Protein 1GMU (pdb70)

CATH classification: 3.30.70.790 (+1 more: 2.60.260.20)

Nearest PDB structures (foldseek):
  1gmw-assembly1_D  TM=9.775E-01  e=1.298E-26  Klebsiella aerogenes
  1gmu-assembly3_C  TM=9.767E-01  e=2.459E-26  Klebsiella aerogenes
  1gmv-assembly1_B  TM=9.835E-01  e=4.657E-26  Klebsiella aerogenes
  1eb0-assembly1_A  TM=7.434E-01  e=1.718E-09  Sporosarcina pasteurii
  4l3k-assembly1_B  TM=7.569E-01  e=4.611E-09  Sporosarcina pasteurii

Foldseek 3Di:
DAEFEDWDPDADDAPFEFEDAQVVQQDQWDWGATPVGHIYIRHYDHDGRDDQQIWTAGPVRPHTYGYHFFFAKKKKWAAQDVVLVVVLVVVCVVVVFFWDDDNRMIIGHDDPVSQVVSVVSVTDIHIDRGGDDGDPDD/DAEWEEWDPDADDAPWEFEEAQVVQQDQWDWGATPVGHIYTRNYDHGGRDAQQIWTHDDVRPHIYGYHFFFAKKKKWFAQDVVLVVVLVVVCVVVVFFWDDDNRMIIGHDDVVSQVVSVVSVIDIHIDRGGDDGDPVD/DAEFEDWDPDDDDAPWEFEDEQVVQQDQWDWGAIPVGDIYIRHYDHLGGQDQQIWTAGPVRPHIYGYHFFWAKKKKWFAQPVVLVVVLVVVCVVVLFFWADDNRMIIGHDDPVSCVVSVVSVTDIDIDTGGDDGDSVSHD/DAEWEDWDPDQDDAPKEFEEEQVCQQDQWDWGAIPVGRTYIHNYDHDDRDDQRIWTAGPVRPHIYGYHFFFAKKKKWFAPDQVLVVVLVVVCVVVVFFWDDDNRMIIGHDDPVSQVVSVVSVIDIDIDGGGDDGDSPD

Organism: Klebsiella aerogenes (NCBI:txid548)

B-factor: mean 27.58, std 10.54, range [11.28, 63.23]

Secondary structure (DSSP, 8-state):
-EEE-EE-SS----SEEEEE-HHHHT-SEEEEE-TTS-EEEEE--SS--PPTT-EEE-TTS--EEEEEEPEEEEEEEE-S-HHHHHHHHHHHHHTT---EEETTEEEEE--HHHHHHHHTTT--EEEEEEE--PPS--/-EEE-EE-SS----SEEEEE-HHHHT-SEEEEE-TTS-EEEEEPPTT--PPTT-EEE-TT----EEEEEPEEEEEEEE-S-HHHHHHHHHHHHHTT---EEETTEEEEE--HHHHHHHHTTT--EEEEEEE----TT-/-EEE-EE-SS-----EEEEE-HHHHT-SEEEEE-TTS-EEEEEPPSS--PPTT-EEE-TTS--EEEEEEPEEEEEEEE-S-HHHHHHHHHHHHHTT---EEETTEEEEE--HHHHHHHHTTT--EEEEEEE----GGG--/-EEE-EE-SS----SEEEEE-HHHHT-SEEEEE-TTS-EEEEEPPSS--PPTT-EEE-TTS--EEEEEEPEEEEEEEE-S-HHHHHHHHHHHHHTT---EEETTEEEEE--HHHHHHHHTTT--EEEEEEE----S--

Sequence (554 aa):
MLYLTQRLEIPAAATASVTLPIDVRVKSRVKVTLNDGRDAGLLLPRGLLLRGGDVLSNEEGTEFVQVIAADEEVSVVRCDDPFMLAKACYALGNRHVPLQIMPGELRYHHDHVLDDMLRQFGLTVTFGQLPFEPEAGAMLYLTQRLEIPAAATASVTLPIDVRVKSRVKVTLNDGRDAGLLLPRGLLLRGGDVLSNEEGTEFVQVIAADEEVSVVRCDDPFMLAKACYALGNRHVPLQIMPGELRYHHDHVLDDMLRQFGLTVTFGQLPFEPEAGAMLYLTQRLEIPAAATASVTLPIDVRVKSRVKVTLNDGRDAGLLLPRGLLLRGGDVLSNEEGTEFVQVIAADEEVSVVRCDDPFMLAKACYALGNRHVPLQIMPGELRYHHDHVLDDMLRQFGLTVTFGQLPFEPEAGAYAMLYLTQRLEIPAAATASVTLPIDVRVKSRVKVTLNDGRDAGLLLPRGLLLRGGDVLSNEEGTEFVQVIAADEEVSVVRCDDPFMLAKACYALGNRHVPLQIMPGELRYHHDHVLDDMLRQFGLTVTFGQLPFEPEAGA

Radius of gyration: 28.53 Å; Cα contacts (8 Å, |Δi|>4): 1252; chains: 4; bounding box: 40×99×62 Å

Structure (mmCIF, N/CA/C/O backbone):
data_1GMU
#
_entry.id   1GMU
#
_cell.length_a   43.882
_cell.length_b   129.360
_cell.length_c   56.786
_cell.angle_alpha   90.00
_cell.angle_beta   93.72
_cell.angle_gamma   90.00
#
_symmetry.space_group_name_H-M   'P 1 21 1'
#
loop_
_entity.id
_entity.type
_entity.pdbx_description
1 polymer UREE
2 water water
#
loop_
_atom_site.group_PDB
_atom_site.id
_atom_site.type_symbol
_atom_site.label_atom_id
_atom_site.label_alt_id
_atom_site.label_comp_id
_atom_site.label_asym_id
_atom_site.label_entity_id
_atom_site.label_seq_id
_atom_site.pdbx_PDB_ins_code
_atom_site.Cartn_x
_atom_site.Cartn_y
_atom_site.Cartn_z
_atom_site.occupancy
_atom_site.B_iso_or_equiv
_atom_site.auth_seq_id
_atom_site.auth_comp_id
_atom_site.auth_asym_id
_atom_site.auth_atom_id
_atom_site.pdbx_PDB_model_num
ATOM 1 N N . MET A 1 1 ? -9.380 33.824 23.575 1.00 33.19 1 MET A N 1
ATOM 2 C CA . MET A 1 1 ? -8.552 33.032 22.622 1.00 31.54 1 MET A CA 1
ATOM 3 C C . MET A 1 1 ? -7.742 33.944 21.709 1.00 29.59 1 MET A C 1
ATOM 4 O O . MET A 1 1 ? -8.259 34.918 21.157 1.00 30.07 1 MET A O 1
ATOM 9 N N . LEU A 1 2 ? -6.461 33.628 21.564 1.00 25.29 2 LEU A N 1
ATOM 10 C CA . LEU A 1 2 ? -5.576 34.403 20.712 1.00 22.24 2 LEU A CA 1
ATOM 11 C C . LEU A 1 2 ? -5.760 33.983 19.258 1.00 19.97 2 LEU A C 1
ATOM 12 O O . LEU A 1 2 ? -5.575 32.814 18.919 1.00 21.23 2 LEU A O 1
ATOM 17 N N . TYR A 1 3 ? -6.154 34.932 18.412 1.00 17.86 3 TYR A N 1
ATOM 18 C CA . TYR A 1 3 ? -6.322 34.671 16.993 1.00 18.08 3 TYR A CA 1
ATOM 19 C C . TYR A 1 3 ? -5.273 35.453 16.211 1.00 16.79 3 TYR A C 1
ATOM 20 O O . TYR A 1 3 ? -5.111 36.663 16.394 1.00 18.23 3 TYR A O 1
ATOM 29 N N . LEU A 1 4 ? -4.549 34.741 15.357 1.00 18.01 4 LEU A N 1
ATOM 30 C CA . LEU A 1 4 ? -3.517 35.338 14.526 1.00 16.95 4 LEU A CA 1
ATOM 31 C C . LEU A 1 4 ? -4.161 35.524 13.157 1.00 17.32 4 LEU A C 1
ATOM 32 O O . LEU A 1 4 ? -4.374 34.561 12.409 1.00 16.75 4 LEU A O 1
ATOM 37 N N . THR A 1 5 ? -4.483 36.776 12.845 1.00 16.82 5 THR A N 1
ATOM 38 C CA . THR A 1 5 ? -5.171 37.112 11.607 1.00 18.68 5 THR A CA 1
ATOM 39 C C . THR A 1 5 ? -4.343 37.633 10.455 1.00 19.57 5 THR A C 1
ATOM 40 O O . THR A 1 5 ? -4.841 37.746 9.340 1.00 21.10 5 THR A O 1
ATOM 44 N N . GLN A 1 6 ? -3.079 37.951 10.689 1.00 18.80 6 GLN A N 1
ATOM 45 C CA . GLN A 1 6 ? -2.306 38.462 9.580 1.00 20.99 6 GLN A CA 1
ATOM 46 C C . GLN A 1 6 ? -0.837 38.132 9.667 1.00 17.98 6 GLN A C 1
ATOM 47 O O . GLN A 1 6 ? -0.316 37.834 10.744 1.00 18.51 6 GLN A O 1
ATOM 53 N N . ARG A 1 7 ? -0.193 38.137 8.506 1.00 19.82 7 ARG A N 1
ATOM 54 C CA . ARG A 1 7 ? 1.240 37.912 8.432 1.00 19.98 7 ARG A CA 1
ATOM 55 C C . ARG A 1 7 ? 1.818 39.268 8.101 1.00 21.05 7 ARG A C 1
ATOM 56 O O . ARG A 1 7 ? 1.505 39.851 7.060 1.00 21.61 7 ARG A O 1
ATOM 64 N N . LEU A 1 8 ? 2.670 39.767 8.983 1.00 22.97 8 LEU A N 1
ATOM 65 C CA . LEU A 1 8 ? 3.284 41.068 8.780 1.00 23.30 8 LEU A CA 1
ATOM 66 C C . LEU A 1 8 ? 4.245 41.109 7.594 1.00 23.20 8 LEU A C 1
ATOM 67 O O . LEU A 1 8 ? 5.041 40.193 7.398 1.00 24.62 8 LEU A O 1
ATOM 72 N N . GLU A 1 9 ? 4.156 42.166 6.790 1.00 23.12 9 GLU A N 1
ATOM 73 C CA . GLU A 1 9 ? 5.077 42.321 5.671 1.00 23.54 9 GLU A CA 1
ATOM 74 C C . GLU A 1 9 ? 6.385 42.763 6.315 1.00 20.82 9 GLU A C 1
ATOM 75 O O . GLU A 1 9 ? 7.473 42.398 5.873 1.00 20.76 9 GLU A O 1
ATOM 81 N N . ILE A 1 10 ? 6.260 43.547 7.382 1.00 19.43 10 ILE A N 1
ATOM 82 C CA . ILE A 1 10 ? 7.417 44.019 8.132 1.00 18.84 10 ILE A CA 1
ATOM 83 C C . ILE A 1 10 ? 7.284 43.392 9.517 1.00 19.58 10 ILE A C 1
ATOM 84 O O . ILE A 1 10 ? 6.433 43.797 10.313 1.00 21.11 10 ILE A O 1
ATOM 89 N N . PRO A 1 11 ? 8.121 42.392 9.825 1.00 18.93 11 PRO A N 1
ATOM 90 C CA . PRO A 1 11 ? 8.027 41.752 11.139 1.00 18.67 11 PRO A CA 1
ATOM 91 C C . PRO A 1 11 ? 8.393 42.621 12.336 1.00 18.94 11 PRO A C 1
ATOM 92 O O . PRO A 1 11 ? 9.219 43.529 12.243 1.00 20.39 11 PRO A O 1
ATOM 96 N N . ALA A 1 12 ? 7.737 42.344 13.459 1.00 18.50 12 ALA A N 1
ATOM 97 C CA . ALA A 1 12 ? 7.993 43.049 14.703 1.00 17.71 12 ALA A CA 1
ATOM 98 C C . ALA A 1 12 ? 8.618 41.995 15.608 1.00 17.45 12 ALA A C 1
ATOM 99 O O . ALA A 1 12 ? 8.521 40.795 15.328 1.00 15.93 12 ALA A O 1
ATOM 101 N N . ALA A 1 13 ? 9.270 42.440 16.676 1.00 16.61 13 ALA A N 1
ATOM 102 C CA . ALA A 1 13 ? 9.925 41.532 17.608 1.00 16.84 13 ALA A CA 1
ATOM 103 C C . ALA A 1 13 ? 8.956 40.483 18.121 1.00 17.10 13 ALA A C 1
ATOM 104 O O . ALA A 1 13 ? 7.899 40.807 18.669 1.00 16.54 13 ALA A O 1
ATOM 106 N N . ALA A 1 14 ? 9.320 39.219 17.950 1.00 14.76 14 ALA A N 1
ATOM 107 C CA . ALA A 1 14 ? 8.454 38.131 18.373 1.00 16.63 14 ALA A CA 1
ATOM 108 C C . ALA A 1 14 ? 8.240 38.075 19.874 1.00 17.37 14 ALA A C 1
ATOM 109 O O . ALA A 1 14 ? 9.154 38.330 20.662 1.00 20.50 14 ALA A O 1
ATOM 111 N N . THR A 1 15 ? 7.008 37.754 20.255 1.00 18.02 15 THR A N 1
ATOM 112 C CA . THR A 1 15 ? 6.630 37.623 21.652 1.00 18.20 15 THR A CA 1
ATOM 113 C C . THR A 1 15 ? 6.439 36.141 21.938 1.00 18.76 15 THR A C 1
ATOM 114 O O . THR A 1 15 ? 6.323 35.725 23.088 1.00 20.03 15 THR A O 1
ATOM 118 N N . ALA A 1 16 ? 6.412 35.349 20.871 1.00 15.26 16 ALA A N 1
ATOM 119 C CA . ALA A 1 16 ? 6.253 33.909 20.983 1.00 15.29 16 ALA A CA 1
ATOM 120 C C . ALA A 1 16 ? 6.609 33.286 19.645 1.00 13.25 16 ALA A C 1
ATOM 121 O O . ALA A 1 16 ? 6.851 33.994 18.674 1.00 12.67 16 ALA A O 1
ATOM 123 N N . SER A 1 17 ? 6.653 31.959 19.609 1.00 16.59 17 SER A N 1
ATOM 124 C CA . SER A 1 17 ? 6.932 31.237 18.377 1.00 15.15 17 SER A CA 1
ATOM 125 C C . SER A 1 17 ? 5.982 30.045 18.293 1.00 14.19 17 SER A C 1
ATOM 126 O O . SER A 1 17 ? 5.416 29.618 19.305 1.00 14.96 17 SER A O 1
ATOM 129 N N . VAL A 1 18 ? 5.793 29.531 17.079 1.00 12.26 18 VAL A N 1
ATOM 130 C CA . VAL A 1 18 ? 4.943 28.367 16.844 1.00 11.93 18 VAL A CA 1
ATOM 131 C C . VAL A 1 18 ? 5.652 27.503 15.794 1.00 12.75 18 VAL A C 1
ATOM 132 O O . VAL A 1 18 ? 6.050 27.984 14.734 1.00 13.98 18 VAL A O 1
ATOM 136 N N . THR A 1 19 ? 5.830 26.230 16.121 1.00 13.38 19 THR A N 1
ATOM 137 C CA . THR A 1 19 ? 6.536 25.291 15.253 1.00 14.34 19 THR A CA 1
ATOM 138 C C . THR A 1 19 ? 5.532 24.400 14.549 1.00 15.36 19 THR A C 1
ATOM 139 O O . THR A 1 19 ? 4.866 23.582 15.177 1.00 17.09 19 THR A O 1
ATOM 143 N N . LEU A 1 20 ? 5.457 24.550 13.232 1.00 14.95 20 LEU A N 1
ATOM 144 C CA . LEU A 1 20 ? 4.459 23.848 12.443 1.00 15.05 20 LEU A CA 1
ATOM 145 C C . LEU A 1 20 ? 4.969 23.183 11.188 1.00 14.73 20 LEU A C 1
ATOM 146 O O . LEU A 1 20 ? 5.879 23.687 10.534 1.00 13.77 20 LEU A O 1
ATOM 151 N N . PRO A 1 21 ? 4.364 22.045 10.819 1.00 15.31 21 PRO A N 1
ATOM 152 C CA . PRO A 1 21 ? 4.763 21.318 9.613 1.00 14.46 21 PRO A CA 1
ATOM 153 C C . PRO A 1 21 ? 4.150 21.992 8.390 1.00 16.90 21 PRO A C 1
ATOM 154 O O . PRO A 1 21 ? 3.235 22.813 8.521 1.00 16.31 21 PRO A O 1
ATOM 158 N N . ILE A 1 22 ? 4.638 21.643 7.205 1.00 17.71 22 ILE A N 1
ATOM 159 C CA . ILE A 1 22 ? 4.136 22.270 5.993 1.00 17.77 22 ILE A CA 1
ATOM 160 C C . ILE A 1 22 ? 2.632 22.115 5.771 1.00 17.34 22 ILE A C 1
ATOM 161 O O . ILE A 1 22 ? 1.993 23.042 5.282 1.00 18.74 22 ILE A O 1
ATOM 166 N N . ASP A 1 23 ? 2.056 20.976 6.150 1.00 18.77 23 ASP A N 1
ATOM 167 C CA . ASP A 1 23 ? 0.622 20.775 5.938 1.00 22.19 23 ASP A CA 1
ATOM 168 C C . ASP A 1 23 ? -0.251 21.750 6.726 1.00 21.61 23 ASP A C 1
ATOM 169 O O . ASP A 1 23 ? -1.386 22.034 6.331 1.00 23.35 23 ASP A O 1
ATOM 174 N N . VAL A 1 24 ? 0.270 22.267 7.834 1.00 19.35 24 VAL A N 1
ATOM 175 C CA . VAL A 1 24 ? -0.476 23.230 8.643 1.00 17.82 24 VAL A CA 1
ATOM 176 C C . VAL A 1 24 ? -0.158 24.654 8.178 1.00 18.11 24 VAL A C 1
ATOM 177 O O . VAL A 1 24 ? -1.011 25.542 8.231 1.00 19.57 24 VAL A O 1
ATOM 181 N N . ARG A 1 25 ? 1.069 24.861 7.711 1.00 17.11 25 ARG A N 1
ATOM 182 C CA . ARG A 1 25 ? 1.497 26.174 7.252 1.00 17.16 25 ARG A CA 1
ATOM 183 C C . ARG A 1 25 ? 0.837 26.629 5.955 1.00 18.66 25 ARG A C 1
ATOM 184 O O . ARG A 1 25 ? 1.050 27.755 5.501 1.00 18.79 25 ARG A O 1
ATOM 192 N N . VAL A 1 26 ? 0.026 25.755 5.366 1.00 20.34 26 VAL A N 1
ATOM 193 C CA . VAL A 1 26 ? -0.688 26.093 4.142 1.00 22.35 26 VAL A CA 1
ATOM 194 C C . VAL A 1 26 ? -2.180 26.205 4.436 1.00 22.84 26 VAL A C 1
ATOM 195 O O . VAL A 1 26 ? -2.982 26.407 3.527 1.00 23.40 26 VAL A O 1
ATOM 199 N N . LYS A 1 27 ? -2.547 26.065 5.708 1.00 23.31 27 LYS A N 1
ATOM 200 C CA . LYS A 1 27 ? -3.947 26.171 6.112 1.00 23.30 27 LYS A CA 1
ATOM 201 C C . LYS A 1 27 ? -4.226 27.593 6.580 1.00 23.79 27 LYS A C 1
ATOM 202 O O . LYS A 1 27 ? -3.331 28.281 7.070 1.00 24.02 27 LYS A O 1
ATOM 208 N N . SER A 1 28 ? -5.469 28.036 6.434 1.00 24.14 28 SER A N 1
ATOM 209 C CA . SER A 1 28 ? -5.835 29.387 6.838 1.00 23.93 28 SER A CA 1
ATOM 210 C C . SER A 1 28 ? -6.529 29.445 8.199 1.00 23.21 28 SER A C 1
AT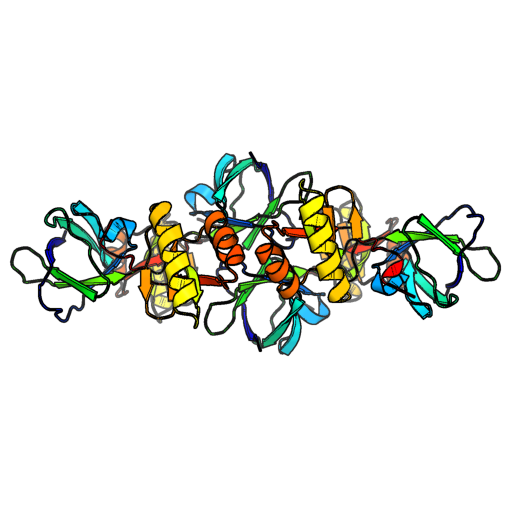OM 211 O O . SER A 1 28 ? -6.347 30.405 8.947 1.00 23.08 28 SER A O 1
ATOM 214 N N . ARG A 1 29 ? -7.320 28.420 8.511 1.00 25.16 29 ARG A N 1
ATOM 215 C CA . ARG A 1 29 ? -8.057 28.356 9.775 1.00 25.16 29 ARG A CA 1
ATOM 216 C C . ARG A 1 29 ? -7.785 27.042 10.496 1.00 25.61 29 ARG A C 1
ATOM 217 O O . ARG A 1 29 ? -8.229 25.979 10.055 1.00 25.88 29 ARG A O 1
ATOM 225 N N . VAL A 1 30 ? -7.071 27.115 11.613 1.00 22.27 30 VAL A N 1
ATOM 226 C CA . VAL A 1 30 ? -6.741 25.922 12.376 1.00 22.05 30 VAL A CA 1
ATOM 227 C C . VAL A 1 30 ? -6.181 26.279 13.753 1.00 20.64 30 VAL A C 1
ATOM 228 O O . VAL A 1 30 ? -5.577 27.337 13.933 1.00 20.56 30 VAL A O 1
ATOM 232 N N . LYS A 1 31 ? -6.397 25.392 14.719 1.00 20.42 31 LYS A N 1
ATOM 233 C CA . LYS A 1 31 ? -5.920 25.597 16.078 1.00 21.14 31 LYS A CA 1
ATOM 234 C C . LYS A 1 31 ? -4.487 25.094 16.196 1.00 20.79 31 LYS A C 1
ATOM 235 O O . LYS A 1 31 ? -4.144 24.031 15.673 1.00 21.54 31 LYS A O 1
ATOM 241 N N . VAL A 1 32 ? -3.654 25.877 16.873 1.00 18.91 32 VAL A N 1
ATOM 242 C CA . VAL A 1 32 ? -2.252 25.527 17.083 1.00 18.40 32 VAL A CA 1
ATOM 243 C C . VAL A 1 32 ? -1.873 25.790 18.534 1.00 17.84 32 VAL A C 1
ATOM 244 O O . VAL A 1 32 ? -2.645 26.373 19.290 1.00 19.56 32 VAL A O 1
ATOM 248 N N . THR A 1 33 ? -0.678 25.357 18.919 1.00 17.02 33 THR A N 1
ATOM 249 C CA . THR A 1 33 ? -0.191 25.584 20.272 1.00 16.77 33 THR A CA 1
ATOM 250 C C . THR A 1 33 ? 1.178 26.230 20.155 1.00 16.39 33 THR A C 1
ATOM 251 O O . THR A 1 33 ? 2.059 25.707 19.466 1.00 17.84 33 THR A O 1
ATOM 255 N N . LEU A 1 34 ? 1.350 27.374 20.807 1.00 14.16 34 LEU A N 1
ATOM 256 C CA . LEU A 1 34 ? 2.620 28.081 20.765 1.00 14.65 34 LEU A CA 1
ATOM 257 C C . LEU A 1 34 ? 3.686 27.291 21.523 1.00 16.48 34 LEU A C 1
ATOM 258 O O . LEU A 1 34 ? 3.366 26.395 22.319 1.00 16.03 34 LEU A O 1
ATOM 263 N N . ASN A 1 35 ? 4.949 27.621 21.262 1.00 16.06 35 ASN A N 1
ATOM 264 C CA . ASN A 1 35 ? 6.086 26.960 21.905 1.00 16.79 35 ASN A CA 1
ATOM 265 C C . ASN A 1 35 ? 6.006 27.068 23.426 1.00 17.30 35 ASN A C 1
ATOM 266 O O . ASN A 1 35 ? 6.492 26.188 24.140 1.00 17.89 35 ASN A O 1
ATOM 271 N N . ASP A 1 36 ? 5.396 28.144 23.919 1.00 19.03 36 ASP A N 1
ATOM 272 C CA . ASP A 1 36 ? 5.276 28.360 25.361 1.00 21.26 36 ASP A CA 1
ATOM 273 C C . ASP A 1 36 ? 4.069 27.683 26.005 1.00 20.91 36 ASP A C 1
ATOM 274 O O . ASP A 1 36 ? 3.811 27.877 27.194 1.00 20.00 36 ASP A O 1
ATOM 279 N N . GLY A 1 37 ? 3.328 26.901 25.226 1.00 20.57 37 GLY A N 1
ATOM 280 C CA . GLY A 1 37 ? 2.172 26.205 25.764 1.00 21.49 37 GLY A CA 1
ATOM 281 C C . GLY A 1 37 ? 0.806 26.838 25.548 1.00 22.38 37 GLY A C 1
ATOM 282 O O . GLY A 1 37 ? -0.216 26.177 25.750 1.00 23.82 37 GLY A O 1
ATOM 283 N N . ARG A 1 38 ? 0.774 28.103 25.146 1.00 21.11 38 ARG A N 1
ATOM 284 C CA . ARG A 1 38 ? -0.493 28.791 24.924 1.00 22.33 38 ARG A CA 1
ATOM 285 C C . ARG A 1 38 ? -1.236 28.346 23.673 1.00 22.34 38 ARG A C 1
ATOM 286 O O . ARG A 1 38 ? -0.634 28.029 22.647 1.00 20.29 38 ARG A O 1
ATOM 294 N N . ASP A 1 39 ? -2.559 28.321 23.766 1.00 22.11 39 ASP A N 1
ATOM 295 C CA . ASP A 1 39 ? -3.372 27.942 22.627 1.00 23.40 39 ASP A CA 1
ATOM 296 C C . ASP A 1 39 ? -3.570 29.175 21.751 1.00 21.02 39 ASP A C 1
ATOM 297 O O . ASP A 1 39 ? -3.562 30.306 22.238 1.00 21.24 39 ASP A O 1
ATOM 302 N N . ALA A 1 40 ? -3.718 28.957 20.455 1.00 19.56 40 ALA A N 1
ATOM 303 C CA . ALA A 1 40 ? -3.942 30.058 19.537 1.00 18.38 40 ALA A CA 1
ATOM 304 C C . ALA A 1 40 ? -4.642 29.518 18.311 1.00 19.33 40 ALA A C 1
ATOM 305 O O . ALA A 1 40 ? -4.660 28.309 18.071 1.00 20.22 40 ALA A O 1
ATOM 307 N N . GLY A 1 41 ? -5.230 30.413 17.537 1.00 19.46 41 GLY A N 1
ATOM 308 C CA . GLY A 1 41 ? -5.908 29.978 16.339 1.00 19.62 41 GLY A CA 1
ATOM 309 C C . GLY A 1 41 ? -5.482 30.777 15.127 1.00 18.37 41 GLY A C 1
ATOM 310 O O . GLY A 1 41 ? -5.433 32.007 15.174 1.00 20.03 41 GLY A O 1
ATOM 311 N N . LEU A 1 42 ? -5.143 30.081 14.049 1.00 18.91 42 LEU A N 1
ATOM 312 C CA . LEU A 1 42 ? -4.772 30.748 12.812 1.00 19.20 42 LEU A CA 1
ATOM 313 C C . LEU A 1 42 ? -6.092 31.124 12.148 1.00 19.13 42 LEU A C 1
ATOM 314 O O . LEU A 1 42 ? -7.004 30.298 12.052 1.00 20.30 42 LEU A O 1
ATOM 319 N N . LEU A 1 43 ? -6.202 32.376 11.721 1.00 18.15 43 LEU A N 1
ATOM 320 C CA . LEU A 1 43 ? -7.411 32.880 11.063 1.00 18.91 43 LEU A CA 1
ATOM 321 C C . LEU A 1 43 ? -6.912 33.857 10.004 1.00 17.93 43 LEU A C 1
ATOM 322 O O . LEU A 1 43 ? -7.158 35.063 10.066 1.00 19.00 43 LEU A O 1
ATOM 327 N N . LEU A 1 44 ? -6.213 33.307 9.020 1.00 18.77 44 LEU A N 1
ATOM 328 C CA . LEU A 1 44 ? -5.588 34.092 7.966 1.00 21.86 44 LEU A CA 1
ATOM 329 C C . LEU A 1 44 ? -6.302 34.060 6.625 1.00 21.83 44 LEU A C 1
ATOM 330 O O . LEU A 1 44 ? -7.240 33.286 6.416 1.00 22.31 44 LEU A O 1
ATOM 335 N N . PRO A 1 45 ? -5.867 34.923 5.694 1.00 23.67 45 PRO A N 1
ATOM 336 C CA . PRO A 1 45 ? -6.501 34.923 4.374 1.00 26.09 45 PRO A CA 1
ATOM 337 C C . PRO A 1 45 ? -6.040 33.641 3.677 1.00 26.51 45 PRO A C 1
ATOM 338 O O . PRO A 1 45 ? -5.010 33.071 4.044 1.00 25.79 45 PRO A O 1
ATOM 342 N N . ARG A 1 46 ? -6.796 33.180 2.687 1.00 27.53 46 ARG A N 1
ATOM 343 C CA . ARG A 1 46 ? -6.440 31.958 1.968 1.00 29.35 46 ARG A CA 1
ATOM 344 C C . ARG A 1 46 ? -5.310 32.178 0.967 1.00 29.09 46 ARG A C 1
ATOM 345 O O . ARG A 1 46 ? -5.002 33.312 0.603 1.00 30.06 46 ARG A O 1
ATOM 353 N N . GLY A 1 47 ? -4.692 31.080 0.538 1.00 28.85 47 GLY A N 1
ATOM 354 C CA . GLY A 1 47 ? -3.632 31.152 -0.451 1.00 29.02 47 GLY A CA 1
ATOM 355 C C . GLY A 1 47 ? -2.251 31.496 0.055 1.00 28.76 47 GLY A C 1
ATOM 356 O O . GLY A 1 47 ? -1.367 31.837 -0.733 1.00 29.78 47 GLY A O 1
ATOM 357 N N . LEU A 1 48 ? -2.050 31.400 1.364 1.00 27.63 48 LEU A N 1
ATOM 358 C CA . LEU A 1 48 ? -0.750 31.716 1.928 1.00 25.64 48 LEU A CA 1
ATOM 359 C C . LEU A 1 48 ? 0.062 30.477 2.262 1.00 25.80 48 LEU A C 1
ATOM 360 O O . LEU A 1 48 ? -0.481 29.411 2.560 1.00 26.10 48 LEU A O 1
ATOM 365 N N . LEU A 1 49 ? 1.376 30.637 2.184 1.00 23.45 49 LEU A N 1
ATOM 366 C CA . LEU A 1 49 ? 2.316 29.583 2.521 1.00 23.60 49 LEU A CA 1
ATOM 367 C C . LEU A 1 49 ? 3.176 30.221 3.602 1.00 20.96 49 LEU A C 1
ATOM 368 O O . LEU A 1 49 ? 3.993 31.090 3.311 1.00 22.02 49 LEU A O 1
ATOM 373 N N . LEU A 1 50 ? 2.977 29.819 4.854 1.00 18.42 50 LEU A N 1
ATOM 374 C CA . LEU A 1 50 ? 3.758 30.402 5.938 1.00 16.80 50 LEU A CA 1
ATOM 375 C C . LEU A 1 50 ? 5.127 29.754 5.953 1.00 16.07 50 LEU A C 1
ATOM 376 O O . LEU A 1 50 ? 5.233 28.534 6.036 1.00 18.83 50 LEU A O 1
ATOM 381 N N . ARG A 1 51 ? 6.163 30.579 5.856 1.00 15.80 51 ARG A N 1
ATOM 382 C CA . ARG A 1 51 ? 7.540 30.098 5.862 1.00 15.47 51 ARG A CA 1
ATOM 383 C C . ARG A 1 51 ? 8.174 30.326 7.216 1.00 15.69 51 ARG A C 1
ATOM 384 O O . ARG A 1 51 ? 7.795 31.246 7.938 1.00 14.71 51 ARG A O 1
ATOM 392 N N . GLY A 1 52 ? 9.146 29.486 7.556 1.00 14.99 52 GLY A N 1
ATOM 393 C CA . GLY A 1 52 ? 9.845 29.670 8.811 1.00 14.72 52 GLY A CA 1
ATOM 394 C C . GLY A 1 52 ? 10.397 31.086 8.819 1.00 13.91 52 GLY A C 1
ATOM 395 O O . GLY A 1 52 ? 10.930 31.569 7.813 1.00 16.26 52 GLY A O 1
ATOM 396 N N . GLY A 1 53 ? 10.254 31.762 9.952 1.00 13.69 53 GLY A N 1
ATOM 397 C CA . GLY A 1 53 ? 10.728 33.130 10.064 1.00 14.65 53 GLY A CA 1
ATOM 398 C C . GLY A 1 53 ? 9.614 34.157 9.937 1.00 15.35 53 GLY A C 1
ATOM 399 O O . GLY A 1 53 ? 9.756 35.287 10.405 1.00 14.98 53 GLY A O 1
ATOM 400 N N . ASP A 1 54 ? 8.507 33.777 9.301 1.00 13.14 54 ASP A N 1
ATOM 401 C CA . ASP A 1 54 ? 7.379 34.696 9.148 1.00 14.46 54 ASP A CA 1
ATOM 402 C C . ASP A 1 54 ? 6.837 35.056 10.529 1.00 13.82 54 ASP A C 1
ATOM 403 O O . ASP A 1 54 ? 6.909 34.254 11.458 1.00 15.68 54 ASP A O 1
ATOM 408 N N . VAL A 1 55 ? 6.289 36.258 10.659 1.00 13.35 55 VAL A N 1
ATOM 409 C CA . VAL A 1 55 ? 5.734 36.694 11.931 1.00 13.45 55 VAL A CA 1
ATOM 410 C C . VAL A 1 55 ? 4.254 37.018 11.767 1.00 14.34 55 VAL A C 1
ATOM 411 O O . VAL A 1 55 ? 3.880 37.858 10.943 1.00 15.65 55 VAL A O 1
ATOM 415 N N . LEU A 1 56 ? 3.426 36.353 12.561 1.00 14.56 56 LEU A N 1
ATOM 416 C CA . LEU A 1 56 ? 1.985 36.567 12.515 1.00 15.04 56 LEU A CA 1
ATOM 417 C C . LEU A 1 56 ? 1.586 37.477 13.658 1.00 15.88 56 LEU A C 1
ATOM 418 O O . LEU A 1 56 ? 2.248 37.529 14.694 1.00 17.41 56 LEU A O 1
ATOM 423 N N . SER A 1 57 ? 0.497 38.208 13.476 1.00 15.08 57 SER A N 1
ATOM 424 C CA . SER A 1 57 ? 0.052 39.095 14.530 1.00 14.88 57 SER A CA 1
ATOM 425 C C . SER A 1 57 ? -1.449 39.009 14.720 1.00 16.15 57 SER A C 1
ATOM 426 O O . SER A 1 57 ? -2.162 38.499 13.854 1.00 16.43 57 SER A O 1
ATOM 429 N N . ASN A 1 58 ? -1.903 39.477 15.875 1.00 15.59 58 ASN A N 1
ATOM 430 C CA . ASN A 1 58 ? -3.332 39.509 16.157 1.00 16.69 58 ASN A CA 1
ATOM 431 C C . ASN A 1 58 ? -3.832 40.864 15.685 1.00 20.56 58 ASN A C 1
ATOM 432 O O . ASN A 1 58 ? -3.045 41.734 15.308 1.00 20.28 58 ASN A O 1
ATOM 437 N N . GLU A 1 59 ? -5.147 41.032 15.687 1.00 21.47 59 GLU A N 1
ATOM 438 C CA . GLU A 1 59 ? -5.766 42.268 15.239 1.00 26.30 59 GLU A CA 1
ATOM 439 C C . GLU A 1 59 ? -5.233 43.499 15.976 1.00 24.59 59 GLU A C 1
ATOM 440 O O . GLU A 1 59 ? -4.917 44.510 15.354 1.00 27.36 59 GLU A O 1
ATOM 446 N N . GLU A 1 60 ? -5.119 43.405 17.295 1.00 26.12 60 GLU A N 1
ATOM 447 C CA . GLU A 1 60 ? -4.660 44.529 18.109 1.00 28.11 60 GLU A CA 1
ATOM 448 C C . GLU A 1 60 ? -3.162 44.830 18.069 1.00 28.97 60 GLU A C 1
ATOM 449 O O . GLU A 1 60 ? -2.718 45.836 18.626 1.00 30.72 60 GLU A O 1
ATOM 455 N N . GLY A 1 61 ? -2.384 43.969 17.422 1.00 27.54 61 GLY A N 1
ATOM 456 C CA . GLY A 1 61 ? -0.949 44.195 17.341 1.00 26.40 61 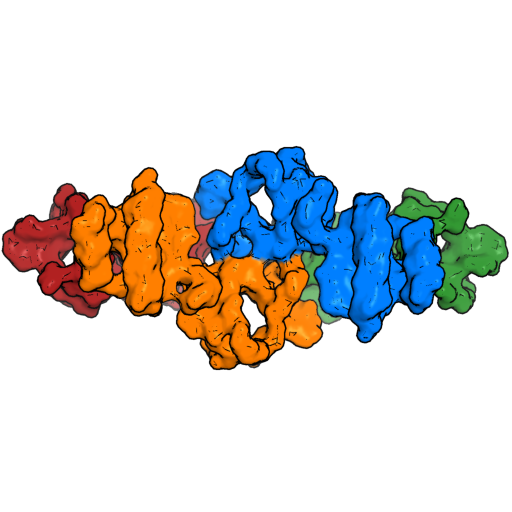GLY A CA 1
ATOM 457 C C . GLY A 1 61 ? -0.248 44.143 18.687 1.00 26.26 61 GLY A C 1
ATOM 458 O O . GLY A 1 61 ? 0.617 44.973 18.982 1.00 25.40 61 GLY A O 1
ATOM 459 N N . THR A 1 62 ? -0.621 43.170 19.510 1.00 26.00 62 THR A N 1
ATOM 460 C CA . THR A 1 62 ? -0.012 43.012 20.821 1.00 26.52 62 THR A CA 1
ATOM 461 C C . THR A 1 62 ? 0.717 41.682 20.919 1.00 25.98 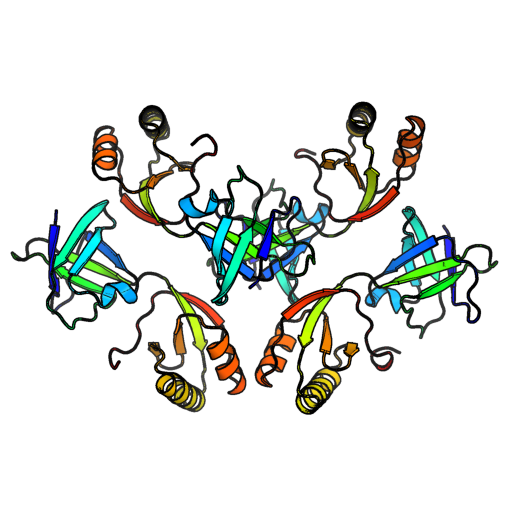62 THR A C 1
ATOM 462 O O . THR A 1 62 ? 1.479 41.447 21.854 1.00 27.61 62 THR A O 1
ATOM 466 N N . GLU A 1 63 ? 0.474 40.807 19.949 1.00 22.70 63 GLU A N 1
ATOM 467 C CA . GLU A 1 63 ? 1.133 39.508 19.918 1.00 22.19 63 GLU A CA 1
ATOM 468 C C . GLU A 1 63 ? 1.769 39.310 18.553 1.00 19.89 63 GLU A C 1
ATOM 469 O O . GLU A 1 63 ? 1.122 39.495 17.526 1.00 19.45 63 GLU A O 1
ATOM 475 N N . PHE A 1 64 ? 3.042 38.935 18.556 1.00 16.73 64 PHE A N 1
ATOM 476 C CA . PHE A 1 64 ? 3.782 38.705 17.327 1.00 16.11 64 PHE A CA 1
ATOM 477 C C . PHE A 1 64 ? 4.393 37.318 17.436 1.00 15.49 64 PHE A C 1
ATOM 478 O O . PHE A 1 64 ? 5.322 37.089 18.207 1.00 17.92 64 PHE A O 1
ATOM 486 N N . VAL A 1 65 ? 3.838 36.386 16.668 1.00 13.72 65 VAL A N 1
ATOM 487 C CA . VAL A 1 65 ? 4.275 35.000 16.723 1.00 12.96 65 VAL A CA 1
ATOM 488 C C . VAL A 1 65 ? 5.149 34.593 15.552 1.00 12.03 65 VAL A C 1
ATOM 489 O O . VAL A 1 65 ? 4.733 34.653 14.399 1.00 12.19 65 VAL A O 1
ATOM 493 N N . GLN A 1 66 ? 6.373 34.174 15.867 1.00 13.01 66 GLN A N 1
ATOM 494 C CA . GLN A 1 66 ? 7.313 33.735 14.850 1.00 11.86 66 GLN A CA 1
ATOM 495 C C . GLN A 1 66 ? 7.037 32.284 14.444 1.00 11.63 66 GLN A C 1
ATOM 496 O O . GLN A 1 66 ? 7.032 31.395 15.290 1.00 12.10 66 GLN A O 1
ATOM 502 N N . VAL A 1 67 ? 6.809 32.058 13.152 1.00 11.28 67 VAL A N 1
ATOM 503 C CA . VAL A 1 67 ? 6.560 30.718 12.637 1.00 12.96 67 VAL A CA 1
ATOM 504 C C . VAL A 1 67 ? 7.904 30.026 12.429 1.00 12.06 67 VAL A C 1
ATOM 505 O O . VAL A 1 67 ? 8.852 30.636 11.933 1.00 15.36 67 VAL A O 1
ATOM 509 N N . ILE A 1 68 ? 7.984 28.762 12.828 1.00 12.24 68 ILE A N 1
ATOM 510 C CA . ILE A 1 68 ? 9.200 27.964 12.664 1.00 13.75 68 ILE A CA 1
ATOM 511 C C . ILE A 1 68 ? 8.803 26.644 11.980 1.00 14.30 68 ILE A C 1
ATOM 512 O O . ILE A 1 68 ? 7.786 26.039 12.325 1.00 12.95 68 ILE A O 1
ATOM 517 N N . ALA A 1 69 ? 9.585 26.204 10.995 1.00 12.82 69 ALA A N 1
ATOM 518 C CA . ALA A 1 69 ? 9.290 24.952 10.298 1.00 13.38 69 ALA A CA 1
ATOM 519 C C . ALA A 1 69 ? 9.591 23.782 11.229 1.00 14.32 69 ALA A C 1
ATOM 520 O O . ALA A 1 69 ? 10.710 23.635 11.721 1.00 15.66 69 ALA A O 1
ATOM 522 N N . ALA A 1 70 ? 8.587 22.947 11.472 1.00 14.28 70 ALA A N 1
ATOM 523 C CA . ALA A 1 70 ? 8.742 21.800 12.355 1.00 14.72 70 ALA A CA 1
ATOM 524 C C . ALA A 1 70 ? 9.545 20.682 11.703 1.00 13.66 70 ALA A C 1
ATOM 525 O O . ALA A 1 70 ? 9.656 20.614 10.483 1.00 15.21 70 ALA A O 1
ATOM 527 N N . ASP A 1 71 ? 10.112 19.807 12.524 1.00 14.76 71 ASP A N 1
ATOM 528 C CA . ASP A 1 71 ? 10.851 18.676 11.975 1.00 16.11 71 ASP A CA 1
ATOM 529 C C . ASP A 1 71 ? 9.824 17.729 11.377 1.00 17.30 71 ASP A C 1
ATOM 530 O O . ASP A 1 71 ? 8.785 17.458 11.990 1.00 18.57 71 ASP A O 1
ATOM 535 N N . GLU A 1 72 ? 10.108 17.229 10.182 1.00 15.48 72 GLU A N 1
ATOM 536 C CA . GLU A 1 72 ? 9.213 16.290 9.515 1.00 15.92 72 GLU A CA 1
ATOM 537 C C . GLU A 1 72 ? 10.031 15.099 9.029 1.00 15.58 72 GLU A C 1
ATOM 538 O O . GLU A 1 72 ? 11.251 15.202 8.884 1.00 14.48 72 GLU A O 1
ATOM 544 N N . GLU A 1 73 ? 9.365 13.968 8.806 1.00 15.45 73 GLU A N 1
ATOM 545 C CA . GLU A 1 73 ? 10.046 12.767 8.324 1.00 16.68 73 GLU A CA 1
ATOM 546 C C . GLU A 1 73 ? 10.349 12.960 6.847 1.00 17.20 73 GLU A C 1
ATOM 547 O O . GLU A 1 73 ? 9.454 12.893 6.004 1.00 17.69 73 GLU A O 1
ATOM 553 N N . VAL A 1 74 ? 11.619 13.201 6.545 1.00 14.01 74 VAL A N 1
ATOM 554 C CA . VAL A 1 74 ? 12.034 13.440 5.172 1.00 15.73 74 VAL A CA 1
ATOM 555 C C . VAL A 1 74 ? 13.173 12.563 4.685 1.00 16.27 74 VAL A C 1
ATOM 556 O O . VAL A 1 74 ? 13.986 12.065 5.470 1.00 16.08 74 VAL A O 1
ATOM 560 N N . SER A 1 75 ? 13.207 12.357 3.374 1.00 17.33 75 SER A N 1
ATOM 561 C CA . SER A 1 75 ? 14.299 11.628 2.752 1.00 16.08 75 SER A CA 1
ATOM 562 C C . SER A 1 75 ? 15.270 12.761 2.464 1.00 17.27 75 SER A C 1
ATOM 563 O O . SER A 1 75 ? 14.859 13.859 2.078 1.00 17.37 75 SER A O 1
ATOM 566 N N . VAL A 1 76 ? 16.553 12.496 2.658 1.00 17.68 76 VAL A N 1
ATOM 567 C CA . VAL A 1 76 ? 17.590 13.489 2.439 1.00 18.18 76 VAL A CA 1
ATOM 568 C C . VAL A 1 76 ? 18.520 13.005 1.338 1.00 20.63 76 VAL A C 1
ATOM 569 O O . VAL A 1 76 ? 18.912 11.839 1.313 1.00 21.53 76 VAL A O 1
ATOM 573 N N . VAL A 1 77 ? 18.852 13.899 0.418 1.00 20.38 77 VAL A N 1
ATOM 574 C CA . VAL A 1 77 ? 19.749 13.549 -0.667 1.00 23.01 77 VAL A CA 1
ATOM 575 C C . VAL A 1 77 ? 20.900 14.537 -0.635 1.00 23.13 77 VAL A C 1
ATOM 576 O O . VAL A 1 77 ? 20.821 15.627 -1.198 1.00 21.86 77 VAL A O 1
ATOM 580 N N . ARG A 1 78 ? 21.963 14.157 0.065 1.00 26.32 78 ARG A N 1
ATOM 581 C CA . ARG A 1 78 ? 23.139 15.000 0.167 1.00 29.91 78 ARG A CA 1
ATOM 582 C C . ARG A 1 78 ? 24.118 14.499 -0.881 1.00 30.53 78 ARG A C 1
ATOM 583 O O . ARG A 1 78 ? 24.496 13.327 -0.885 1.00 32.09 78 ARG A O 1
ATOM 591 N N . CYS A 1 79 ? 24.511 15.391 -1.781 1.00 30.53 79 CYS A N 1
ATOM 592 C CA . CYS A 1 79 ? 25.419 15.030 -2.858 1.00 31.10 79 CYS A CA 1
ATOM 593 C C . CYS A 1 79 ? 26.198 16.246 -3.341 1.00 32.26 79 CYS A C 1
ATOM 594 O O . CYS A 1 79 ? 25.627 17.317 -3.542 1.00 31.51 79 CYS A O 1
ATOM 597 N N . ASP A 1 80 ? 27.504 16.073 -3.528 1.00 32.77 80 ASP A N 1
ATOM 598 C CA . ASP A 1 80 ? 28.364 17.159 -3.983 1.00 34.57 80 ASP A CA 1
ATOM 599 C C . ASP A 1 80 ? 28.456 17.216 -5.503 1.00 33.69 80 ASP A C 1
ATOM 600 O O . ASP A 1 80 ? 29.278 17.948 -6.054 1.00 34.32 80 ASP A O 1
ATOM 605 N N . ASP A 1 81 ? 27.616 16.439 -6.176 1.00 31.46 81 ASP A N 1
ATOM 606 C CA . ASP A 1 81 ? 27.596 16.413 -7.636 1.00 31.09 81 ASP A CA 1
ATOM 607 C C . ASP A 1 81 ? 26.315 17.104 -8.093 1.00 30.36 81 ASP A C 1
ATOM 608 O O . ASP A 1 81 ? 25.248 16.493 -8.109 1.00 28.70 81 ASP A O 1
ATOM 613 N N . PRO A 1 82 ? 26.410 18.390 -8.468 1.00 29.45 82 PRO A N 1
ATOM 614 C CA . PRO A 1 82 ? 25.282 19.208 -8.930 1.00 29.49 82 PRO A CA 1
ATOM 615 C C . PRO A 1 82 ? 24.532 18.601 -10.114 1.00 28.11 82 PRO A C 1
ATOM 616 O O . PRO A 1 82 ? 23.312 18.749 -10.236 1.00 27.86 82 PRO A O 1
ATOM 620 N N . PHE A 1 83 ? 25.270 17.925 -10.986 1.00 26.14 83 PHE A N 1
ATOM 621 C CA . PHE A 1 83 ? 24.687 17.292 -12.161 1.00 25.92 83 PHE A CA 1
ATOM 622 C C . PHE A 1 83 ? 23.709 16.204 -11.729 1.00 25.43 83 PHE A C 1
ATOM 623 O O . PHE A 1 83 ? 22.583 16.124 -12.227 1.00 23.63 83 PHE A O 1
ATOM 631 N N . MET A 1 84 ? 24.147 15.366 -10.798 1.00 24.81 84 MET A N 1
ATOM 632 C CA . MET A 1 84 ? 23.314 14.286 -10.301 1.00 25.50 84 MET A CA 1
ATOM 633 C C . MET A 1 84 ? 22.094 14.845 -9.575 1.00 23.57 84 MET A C 1
ATOM 634 O O . MET A 1 84 ? 20.994 14.303 -9.695 1.00 21.57 84 MET A O 1
ATOM 639 N N . LEU A 1 85 ? 22.284 15.933 -8.836 1.00 22.08 85 LEU A N 1
ATOM 640 C CA . LEU A 1 85 ? 21.160 16.536 -8.122 1.00 21.64 85 LEU A CA 1
ATOM 641 C C . LEU A 1 85 ? 20.144 17.107 -9.106 1.00 20.11 85 LEU A C 1
ATOM 642 O O . LEU A 1 85 ? 18.939 17.034 -8.867 1.00 18.09 85 LEU A O 1
ATOM 647 N N . ALA A 1 86 ? 20.627 17.676 -10.208 1.00 19.53 86 ALA A N 1
ATOM 648 C CA . ALA A 1 86 ? 19.735 18.231 -11.223 1.00 17.51 86 ALA A CA 1
ATOM 649 C C . ALA A 1 86 ? 18.892 17.106 -11.824 1.00 16.70 86 ALA A C 1
ATOM 650 O O . ALA A 1 86 ? 17.706 17.289 -12.094 1.00 15.91 86 ALA A O 1
ATOM 652 N N . LYS A 1 87 ? 19.502 15.943 -12.039 1.00 17.63 87 LYS A N 1
ATOM 653 C CA . LYS A 1 87 ? 18.769 14.807 -12.589 1.00 17.26 87 LYS A CA 1
ATOM 654 C C . LYS A 1 87 ? 17.707 14.352 -11.600 1.00 17.47 87 LYS A C 1
ATOM 655 O O . LYS A 1 87 ? 16.612 13.953 -11.995 1.00 16.86 87 LYS A O 1
ATOM 661 N N . ALA A 1 88 ? 18.039 14.409 -10.312 1.00 15.98 88 ALA A N 1
ATOM 662 C CA . ALA A 1 88 ? 17.104 14.014 -9.272 1.00 15.93 88 ALA A CA 1
ATOM 663 C C . ALA A 1 88 ? 15.935 14.995 -9.233 1.00 14.25 88 ALA A C 1
ATOM 664 O O . ALA A 1 88 ? 14.791 14.586 -9.081 1.00 14.37 88 ALA A O 1
ATOM 666 N N . CYS A 1 89 ? 16.228 16.286 -9.375 1.00 14.31 89 CYS A N 1
ATOM 667 C CA . CYS A 1 89 ? 15.181 17.303 -9.367 1.00 13.18 89 CYS A CA 1
ATOM 668 C C . CYS A 1 89 ? 14.201 17.101 -10.514 1.00 12.97 89 CYS A C 1
ATOM 669 O O . CYS A 1 89 ? 12.990 17.249 -10.339 1.00 14.29 89 CYS A O 1
ATOM 672 N N . TYR A 1 90 ? 14.716 16.761 -11.690 1.00 13.79 90 TYR A N 1
ATOM 673 C CA . TYR A 1 90 ? 13.855 16.527 -12.837 1.00 13.56 90 TYR A CA 1
ATOM 674 C C . TYR A 1 90 ? 12.939 15.330 -12.584 1.00 13.67 90 TYR A C 1
ATOM 675 O O . TYR A 1 90 ? 11.732 15.398 -12.820 1.00 14.49 90 TYR A O 1
ATOM 684 N N . ALA A 1 91 ? 13.525 14.238 -12.106 1.00 13.83 91 ALA A N 1
ATOM 685 C CA . ALA A 1 91 ? 12.775 13.015 -11.821 1.00 14.22 91 ALA A CA 1
ATOM 686 C C . ALA A 1 91 ? 11.686 13.254 -10.781 1.00 15.32 91 ALA A C 1
ATOM 687 O O . ALA A 1 91 ? 10.546 12.796 -10.927 1.00 15.63 91 ALA A O 1
ATOM 689 N N . LEU A 1 92 ? 12.038 13.974 -9.725 1.00 14.37 92 LEU A N 1
ATOM 690 C CA . LEU A 1 92 ? 11.084 14.257 -8.667 1.00 14.16 92 LEU A CA 1
ATOM 691 C C . LEU A 1 92 ? 10.013 15.216 -9.153 1.00 15.08 92 LEU A C 1
ATOM 692 O O . LEU A 1 92 ? 8.844 15.062 -8.815 1.00 14.91 92 LEU A O 1
ATOM 697 N N . GLY A 1 93 ? 10.404 16.209 -9.943 1.00 15.55 93 GLY A N 1
ATOM 698 C CA . GLY A 1 93 ? 9.423 17.141 -10.459 1.00 14.97 93 GLY A CA 1
ATOM 699 C C . GLY A 1 93 ? 8.441 16.453 -11.389 1.00 14.66 93 GLY A C 1
ATOM 700 O O . GLY A 1 93 ? 7.255 16.764 -11.390 1.00 16.23 93 GLY A O 1
ATOM 701 N N . ASN A 1 94 ? 8.931 15.500 -12.175 1.00 15.76 94 ASN A N 1
ATOM 702 C CA . ASN A 1 94 ? 8.073 14.804 -13.116 1.00 17.13 94 ASN A CA 1
ATOM 703 C C . ASN A 1 94 ? 7.011 13.962 -12.418 1.00 19.07 94 ASN A C 1
ATOM 704 O O . ASN A 1 94 ? 5.995 13.611 -13.019 1.00 20.18 94 ASN A O 1
ATOM 709 N N . ARG A 1 95 ? 7.249 13.654 -11.145 1.00 17.70 95 ARG A N 1
ATOM 710 C CA . ARG A 1 95 ? 6.314 12.866 -10.347 1.00 17.13 95 ARG A CA 1
ATOM 711 C C . ARG A 1 95 ? 5.527 13.772 -9.399 1.00 16.08 95 ARG A C 1
ATOM 712 O O . ARG A 1 95 ? 4.795 13.299 -8.525 1.00 19.05 95 ARG A O 1
ATOM 720 N N . HIS A 1 96 ? 5.679 15.078 -9.586 1.00 15.97 96 HIS A N 1
ATOM 721 C CA . HIS A 1 96 ? 4.995 16.074 -8.769 1.00 15.20 96 HIS A CA 1
ATOM 722 C C . HIS A 1 96 ? 5.200 15.888 -7.276 1.00 17.79 96 HIS A C 1
ATOM 723 O O . HIS A 1 96 ? 4.259 15.966 -6.479 1.00 20.58 96 HIS A O 1
ATOM 730 N N . VAL A 1 97 ? 6.450 15.656 -6.908 1.00 15.70 97 VAL A N 1
ATOM 731 C CA . VAL A 1 97 ? 6.830 15.471 -5.520 1.00 16.64 97 VAL A CA 1
ATOM 732 C C . VAL A 1 97 ? 7.290 16.814 -4.948 1.00 16.33 97 VAL A C 1
ATOM 733 O O . VAL A 1 97 ? 8.214 17.426 -5.478 1.00 15.96 97 VAL A O 1
ATOM 737 N N . PRO A 1 98 ? 6.635 17.304 -3.881 1.00 16.38 98 PRO A N 1
ATOM 738 C CA . PRO A 1 98 ? 7.044 18.582 -3.281 1.00 15.90 98 PRO A CA 1
ATOM 739 C C . PRO A 1 98 ? 8.505 18.409 -2.886 1.00 15.15 98 PRO A C 1
ATOM 740 O O . PRO A 1 98 ? 8.858 17.433 -2.223 1.00 15.63 98 PRO A O 1
ATOM 744 N N . LEU A 1 99 ? 9.342 19.363 -3.268 1.00 13.83 99 LEU A N 1
ATOM 745 C CA . LEU A 1 99 ? 10.763 19.228 -3.019 1.00 13.55 99 LEU A CA 1
ATOM 746 C C . LEU A 1 99 ? 11.456 20.475 -2.498 1.00 12.98 99 LEU A C 1
ATOM 747 O O . LEU A 1 99 ? 11.173 21.582 -2.944 1.00 13.10 99 LEU A O 1
ATOM 752 N N . GLN A 1 100 ? 12.361 20.290 -1.540 1.00 14.35 100 GLN A N 1
ATOM 753 C CA . GLN A 1 100 ? 13.142 21.406 -1.029 1.00 14.44 100 GLN A CA 1
ATOM 754 C C . GLN A 1 100 ? 14.504 21.275 -1.710 1.00 14.48 100 GLN A C 1
ATOM 755 O O . GLN A 1 100 ? 15.165 20.235 -1.598 1.00 15.02 100 GLN A O 1
ATOM 761 N N . ILE A 1 101 ? 14.911 22.321 -2.421 1.00 15.06 101 ILE A N 1
ATOM 762 C CA . ILE A 1 101 ? 16.184 22.312 -3.143 1.00 15.85 101 ILE A CA 1
ATOM 763 C C . ILE A 1 101 ? 17.180 23.277 -2.517 1.00 16.75 101 ILE A C 1
ATOM 764 O O . ILE A 1 101 ? 16.930 24.478 -2.431 1.00 19.48 101 ILE A O 1
ATOM 769 N N . MET A 1 102 ? 18.311 22.729 -2.088 1.00 20.35 102 MET A N 1
ATOM 770 C CA . MET A 1 102 ? 19.366 23.512 -1.464 1.00 24.46 102 MET A CA 1
ATOM 771 C C . MET A 1 102 ? 20.661 23.190 -2.187 1.00 25.92 102 MET A C 1
ATOM 772 O O . MET A 1 102 ? 20.761 22.176 -2.881 1.00 25.70 102 MET A O 1
ATOM 777 N N . PRO A 1 103 ? 21.667 24.063 -2.058 1.00 28.71 103 PRO A N 1
ATOM 778 C CA . PRO A 1 103 ? 22.915 23.740 -2.743 1.00 28.39 103 PRO A CA 1
ATOM 779 C C . PRO A 1 103 ? 23.503 22.504 -2.062 1.00 28.20 103 PRO A C 1
ATOM 780 O O . PRO A 1 103 ? 23.823 22.535 -0.872 1.00 30.62 103 PRO A O 1
ATOM 784 N N . GLY A 1 104 ? 23.601 21.409 -2.806 1.00 27.28 104 GLY A N 1
ATOM 785 C CA . GLY A 1 104 ? 24.158 20.185 -2.261 1.00 25.24 104 GLY A CA 1
ATOM 786 C C . GLY A 1 104 ? 23.239 19.290 -1.449 1.00 23.01 104 GLY A C 1
ATOM 787 O O . GLY A 1 104 ? 23.693 18.292 -0.895 1.00 22.01 104 GLY A O 1
ATOM 788 N N . GLU A 1 105 ? 21.952 19.617 -1.375 1.00 20.91 105 GLU A N 1
ATOM 789 C CA . GLU A 1 105 ? 21.040 18.796 -0.594 1.00 20.51 105 GLU A CA 1
ATOM 790 C C . GLU A 1 105 ? 19.590 18.956 -1.025 1.00 19.03 105 GLU A C 1
ATOM 791 O O . GLU A 1 105 ? 19.141 20.066 -1.298 1.00 18.77 105 GLU A O 1
ATOM 797 N N . LEU A 1 106 ? 18.874 17.838 -1.093 1.00 18.32 106 LEU A N 1
ATOM 798 C CA . LEU A 1 106 ? 17.455 17.848 -1.438 1.00 15.81 106 LEU A CA 1
ATOM 799 C C . LEU A 1 106 ? 16.712 17.175 -0.289 1.00 15.34 106 LEU A C 1
ATOM 800 O O . LEU A 1 106 ? 17.249 16.290 0.384 1.00 15.98 106 LEU A O 1
ATOM 805 N N . ARG A 1 107 ? 15.472 17.596 -0.065 1.00 13.97 107 ARG A N 1
ATOM 806 C CA . ARG A 1 107 ? 14.637 16.994 0.964 1.00 13.74 107 ARG A CA 1
ATOM 807 C C . ARG A 1 107 ? 13.224 16.873 0.427 1.00 12.88 107 ARG A C 1
ATOM 808 O O . ARG A 1 107 ? 12.746 17.777 -0.255 1.00 13.45 107 ARG A O 1
ATOM 816 N N . TYR A 1 108 ? 12.570 15.760 0.738 1.00 13.83 108 TYR A N 1
ATOM 817 C CA . TYR A 1 108 ? 11.177 15.535 0.347 1.00 13.70 108 TYR A CA 1
ATOM 818 C C . TYR A 1 108 ? 10.551 14.604 1.381 1.00 15.01 108 TYR A C 1
ATOM 819 O O . TYR A 1 108 ? 11.273 13.923 2.113 1.00 15.48 108 TYR A O 1
ATOM 828 N N . HIS A 1 109 ? 9.224 14.582 1.484 1.00 13.75 109 HIS A N 1
ATOM 829 C CA . HIS A 1 109 ? 8.603 13.691 2.466 1.00 16.19 109 HIS A CA 1
ATOM 830 C C . HIS A 1 109 ? 9.057 12.262 2.195 1.00 16.91 109 HIS A C 1
ATOM 831 O O . HIS A 1 109 ? 8.983 11.786 1.059 1.00 16.80 109 HIS A O 1
ATOM 838 N N . HIS A 1 110 ? 9.526 11.577 3.236 1.00 17.48 110 HIS A N 1
ATOM 839 C CA . HIS A 1 110 ? 10.038 10.219 3.082 1.00 19.21 110 HIS A CA 1
ATOM 840 C C . HIS A 1 110 ? 9.141 9.286 2.281 1.00 20.10 110 HIS A C 1
ATOM 841 O O . HIS A 1 110 ? 7.947 9.160 2.553 1.00 21.70 110 HIS A O 1
ATOM 848 N N . ASP A 1 111 ? 9.741 8.632 1.291 1.00 21.57 111 ASP A N 1
ATOM 849 C CA . ASP A 1 111 ? 9.033 7.706 0.411 1.00 24.89 111 ASP A CA 1
ATOM 850 C C . ASP A 1 111 ? 10.043 6.682 -0.100 1.00 25.24 111 ASP A C 1
ATOM 851 O O . ASP A 1 111 ? 10.947 7.023 -0.863 1.00 22.98 111 ASP A O 1
ATOM 856 N N . HIS A 1 112 ? 9.884 5.428 0.318 1.00 26.10 112 HIS A N 1
ATOM 857 C CA . HIS A 1 112 ? 10.801 4.367 -0.085 1.00 27.59 112 HIS A CA 1
ATOM 858 C C . HIS A 1 112 ? 10.897 4.162 -1.596 1.00 26.33 112 HIS A C 1
ATOM 859 O O . HIS A 1 112 ? 11.978 3.900 -2.124 1.00 25.34 112 HIS A O 1
ATOM 866 N N . VAL A 1 113 ? 9.769 4.271 -2.288 1.00 27.32 113 VAL A N 1
ATOM 867 C CA . VAL A 1 113 ? 9.755 4.089 -3.738 1.00 25.96 113 VAL A CA 1
ATOM 868 C C . VAL A 1 113 ? 10.602 5.151 -4.432 1.00 25.26 113 VAL A C 1
ATOM 869 O O . VAL A 1 113 ? 11.376 4.846 -5.342 1.00 25.47 113 VAL A O 1
ATOM 873 N N . LEU A 1 114 ? 10.460 6.400 -4.001 1.00 23.85 114 LEU A N 1
ATOM 874 C CA . LEU A 1 114 ? 11.232 7.481 -4.598 1.00 22.64 114 LEU A CA 1
ATOM 875 C C . LEU A 1 114 ? 12.714 7.334 -4.246 1.00 21.39 114 LEU A C 1
ATOM 876 O O . LEU A 1 114 ? 13.585 7.627 -5.065 1.00 21.99 114 LEU A O 1
ATOM 881 N N . ASP A 1 115 ? 12.994 6.875 -3.026 1.00 21.68 115 ASP A N 1
ATOM 882 C CA . ASP A 1 115 ? 14.373 6.687 -2.581 1.00 20.69 115 ASP A CA 1
ATOM 883 C C . ASP A 1 115 ? 15.101 5.700 -3.489 1.00 22.92 115 ASP A C 1
ATOM 884 O O . ASP A 1 115 ? 16.185 5.991 -3.990 1.00 22.79 115 ASP A O 1
ATOM 889 N N . ASP A 1 116 ? 14.503 4.527 -3.685 1.00 24.46 116 ASP A N 1
ATOM 890 C CA . ASP A 1 116 ? 15.120 3.504 -4.523 1.00 26.80 116 ASP A CA 1
ATOM 891 C C . ASP A 1 116 ? 15.292 3.977 -5.960 1.00 27.29 116 ASP A C 1
ATOM 892 O O . ASP A 1 116 ? 16.281 3.651 -6.620 1.00 26.87 116 ASP A O 1
ATOM 897 N N . MET A 1 117 ? 14.336 4.755 -6.448 1.00 27.02 117 MET A N 1
ATOM 898 C CA . MET A 1 117 ? 14.438 5.248 -7.805 1.00 26.34 117 MET A CA 1
ATOM 899 C C . MET A 1 117 ? 15.615 6.214 -7.928 1.00 25.00 117 MET A C 1
ATOM 900 O O . MET A 1 117 ? 16.316 6.216 -8.931 1.00 26.02 117 MET A O 1
ATOM 905 N N . LEU A 1 118 ? 15.845 7.031 -6.906 1.00 23.99 118 LEU A N 1
ATOM 906 C CA . LEU A 1 118 ? 16.967 7.962 -6.953 1.00 22.32 118 LEU A CA 1
ATOM 907 C C . LEU A 1 118 ? 18.285 7.219 -6.760 1.00 24.62 118 LEU A C 1
ATOM 908 O O . LEU A 1 118 ? 19.327 7.633 -7.266 1.00 25.82 118 LEU A O 1
ATOM 913 N N . ARG A 1 119 ? 18.235 6.118 -6.024 1.00 25.80 119 ARG A N 1
ATOM 914 C CA . ARG A 1 119 ? 19.435 5.331 -5.781 1.00 28.24 119 ARG A CA 1
ATOM 915 C C . ARG A 1 119 ? 19.976 4.723 -7.071 1.00 29.99 119 ARG A C 1
ATOM 916 O O . ARG A 1 119 ? 21.172 4.449 -7.174 1.00 30.32 119 ARG A O 1
ATOM 924 N N . GLN A 1 120 ? 19.106 4.532 -8.060 1.00 31.80 120 GLN A N 1
ATOM 925 C CA . GLN A 1 120 ? 19.542 3.960 -9.331 1.00 33.76 120 GLN A CA 1
ATOM 926 C C . GLN A 1 120 ? 20.396 4.958 -10.114 1.00 33.42 120 GLN A C 1
ATOM 927 O O . GLN A 1 120 ? 21.110 4.576 -11.042 1.00 33.00 120 GLN A O 1
ATOM 933 N N . PHE A 1 121 ? 20.320 6.236 -9.743 1.00 32.27 121 PHE A N 1
ATOM 934 C CA . PHE A 1 121 ? 21.118 7.271 -10.401 1.00 31.39 121 PHE A CA 1
ATOM 935 C C . PHE A 1 121 ? 22.504 7.293 -9.765 1.00 31.09 121 PHE A C 1
ATOM 936 O O . PHE A 1 121 ? 23.410 7.972 -10.247 1.00 31.82 121 PHE A O 1
ATOM 944 N N . GLY A 1 122 ? 22.656 6.553 -8.672 1.00 31.01 122 GLY A N 1
ATOM 945 C CA . GLY A 1 122 ? 23.930 6.508 -7.980 1.00 30.24 122 GLY A CA 1
ATOM 946 C C . GLY A 1 122 ? 23.931 7.420 -6.771 1.00 29.72 122 GLY A C 1
ATOM 947 O O . GLY A 1 122 ? 24.964 7.636 -6.136 1.00 29.18 122 GLY A O 1
ATOM 948 N N . LEU A 1 123 ? 22.760 7.958 -6.449 1.00 28.25 123 LEU A N 1
ATOM 949 C CA . LEU A 1 123 ? 22.625 8.854 -5.310 1.00 27.32 123 LEU A CA 1
ATOM 950 C C . LEU A 1 123 ? 22.460 8.104 -3.993 1.00 24.85 123 LEU A C 1
ATOM 951 O O . LEU A 1 123 ? 21.875 7.019 -3.945 1.00 25.75 123 LEU A O 1
ATOM 956 N N . THR A 1 124 ? 22.996 8.689 -2.928 1.00 24.90 124 THR A N 1
ATOM 957 C CA . THR A 1 124 ? 22.877 8.116 -1.594 1.00 23.94 124 THR A CA 1
ATOM 958 C C . THR A 1 124 ? 21.719 8.846 -0.927 1.00 21.89 124 THR A C 1
ATOM 959 O O . THR A 1 124 ? 21.770 10.062 -0.740 1.00 22.95 124 THR A O 1
ATOM 963 N N . VAL A 1 125 ? 20.676 8.098 -0.588 1.00 22.06 125 VAL A N 1
ATOM 964 C CA . VAL A 1 125 ? 19.490 8.674 0.035 1.00 21.66 125 VAL A CA 1
ATOM 965 C C . VAL A 1 125 ? 19.363 8.245 1.491 1.00 21.47 125 VAL A C 1
ATOM 966 O O . VAL A 1 125 ? 19.301 7.053 1.791 1.00 22.71 125 VAL A O 1
ATOM 970 N N . THR A 1 126 ? 19.323 9.222 2.393 1.00 19.75 126 THR A N 1
ATOM 971 C CA . THR A 1 126 ? 19.198 8.922 3.812 1.00 19.63 126 THR A CA 1
ATOM 972 C C . THR A 1 126 ? 17.891 9.463 4.368 1.00 19.53 126 THR A C 1
ATOM 973 O O . THR A 1 126 ? 17.042 9.948 3.623 1.00 18.85 126 THR A O 1
ATOM 977 N N . PHE A 1 127 ? 17.735 9.378 5.682 1.00 17.67 127 PHE A N 1
ATOM 978 C CA . PHE A 1 127 ? 16.516 9.830 6.333 1.00 17.95 127 PHE A CA 1
ATOM 979 C C . PHE A 1 127 ? 16.797 10.762 7.496 1.00 18.12 127 PHE A C 1
ATOM 980 O O . PHE A 1 127 ? 17.853 10.687 8.126 1.00 19.10 127 PHE A O 1
ATOM 988 N N . GLY A 1 128 ? 15.845 11.645 7.774 1.00 16.67 128 GLY A N 1
ATOM 989 C CA . GLY A 1 128 ? 16.002 12.547 8.894 1.00 17.79 128 GLY A CA 1
ATOM 990 C C . GLY A 1 128 ? 14.699 13.186 9.331 1.00 16.63 128 GLY A C 1
ATOM 991 O O . GLY A 1 128 ? 13.706 13.169 8.604 1.00 17.46 128 GLY A O 1
ATOM 992 N N . GLN A 1 129 ? 14.709 13.718 10.550 1.00 16.99 129 GLN A N 1
ATOM 993 C CA . GLN A 1 129 ? 13.578 14.435 11.133 1.00 16.36 129 GLN A CA 1
ATOM 994 C C . GLN A 1 129 ? 14.095 15.865 11.051 1.00 16.16 129 GLN A C 1
ATOM 995 O O . GLN A 1 129 ? 14.797 16.339 11.947 1.00 17.92 129 GLN A O 1
ATOM 1001 N N . LEU A 1 130 ? 13.756 16.534 9.954 1.00 15.20 130 LEU A N 1
ATOM 1002 C CA . LEU A 1 130 ? 14.235 17.879 9.673 1.00 15.63 130 LEU A CA 1
ATOM 1003 C C . LEU A 1 130 ? 13.157 18.823 9.160 1.00 13.48 130 LEU A C 1
ATOM 1004 O O . LEU A 1 130 ? 12.129 18.385 8.650 1.00 15.67 130 LEU A O 1
ATOM 1009 N N . PRO A 1 131 ? 13.391 20.139 9.282 1.00 15.81 131 PRO A N 1
ATOM 1010 C CA . PRO A 1 131 ? 12.410 21.110 8.796 1.00 15.54 131 PRO A CA 1
ATOM 1011 C C . PRO A 1 131 ? 12.297 20.927 7.285 1.00 16.74 131 PRO A C 1
ATOM 1012 O O . PRO A 1 131 ? 13.280 20.587 6.620 1.00 16.28 131 PRO A O 1
ATOM 1016 N N . PHE A 1 132 ? 11.098 21.134 6.755 1.00 15.14 132 PHE A N 1
ATOM 1017 C CA . PHE A 1 132 ? 10.831 20.948 5.331 1.00 15.79 132 PHE A CA 1
ATOM 1018 C C . PHE A 1 132 ? 10.235 22.205 4.693 1.00 15.78 132 PHE A C 1
ATOM 1019 O O . PHE A 1 132 ? 9.128 22.622 5.036 1.00 16.41 132 PHE A O 1
ATOM 1027 N N . GLU A 1 133 ? 10.985 22.811 3.775 1.00 15.96 133 GLU A N 1
ATOM 1028 C CA . GLU A 1 133 ? 10.543 24.016 3.079 1.00 16.38 133 GLU A CA 1
ATOM 1029 C C . GLU A 1 133 ? 10.551 23.775 1.570 1.00 17.48 133 GLU A C 1
ATOM 1030 O O . GLU A 1 133 ? 11.495 24.152 0.873 1.00 17.27 133 GLU A O 1
ATOM 1036 N N . PRO A 1 134 ? 9.492 23.138 1.046 1.00 16.16 134 PRO A N 1
ATOM 1037 C CA . PRO A 1 134 ? 9.426 22.865 -0.395 1.00 18.46 134 PRO A CA 1
ATOM 1038 C C . PRO A 1 134 ? 9.322 24.114 -1.259 1.00 19.75 134 PRO A C 1
ATOM 1039 O O . PRO A 1 134 ? 8.831 25.152 -0.813 1.00 20.70 134 PRO A O 1
ATOM 1043 N N . GLU A 1 135 ? 9.790 24.005 -2.499 1.00 21.77 135 GLU A N 1
ATOM 1044 C CA . GLU A 1 135 ? 9.754 25.123 -3.432 1.00 24.18 135 GLU A CA 1
ATOM 1045 C C . GLU A 1 135 ? 8.344 25.671 -3.584 1.00 26.76 135 GLU A C 1
ATOM 1046 O O . GLU A 1 135 ? 7.365 24.931 -3.484 1.00 26.73 135 GLU A O 1
ATOM 1052 N N . ALA A 1 136 ? 8.252 26.972 -3.832 1.00 30.19 136 ALA A N 1
ATOM 1053 C CA . ALA A 1 136 ? 6.964 27.632 -4.002 1.00 34.16 136 ALA A CA 1
ATOM 1054 C C . ALA A 1 136 ? 6.167 27.000 -5.137 1.00 36.05 136 ALA A C 1
ATOM 1055 O O . ALA A 1 136 ? 6.715 26.680 -6.193 1.00 37.16 136 ALA A O 1
ATOM 1057 N N . GLY A 1 137 ? 4.870 26.821 -4.915 1.00 38.43 137 GLY A N 1
ATOM 1058 C CA . GLY A 1 137 ? 4.024 26.229 -5.935 1.00 41.02 137 GLY A CA 1
ATOM 1059 C C . GLY A 1 137 ? 3.756 24.758 -5.694 1.00 43.18 137 GLY A C 1
ATOM 1060 O O . GLY A 1 137 ? 4.685 23.967 -5.528 1.00 44.26 137 GLY A O 1
ATOM 1061 N N . ALA A 1 138 ? 2.479 24.390 -5.674 1.00 45.25 138 ALA A N 1
ATOM 1062 C CA . ALA A 1 138 ? 2.080 23.006 -5.453 1.00 47.10 138 ALA A CA 1
ATOM 1063 C C . ALA A 1 138 ? 1.204 22.509 -6.599 1.00 48.10 138 ALA A C 1
ATOM 1064 O O . ALA A 1 138 ? 0.975 23.293 -7.546 1.00 49.00 138 ALA A O 1
ATOM 1067 N N . MET B 1 1 ? 31.489 38.428 25.856 1.00 37.27 1 MET B N 1
ATOM 1068 C CA . MET B 1 1 ? 30.404 39.004 25.012 1.00 35.03 1 MET B CA 1
ATOM 1069 C C . MET B 1 1 ? 29.920 37.988 23.983 1.00 32.81 1 MET B C 1
ATOM 1070 O O . MET B 1 1 ? 30.716 37.270 23.376 1.00 34.28 1 MET B O 1
ATOM 1075 N N . LEU B 1 2 ? 28.608 37.930 23.795 1.00 27.46 2 LEU B N 1
ATOM 1076 C CA . LEU B 1 2 ? 28.011 37.023 22.824 1.00 24.70 2 LEU B CA 1
ATOM 1077 C C . LEU B 1 2 ? 28.434 37.432 21.414 1.00 21.59 2 LEU B C 1
ATOM 1078 O O . LEU B 1 2 ? 28.474 38.619 21.093 1.00 21.42 2 LEU B O 1
ATOM 1083 N N . TYR B 1 3 ? 28.757 36.450 20.578 1.00 19.34 3 TYR B N 1
ATOM 1084 C CA . TYR B 1 3 ? 29.143 36.719 19.198 1.00 18.25 3 TYR B CA 1
ATOM 1085 C C . TYR B 1 3 ? 28.195 36.004 18.240 1.00 18.34 3 TYR B C 1
ATOM 1086 O O . TYR B 1 3 ? 27.954 34.808 18.370 1.00 19.82 3 TYR B O 1
ATOM 1095 N N . LEU B 1 4 ? 27.641 36.752 17.293 1.00 16.44 4 LEU B N 1
ATOM 1096 C CA . LEU B 1 4 ? 26.727 36.184 16.306 1.00 17.47 4 LEU B CA 1
ATOM 1097 C C . LEU B 1 4 ? 27.535 36.080 15.019 1.00 17.47 4 LEU B C 1
ATOM 1098 O O . LEU B 1 4 ? 27.913 37.087 14.424 1.00 17.77 4 LEU B O 1
ATOM 1103 N N . THR B 1 5 ? 27.791 34.849 14.591 1.00 17.07 5 THR B N 1
ATOM 1104 C CA . THR B 1 5 ? 28.645 34.605 13.433 1.00 18.42 5 THR B CA 1
ATOM 1105 C C . THR B 1 5 ? 27.992 34.096 12.161 1.00 18.62 5 THR B C 1
ATOM 1106 O O . THR B 1 5 ? 28.678 33.842 11.165 1.00 18.52 5 THR B O 1
ATOM 1110 N N . GLN B 1 6 ? 26.677 33.934 12.169 1.00 18.27 6 GLN B N 1
ATOM 1111 C CA . GLN B 1 6 ? 26.027 33.437 10.971 1.00 18.29 6 GLN B CA 1
ATOM 1112 C C . GLN B 1 6 ? 24.549 33.750 10.937 1.00 17.01 6 GLN B C 1
ATOM 1113 O O . GLN B 1 6 ? 23.926 33.946 11.980 1.00 18.58 6 GLN B O 1
ATOM 1119 N N . ARG B 1 7 ? 24.009 33.816 9.724 1.00 16.86 7 ARG B N 1
ATOM 1120 C CA . ARG B 1 7 ? 22.577 34.015 9.529 1.00 17.07 7 ARG B CA 1
ATOM 1121 C C . ARG B 1 7 ? 22.070 32.650 9.098 1.00 19.11 7 ARG B C 1
ATOM 1122 O O . ARG B 1 7 ? 22.579 32.054 8.144 1.00 19.38 7 ARG B O 1
ATOM 1130 N N . LEU B 1 8 ? 21.068 32.146 9.801 1.00 19.47 8 LEU B N 1
ATOM 1131 C CA . LEU B 1 8 ? 20.518 30.839 9.472 1.00 20.39 8 LEU B CA 1
ATOM 1132 C C . LEU B 1 8 ? 19.697 30.850 8.189 1.00 20.18 8 LEU B C 1
ATOM 1133 O O . LEU B 1 8 ? 18.938 31.783 7.933 1.00 22.44 8 LEU B O 1
ATOM 1138 N N . GLU B 1 9 ? 19.861 29.807 7.382 1.00 21.95 9 GLU B N 1
ATOM 1139 C CA . GLU B 1 9 ? 19.095 29.666 6.151 1.00 21.56 9 GLU B CA 1
ATOM 1140 C C . GLU B 1 9 ? 17.686 29.261 6.587 1.00 19.39 9 GLU B C 1
ATOM 1141 O O . GLU B 1 9 ? 16.692 29.717 6.029 1.00 19.90 9 GLU B O 1
ATOM 1147 N N . ILE B 1 10 ? 17.623 28.393 7.592 1.00 18.73 10 ILE B N 1
ATOM 1148 C CA . ILE B 1 10 ? 16.355 27.924 8.145 1.00 18.79 10 ILE B CA 1
ATOM 1149 C C . ILE B 1 10 ? 16.254 28.520 9.556 1.00 18.49 10 ILE B C 1
ATOM 1150 O O . ILE B 1 10 ? 17.005 28.145 10.452 1.00 20.67 10 ILE B O 1
ATOM 1155 N N . PRO B 1 11 ? 15.336 29.482 9.758 1.00 17.65 11 PRO B N 1
ATOM 1156 C CA . PRO B 1 11 ? 15.154 30.130 11.060 1.00 18.80 11 PRO B CA 1
ATOM 1157 C C . PRO B 1 11 ? 14.826 29.180 12.215 1.00 18.38 11 PRO B C 1
ATOM 1158 O O . PRO B 1 11 ? 14.119 28.189 12.039 1.00 20.27 11 PRO B O 1
ATOM 1162 N N . ALA B 1 12 ? 15.362 29.489 13.393 1.00 19.03 12 ALA B N 1
ATOM 1163 C CA . ALA B 1 12 ? 15.102 28.704 14.597 1.00 18.33 12 ALA B CA 1
ATOM 1164 C C . ALA B 1 12 ? 14.345 29.628 15.552 1.00 16.45 12 ALA B C 1
ATOM 1165 O O . ALA B 1 12 ? 14.419 30.849 15.424 1.00 17.86 12 ALA B O 1
ATOM 1167 N N . ALA B 1 13 ? 13.617 29.045 16.501 1.00 16.43 13 ALA B N 1
ATOM 1168 C CA . ALA B 1 13 ? 12.846 29.830 17.465 1.00 15.81 13 ALA B CA 1
ATOM 1169 C C . ALA B 1 13 ? 13.746 30.824 18.190 1.00 16.49 13 ALA B C 1
ATOM 1170 O O . ALA B 1 13 ? 14.742 30.447 18.812 1.00 16.22 13 ALA B O 1
ATOM 1172 N N . ALA B 1 14 ? 13.381 32.098 18.119 1.00 15.65 14 ALA B N 1
ATOM 1173 C CA . ALA B 1 14 ? 14.174 33.155 18.728 1.00 14.96 14 ALA B CA 1
ATOM 1174 C C . ALA B 1 14 ? 14.279 33.122 20.243 1.00 15.84 14 ALA B C 1
ATOM 1175 O O . ALA B 1 14 ? 13.300 32.876 20.942 1.00 17.77 14 ALA B O 1
ATOM 1177 N N . THR B 1 15 ? 15.487 33.381 20.739 1.00 14.78 15 THR B N 1
ATOM 1178 C CA . THR B 1 15 ? 15.743 33.439 22.171 1.00 15.98 15 THR B CA 1
ATOM 1179 C C . THR B 1 15 ? 15.988 34.894 22.560 1.00 15.93 15 THR B C 1
ATOM 1180 O O . THR B 1 15 ? 16.044 35.234 23.741 1.00 17.72 15 THR B O 1
ATOM 1184 N N . ALA B 1 16 ? 16.121 35.748 21.549 1.00 15.64 16 ALA B N 1
ATOM 1185 C CA . ALA B 1 16 ? 16.375 37.164 21.760 1.00 14.82 16 ALA B CA 1
ATOM 1186 C C . ALA B 1 16 ? 16.145 37.907 20.456 1.00 14.73 16 ALA B C 1
ATOM 1187 O O . ALA B 1 16 ? 15.900 37.297 19.419 1.00 13.24 16 ALA B O 1
ATOM 1189 N N . SER B 1 17 ? 16.221 39.229 20.506 1.00 15.33 17 SER B N 1
ATOM 1190 C CA . SER B 1 17 ? 16.045 40.008 19.295 1.00 15.86 17 SER B CA 1
ATOM 1191 C C . SER B 1 17 ? 16.954 41.218 19.314 1.00 15.11 17 SER B C 1
ATOM 1192 O O . SER B 1 17 ? 17.460 41.612 20.362 1.00 15.88 17 SER B O 1
ATOM 1195 N N . VAL B 1 18 ? 17.174 41.791 18.139 1.00 14.53 18 VAL B N 1
ATOM 1196 C CA . VAL B 1 18 ? 18.001 42.984 18.018 1.00 13.65 18 VAL B CA 1
ATOM 1197 C C . VAL B 1 18 ? 17.334 43.875 16.979 1.00 14.25 18 VAL B C 1
ATOM 1198 O O . VAL B 1 18 ? 17.000 43.430 15.885 1.00 15.78 18 VAL B O 1
ATOM 1202 N N . THR B 1 19 ? 17.101 45.127 17.353 1.00 15.27 19 THR B N 1
ATOM 1203 C CA . THR B 1 19 ? 16.435 46.084 16.478 1.00 15.98 19 THR B CA 1
ATOM 1204 C C . THR B 1 19 ? 17.462 47.077 15.957 1.00 15.25 19 THR B C 1
ATOM 1205 O O . THR B 1 19 ? 18.029 47.871 16.709 1.00 17.91 19 THR B O 1
ATOM 1209 N N . LEU B 1 20 ? 17.671 47.039 14.648 1.00 15.96 20 LEU B N 1
ATOM 1210 C CA . LEU B 1 20 ? 18.700 47.855 14.024 1.00 15.99 20 LEU B CA 1
ATOM 1211 C C . LEU B 1 20 ? 18.279 48.621 12.781 1.00 15.12 20 LEU B C 1
ATOM 1212 O O . LEU B 1 20 ? 17.418 48.177 12.041 1.00 15.54 20 LEU B O 1
ATOM 1217 N N . PRO B 1 21 ? 18.906 49.780 12.530 1.00 16.04 21 PRO B N 1
ATOM 1218 C CA . PRO B 1 21 ? 18.572 50.577 11.344 1.00 17.34 21 PRO B CA 1
ATOM 1219 C C . PRO B 1 21 ? 19.294 49.985 10.128 1.00 17.81 21 PRO B C 1
ATOM 1220 O O . PRO B 1 21 ? 20.215 49.183 10.279 1.00 16.87 21 PRO B O 1
ATOM 1224 N N . ILE B 1 22 ? 18.889 50.375 8.926 1.00 17.53 22 ILE B N 1
ATOM 1225 C CA . ILE B 1 22 ? 19.504 49.825 7.727 1.00 18.51 22 ILE B CA 1
ATOM 1226 C C . ILE B 1 22 ? 21.020 50.024 7.647 1.00 19.02 22 ILE B C 1
ATOM 1227 O O . ILE B 1 22 ? 21.726 49.150 7.149 1.00 20.35 22 ILE B O 1
ATOM 1232 N N . ASP B 1 23 ? 21.526 51.145 8.156 1.00 21.17 23 ASP B N 1
ATOM 1233 C CA . ASP B 1 23 ? 22.967 51.398 8.100 1.00 23.94 23 ASP B CA 1
ATOM 1234 C C . ASP B 1 23 ? 23.790 50.347 8.838 1.00 23.50 23 ASP B C 1
ATOM 1235 O O . ASP B 1 23 ? 24.924 50.059 8.454 1.00 25.41 23 ASP B O 1
ATOM 1240 N N . VAL B 1 24 ? 23.223 49.779 9.897 1.00 20.29 24 VAL B N 1
ATOM 1241 C CA . VAL B 1 24 ? 23.914 48.758 10.673 1.00 19.72 24 VAL B CA 1
ATOM 1242 C C . VAL B 1 24 ? 23.634 47.373 10.088 1.00 20.42 24 VAL B C 1
ATOM 1243 O O . VAL B 1 24 ? 24.476 46.484 10.158 1.00 19.70 24 VAL B O 1
ATOM 1247 N N . ARG B 1 25 ? 22.454 47.196 9.497 1.00 18.42 25 ARG B N 1
ATOM 1248 C CA . ARG B 1 25 ? 22.097 45.906 8.922 1.00 17.45 25 ARG B CA 1
ATOM 1249 C C . ARG B 1 25 ? 22.889 45.546 7.664 1.00 19.13 25 ARG B C 1
ATOM 1250 O O . ARG B 1 25 ? 22.752 44.447 7.133 1.00 20.93 25 ARG B O 1
ATOM 1258 N N . VAL B 1 26 ? 23.724 46.466 7.194 1.00 20.54 26 VAL B N 1
ATOM 1259 C CA . VAL B 1 26 ? 24.541 46.204 6.015 1.00 23.80 26 VAL B CA 1
ATOM 1260 C C . VAL B 1 26 ? 26.006 46.076 6.421 1.00 23.87 26 VAL B C 1
ATOM 1261 O O . VAL B 1 26 ? 26.885 45.922 5.575 1.00 25.19 26 VAL B O 1
ATOM 1265 N N . LYS B 1 27 ? 26.259 46.143 7.725 1.00 24.16 27 LYS B N 1
ATOM 1266 C CA . LYS B 1 27 ? 27.615 46.025 8.255 1.00 25.90 27 LYS B CA 1
ATOM 1267 C C . LYS B 1 27 ? 27.880 44.581 8.675 1.00 26.39 27 LYS B C 1
ATOM 1268 O O . LYS B 1 27 ? 27.033 43.946 9.304 1.00 28.69 27 LYS B O 1
ATOM 1274 N N . SER B 1 28 ? 29.055 44.066 8.322 1.00 25.53 28 SER B N 1
ATOM 1275 C CA . SER B 1 28 ? 29.421 42.691 8.652 1.00 25.78 28 SER B CA 1
ATOM 1276 C C . SER B 1 28 ? 30.016 42.544 10.051 1.00 24.98 28 SER B C 1
ATOM 1277 O O . SER B 1 28 ? 29.883 41.494 10.681 1.00 24.23 28 SER B O 1
ATOM 1280 N N . ARG B 1 29 ? 30.672 43.596 10.531 1.00 26.47 29 ARG B N 1
ATOM 1281 C CA . ARG B 1 29 ? 31.281 43.584 11.855 1.00 26.92 29 ARG B CA 1
ATOM 1282 C C . ARG B 1 29 ? 30.907 44.843 12.613 1.00 26.59 29 ARG B C 1
ATOM 1283 O O . ARG B 1 29 ? 31.263 45.951 12.213 1.00 26.75 29 ARG B O 1
ATOM 1291 N N . VAL B 1 30 ? 30.190 44.668 13.715 1.00 25.02 30 VAL B N 1
ATOM 1292 C CA . VAL B 1 30 ? 29.752 45.797 14.515 1.00 23.98 30 VAL B CA 1
ATOM 1293 C C . VAL B 1 30 ? 29.212 45.325 15.860 1.00 22.71 30 VAL B C 1
ATOM 1294 O O . VAL B 1 30 ? 28.669 44.227 15.967 1.00 23.03 30 VAL B O 1
ATOM 1298 N N . LYS B 1 31 ? 29.380 46.150 16.888 1.00 22.48 31 LYS B N 1
ATOM 1299 C CA . LYS B 1 31 ? 28.880 45.818 18.215 1.00 22.57 31 LYS B CA 1
ATOM 1300 C C . LYS B 1 31 ? 27.457 46.358 18.318 1.00 21.88 31 LYS B C 1
ATOM 1301 O O . LYS B 1 31 ? 27.192 47.501 17.944 1.00 23.44 31 LYS B O 1
ATOM 1307 N N . VAL B 1 32 ? 26.545 45.530 18.812 1.00 20.03 32 VAL B N 1
ATOM 1308 C CA . VAL B 1 32 ? 25.151 45.932 18.961 1.00 19.02 32 VAL B CA 1
ATOM 1309 C C . VAL B 1 32 ? 24.667 45.582 20.359 1.00 19.39 32 VAL B C 1
ATOM 1310 O O . VAL B 1 32 ? 25.377 44.936 21.134 1.00 21.58 32 VAL B O 1
ATOM 1314 N N . THR B 1 33 ? 23.455 46.015 20.680 1.00 19.76 33 THR B N 1
ATOM 1315 C CA . THR B 1 33 ? 22.865 45.723 21.975 1.00 20.81 33 THR B CA 1
ATOM 1316 C C . THR B 1 33 ? 21.532 45.045 21.723 1.00 19.58 33 THR B C 1
ATOM 1317 O O . THR B 1 33 ? 20.686 45.573 21.008 1.00 20.21 33 THR B O 1
ATOM 1321 N N . LEU B 1 34 ? 21.359 43.864 22.301 1.00 18.81 34 LEU B N 1
ATOM 1322 C CA . LEU B 1 34 ? 20.126 43.119 22.127 1.00 18.33 34 LEU B CA 1
ATOM 1323 C C . LEU B 1 34 ? 19.017 43.830 22.871 1.00 18.62 34 LEU B C 1
ATOM 1324 O O . LEU B 1 34 ? 19.274 44.681 23.725 1.00 19.42 34 LEU B O 1
ATOM 1329 N N . ASN B 1 35 ? 17.781 43.483 22.545 1.00 19.00 35 ASN B N 1
ATOM 1330 C CA . ASN B 1 35 ? 16.643 44.109 23.190 1.00 19.50 35 ASN B CA 1
ATOM 1331 C C . ASN B 1 35 ? 16.559 43.740 24.669 1.00 22.38 35 ASN B C 1
ATOM 1332 O O . ASN B 1 35 ? 15.907 44.441 25.445 1.00 23.73 35 ASN B O 1
ATOM 1337 N N . ASP B 1 36 ? 17.232 42.661 25.068 1.00 21.28 36 ASP B N 1
ATOM 1338 C CA . ASP B 1 36 ? 17.232 42.269 26.477 1.00 22.42 36 ASP B CA 1
ATOM 1339 C C . ASP B 1 36 ? 18.379 42.952 27.224 1.00 22.62 36 ASP B C 1
ATOM 1340 O O . ASP B 1 36 ? 18.610 42.686 28.406 1.00 23.92 36 ASP B O 1
ATOM 1345 N N . GLY B 1 37 ? 19.101 43.821 26.522 1.00 21.86 37 GLY B N 1
ATOM 1346 C CA . GLY B 1 37 ? 20.191 44.557 27.139 1.00 20.94 37 GLY B CA 1
ATOM 1347 C C . GLY B 1 37 ? 21.608 44.028 27.010 1.00 22.72 37 GLY B C 1
ATOM 1348 O O . GLY B 1 37 ? 22.558 44.757 27.293 1.00 23.26 37 GLY B O 1
ATOM 1349 N N . ARG B 1 38 ? 21.765 42.780 26.588 1.00 21.97 38 ARG B N 1
ATOM 1350 C CA . ARG B 1 38 ? 23.096 42.193 26.454 1.00 23.27 38 ARG B CA 1
ATOM 1351 C C . ARG B 1 38 ? 23.867 42.756 25.272 1.00 23.25 38 ARG B C 1
ATOM 1352 O O . ARG B 1 38 ? 23.290 43.092 24.236 1.00 22.87 38 ARG B O 1
ATOM 1360 N N . ASP B 1 39 ? 25.182 42.860 25.428 1.00 24.50 39 ASP B N 1
ATOM 1361 C CA . ASP B 1 39 ? 26.019 43.339 24.342 1.00 24.90 39 ASP B CA 1
ATOM 1362 C C . ASP B 1 39 ? 26.228 42.138 23.431 1.00 22.54 39 ASP B C 1
ATOM 1363 O O . ASP B 1 39 ? 26.177 40.991 23.880 1.00 22.87 39 ASP B O 1
ATOM 1368 N N . ALA B 1 40 ? 26.454 42.396 22.151 1.00 21.70 40 ALA B N 1
ATOM 1369 C CA . ALA B 1 40 ? 26.685 41.319 21.203 1.00 20.59 40 ALA B CA 1
ATOM 1370 C C . ALA B 1 40 ? 27.564 41.822 20.074 1.00 19.84 40 ALA B C 1
ATOM 1371 O O . ALA B 1 40 ? 27.463 42.977 19.660 1.00 19.95 40 ALA B O 1
ATOM 1373 N N . GLY B 1 41 ? 28.443 40.952 19.596 1.00 20.17 41 GLY B N 1
ATOM 1374 C CA . GLY B 1 41 ? 29.328 41.321 18.517 1.00 19.89 41 GLY B CA 1
ATOM 1375 C C . GLY B 1 41 ? 28.923 40.590 17.261 1.00 18.03 41 GLY B C 1
ATOM 1376 O O . GLY B 1 41 ? 28.843 39.361 17.250 1.00 20.21 41 GLY B O 1
ATOM 1377 N N . LEU B 1 42 ? 28.626 41.340 16.208 1.00 18.86 42 LEU B N 1
ATOM 1378 C CA . LEU B 1 42 ? 28.258 40.724 14.946 1.00 18.45 42 LEU B CA 1
ATOM 1379 C C . LEU B 1 42 ? 29.553 40.477 14.175 1.00 17.89 42 LEU B C 1
ATOM 1380 O O . LEU B 1 42 ? 30.317 41.410 13.914 1.00 20.98 42 LEU B O 1
ATOM 1385 N N . LEU B 1 43 ? 29.813 39.212 13.861 1.00 17.72 43 LEU B N 1
ATOM 1386 C CA . LEU B 1 43 ? 30.996 38.812 13.096 1.00 17.90 43 LEU B CA 1
ATOM 1387 C C . LEU B 1 43 ? 30.455 37.976 11.941 1.00 17.99 43 LEU B C 1
ATOM 1388 O O . LEU B 1 43 ? 30.634 36.757 11.899 1.00 19.12 43 LEU B O 1
ATOM 1393 N N . LEU B 1 44 ? 29.793 38.643 11.001 1.00 19.82 44 LEU B N 1
ATOM 1394 C CA . LEU B 1 44 ? 29.173 37.965 9.869 1.00 21.31 44 LEU B CA 1
ATOM 1395 C C . LEU B 1 44 ? 29.987 38.061 8.593 1.00 22.38 44 LEU B C 1
ATOM 1396 O O . LEU B 1 44 ? 30.908 38.872 8.486 1.00 21.30 44 LEU B O 1
ATOM 1401 N N . PRO B 1 45 ? 29.663 37.217 7.604 1.00 24.14 45 PRO B N 1
ATOM 1402 C CA . PRO B 1 45 ? 30.417 37.291 6.354 1.00 26.42 45 PRO B CA 1
ATOM 1403 C C . PRO B 1 45 ? 30.095 38.616 5.669 1.00 27.68 45 PRO B C 1
ATOM 1404 O O . PRO B 1 45 ? 29.077 39.244 5.964 1.00 26.63 45 PRO B O 1
ATOM 1408 N N . ARG B 1 46 ? 30.970 39.038 4.765 1.00 28.05 46 ARG B N 1
ATOM 1409 C CA . ARG B 1 46 ? 30.798 40.294 4.046 1.00 30.54 46 ARG B CA 1
ATOM 1410 C C . ARG B 1 46 ? 29.681 40.226 3.009 1.00 29.69 46 ARG B C 1
ATOM 1411 O O . ARG B 1 46 ? 29.317 39.148 2.544 1.00 31.54 46 ARG B O 1
ATOM 1419 N N . GLY B 1 47 ? 29.148 41.392 2.654 1.00 29.76 47 GLY B N 1
ATOM 1420 C CA . GLY B 1 47 ? 28.116 41.469 1.635 1.00 28.82 47 GLY B CA 1
ATOM 1421 C C . GLY B 1 47 ? 26.702 41.047 1.977 1.00 27.82 47 GLY B C 1
ATOM 1422 O O . GLY B 1 47 ? 25.914 40.766 1.074 1.00 29.71 47 GLY B O 1
ATOM 1423 N N . LEU B 1 48 ? 26.362 41.003 3.258 1.00 26.77 48 LEU B N 1
ATOM 1424 C CA . LEU B 1 48 ? 25.013 40.608 3.636 1.00 26.54 48 LEU B CA 1
ATOM 1425 C C . LEU B 1 48 ? 24.140 41.816 3.946 1.00 26.35 48 LEU B C 1
ATOM 1426 O O . LEU B 1 48 ? 24.625 42.869 4.368 1.00 27.11 48 LEU B O 1
ATOM 1431 N N . LEU B 1 49 ? 22.845 41.649 3.719 1.00 24.85 49 LEU B N 1
ATOM 1432 C CA . LEU B 1 49 ? 21.867 42.688 3.987 1.00 24.76 49 LEU B CA 1
ATOM 1433 C C . LEU B 1 49 ? 20.895 42.016 4.951 1.00 21.13 49 LEU B C 1
ATOM 1434 O O . LEU B 1 49 ? 20.085 41.190 4.533 1.00 23.49 49 LEU B O 1
ATOM 1439 N N . LEU B 1 50 ? 20.994 42.340 6.237 1.00 19.99 50 LEU B N 1
ATOM 1440 C CA . LEU B 1 50 ? 20.102 41.741 7.222 1.00 17.86 50 LEU B CA 1
ATOM 1441 C C . LEU B 1 50 ? 18.714 42.358 7.122 1.00 17.94 50 LEU B C 1
ATOM 1442 O O . LEU B 1 50 ? 18.555 43.570 7.248 1.00 20.09 50 LEU B O 1
ATOM 1447 N N . ARG B 1 51 ? 17.719 41.513 6.885 1.00 17.80 51 ARG B N 1
ATOM 1448 C CA . ARG B 1 51 ? 16.334 41.961 6.767 1.00 16.70 51 ARG B CA 1
ATOM 1449 C C . ARG B 1 51 ? 15.581 41.632 8.040 1.00 16.58 51 ARG B C 1
ATOM 1450 O O . ARG B 1 51 ? 15.921 40.684 8.748 1.00 16.24 51 ARG B O 1
ATOM 1458 N N . GLY B 1 52 ? 14.547 42.414 8.327 1.00 15.81 52 GLY B N 1
ATOM 1459 C CA . GLY B 1 52 ? 13.750 42.133 9.502 1.00 15.69 52 GLY B CA 1
ATOM 1460 C C . GLY B 1 52 ? 13.254 40.706 9.361 1.00 14.99 52 GLY B C 1
ATOM 1461 O O . GLY B 1 52 ? 12.831 40.287 8.277 1.00 16.82 52 GLY B O 1
ATOM 1462 N N . GLY B 1 53 ? 13.313 39.953 10.452 1.00 15.10 53 GLY B N 1
ATOM 1463 C CA . GLY B 1 53 ? 12.869 38.574 10.417 1.00 13.64 53 GLY B CA 1
ATOM 1464 C C . GLY B 1 53 ? 14.019 37.589 10.329 1.00 13.39 53 GLY B C 1
ATOM 1465 O O . GLY B 1 53 ? 13.856 36.406 10.640 1.00 16.36 53 GLY B O 1
ATOM 1466 N N . ASP B 1 54 ? 15.186 38.056 9.897 1.00 14.79 54 ASP B N 1
ATOM 1467 C CA . ASP B 1 54 ? 16.329 37.155 9.803 1.00 14.90 54 ASP B CA 1
ATOM 1468 C C . ASP B 1 54 ? 16.723 36.681 11.194 1.00 13.97 54 ASP B C 1
ATOM 1469 O O . ASP B 1 54 ? 16.508 37.387 12.174 1.00 13.82 54 ASP B O 1
ATOM 1474 N N . VAL B 1 55 ? 17.302 35.486 11.287 1.00 13.32 55 VAL B N 1
ATOM 1475 C CA . VAL B 1 55 ? 17.711 34.952 12.585 1.00 14.26 55 VAL B CA 1
ATOM 1476 C C . VAL B 1 55 ? 19.216 34.676 12.591 1.00 14.37 55 VAL B C 1
ATOM 1477 O O . VAL B 1 55 ? 19.733 33.965 11.728 1.00 15.66 55 VAL B O 1
ATOM 1481 N N . LEU B 1 56 ? 19.911 35.255 13.563 1.00 14.75 56 LEU B N 1
ATOM 1482 C CA . LEU B 1 56 ? 21.354 35.069 13.681 1.00 13.95 56 LEU B CA 1
ATOM 1483 C C . LEU B 1 56 ? 21.693 34.099 14.807 1.00 15.43 56 LEU B C 1
ATOM 1484 O O . LEU B 1 56 ? 20.945 33.966 15.768 1.00 16.62 56 LEU B O 1
ATOM 1489 N N . SER B 1 57 ? 22.837 33.432 14.696 1.00 15.74 57 SER B N 1
ATOM 1490 C CA . SER B 1 57 ? 23.272 32.498 15.728 1.00 17.94 57 SER B CA 1
ATOM 1491 C C . SER B 1 57 ? 24.783 32.321 15.665 1.00 20.40 57 SER B C 1
ATOM 1492 O O . SER B 1 57 ? 25.492 33.131 15.068 1.00 18.07 57 SER B O 1
ATOM 1495 N N . ASN B 1 58 ? 25.273 31.256 16.288 1.00 25.00 58 ASN B N 1
ATOM 1496 C CA . ASN B 1 58 ? 26.700 30.956 16.268 1.00 26.42 58 ASN B CA 1
ATOM 1497 C C . ASN B 1 58 ? 26.942 29.458 16.325 1.00 29.36 58 ASN B C 1
ATOM 1498 O O . ASN B 1 58 ? 26.002 28.668 16.328 1.00 28.28 58 ASN B O 1
ATOM 1503 N N . GLU B 1 59 ? 28.216 29.083 16.385 1.00 30.56 59 GLU B N 1
ATOM 1504 C CA . GLU B 1 59 ? 28.633 27.686 16.411 1.00 34.33 59 GLU B CA 1
ATOM 1505 C C . GLU B 1 59 ? 27.936 26.783 17.423 1.00 34.73 59 GLU B C 1
ATOM 1506 O O . GLU B 1 59 ? 27.515 25.679 17.078 1.00 36.21 59 GLU B O 1
ATOM 1512 N N . GLU B 1 60 ? 27.820 27.227 18.670 1.00 34.60 60 GLU B N 1
ATOM 1513 C CA . GLU B 1 60 ? 27.175 26.388 19.671 1.00 35.58 60 GLU B CA 1
ATOM 1514 C C . GLU B 1 60 ? 25.685 26.226 19.398 1.00 35.22 60 GLU B C 1
ATOM 1515 O O . GLU B 1 60 ? 25.029 25.362 19.981 1.00 35.28 60 GLU B O 1
ATOM 1521 N N . GLY B 1 61 ? 25.165 27.056 18.498 1.00 34.50 61 GLY B N 1
ATOM 1522 C CA . GLY B 1 61 ? 23.760 26.990 18.131 1.00 32.90 61 GLY B CA 1
ATOM 1523 C C . GLY B 1 61 ? 22.800 26.867 19.299 1.00 32.26 61 GLY B C 1
ATOM 1524 O O . GLY B 1 61 ? 21.938 25.988 19.312 1.00 32.35 61 GLY B O 1
ATOM 1525 N N . THR B 1 62 ? 22.947 27.754 20.276 1.00 31.17 62 THR B N 1
ATOM 1526 C CA . THR B 1 62 ? 22.095 27.756 21.459 1.00 31.27 62 THR B CA 1
ATOM 1527 C C . THR B 1 62 ? 21.355 29.088 21.572 1.00 29.44 62 THR B C 1
ATOM 1528 O O . THR B 1 62 ? 20.317 29.182 22.228 1.00 29.99 62 THR B O 1
ATOM 1532 N N . GLU B 1 63 ? 21.899 30.113 20.925 1.00 24.85 63 GLU B N 1
ATOM 1533 C CA . GLU B 1 63 ? 21.304 31.447 20.942 1.00 22.26 63 GLU B CA 1
ATOM 1534 C C . GLU B 1 63 ? 20.822 31.780 19.534 1.00 19.62 63 GLU B C 1
ATOM 1535 O O . GLU B 1 63 ? 21.560 31.618 18.565 1.00 18.07 63 GLU B O 1
ATOM 1541 N N . PHE B 1 64 ? 19.582 32.250 19.425 1.00 16.70 64 PHE B N 1
ATOM 1542 C CA . PHE B 1 64 ? 19.003 32.599 18.135 1.00 16.36 64 PHE B CA 1
ATOM 1543 C C . PHE B 1 64 ? 18.414 34.000 18.237 1.00 15.48 64 PHE B C 1
ATOM 1544 O O . PHE B 1 64 ? 17.410 34.222 18.913 1.00 16.02 64 PHE B O 1
ATOM 1552 N N . VAL B 1 65 ? 19.054 34.949 17.562 1.00 13.15 65 VAL B N 1
ATOM 1553 C CA . VAL B 1 65 ? 18.633 36.342 17.634 1.00 13.03 65 VAL B CA 1
ATOM 1554 C C . VAL B 1 65 ? 17.881 36.822 16.398 1.00 13.23 65 VAL B C 1
ATOM 1555 O O . VAL B 1 65 ? 18.412 36.838 15.286 1.00 13.97 65 VAL B O 1
ATOM 1559 N N . GLN B 1 66 ? 16.626 37.219 16.601 1.00 12.98 66 GLN B N 1
ATOM 1560 C CA . GLN B 1 66 ? 15.808 37.717 15.504 1.00 13.28 66 GLN B CA 1
ATOM 1561 C C . GLN B 1 66 ? 16.121 39.180 15.221 1.00 12.75 66 GLN B C 1
ATOM 1562 O O . GLN B 1 66 ? 16.120 40.008 16.122 1.00 13.52 66 GLN B O 1
ATOM 1568 N N . VAL B 1 67 ? 16.395 39.481 13.959 1.00 12.14 67 VAL B N 1
ATOM 1569 C CA . VAL B 1 67 ? 16.697 40.842 13.542 1.00 13.75 67 VAL B CA 1
ATOM 1570 C C . VAL B 1 67 ? 15.383 41.554 13.235 1.00 12.91 67 VAL B C 1
ATOM 1571 O O . VAL B 1 67 ? 14.503 40.998 12.573 1.00 16.46 67 VAL B O 1
ATOM 1575 N N . ILE B 1 68 ? 15.253 42.778 13.726 1.00 13.76 68 ILE B N 1
ATOM 1576 C CA . ILE B 1 68 ? 14.065 43.583 13.472 1.00 14.38 68 ILE B CA 1
ATOM 1577 C C . ILE B 1 68 ? 14.516 44.937 12.937 1.00 15.82 68 ILE B C 1
ATOM 1578 O O . ILE B 1 68 ? 15.521 45.488 13.388 1.00 16.22 68 ILE B O 1
ATOM 1583 N N . ALA B 1 69 ? 13.784 45.466 11.964 1.00 14.69 69 ALA B N 1
ATOM 1584 C CA . ALA B 1 69 ? 14.119 46.766 11.394 1.00 14.75 69 ALA B CA 1
ATOM 1585 C C . ALA B 1 69 ? 13.705 47.865 12.372 1.00 16.03 69 ALA B C 1
ATOM 1586 O O . ALA B 1 69 ? 12.541 47.943 12.762 1.00 16.73 69 ALA B O 1
ATOM 1588 N N . ALA B 1 70 ? 14.660 48.700 12.773 1.00 14.69 70 ALA B N 1
ATOM 1589 C CA . ALA B 1 70 ? 14.392 49.787 13.713 1.00 15.31 70 ALA B CA 1
ATOM 1590 C C . ALA B 1 70 ? 13.621 50.941 13.078 1.00 14.77 70 ALA B C 1
ATOM 1591 O O . ALA B 1 70 ? 13.617 51.099 11.858 1.00 16.32 70 ALA B O 1
ATOM 1593 N N . ASP B 1 71 ? 12.969 51.748 13.910 1.00 17.12 71 ASP B N 1
ATOM 1594 C CA . ASP B 1 71 ? 12.248 52.900 13.383 1.00 16.92 71 ASP B CA 1
ATOM 1595 C C . ASP B 1 71 ? 13.297 53.920 12.981 1.00 18.57 71 ASP B C 1
ATOM 1596 O O . ASP B 1 71 ? 14.241 54.174 13.727 1.00 20.58 71 ASP B O 1
ATOM 1601 N N . GLU B 1 72 ? 13.138 54.497 11.798 1.00 18.31 72 GLU B N 1
ATOM 1602 C CA . GLU B 1 72 ? 14.078 55.501 11.315 1.00 18.27 72 GLU B CA 1
ATOM 1603 C C . GLU B 1 72 ? 13.298 56.715 10.831 1.00 17.73 72 GLU B C 1
ATOM 1604 O O . GLU B 1 72 ? 12.101 56.626 10.564 1.00 17.94 72 GLU B O 1
ATOM 1610 N N . GLU B 1 73 ? 13.979 57.850 10.730 1.00 17.92 73 GLU B N 1
ATOM 1611 C CA . GLU B 1 73 ? 13.342 59.079 10.274 1.00 19.14 73 GLU B CA 1
ATOM 1612 C C . GLU B 1 73 ? 13.140 58.978 8.772 1.00 18.45 73 GLU B C 1
ATOM 1613 O O . GLU B 1 73 ? 14.100 59.050 8.003 1.00 20.08 73 GLU B O 1
ATOM 1619 N N . VAL B 1 74 ? 11.893 58.802 8.357 1.00 17.66 74 VAL B N 1
ATOM 1620 C CA . VAL B 1 74 ? 11.603 58.658 6.941 1.00 18.64 74 VAL B CA 1
ATOM 1621 C C . VAL B 1 74 ? 10.508 59.559 6.412 1.00 19.37 74 VAL B C 1
ATOM 1622 O O . VAL B 1 74 ? 9.597 59.965 7.141 1.00 19.13 74 VAL B O 1
ATOM 1626 N N . SER B 1 75 ? 10.615 59.871 5.126 1.00 19.21 75 SER B N 1
ATOM 1627 C CA . SER B 1 75 ? 9.598 60.655 4.457 1.00 20.13 75 SER B CA 1
ATOM 1628 C C . SER B 1 75 ? 8.622 59.580 4.011 1.00 20.39 75 SER B C 1
ATOM 1629 O O . SER B 1 75 ? 9.033 58.479 3.630 1.00 20.11 75 SER B O 1
ATOM 1632 N N . VAL B 1 76 ? 7.337 59.892 4.066 1.00 19.40 76 VAL B N 1
ATOM 1633 C CA . VAL B 1 76 ? 6.308 58.941 3.690 1.00 21.97 76 VAL B CA 1
ATOM 1634 C C . VAL B 1 76 ? 5.426 59.497 2.587 1.00 23.22 76 VAL B C 1
ATOM 1635 O O . VAL B 1 76 ? 4.936 60.621 2.679 1.00 23.61 76 VAL B O 1
ATOM 1639 N N . VAL B 1 77 ? 5.230 58.699 1.544 1.00 23.50 77 VAL B N 1
ATOM 1640 C CA . VAL B 1 77 ? 4.402 59.108 0.424 1.00 25.81 77 VAL B CA 1
ATOM 1641 C C . VAL B 1 77 ? 3.293 58.086 0.225 1.00 27.75 77 VAL B C 1
ATOM 1642 O O . VAL B 1 77 ? 3.502 57.040 -0.388 1.00 27.85 77 VAL B O 1
ATOM 1646 N N . ARG B 1 78 ? 2.118 58.381 0.769 1.00 30.66 78 ARG B N 1
ATOM 1647 C CA . ARG B 1 78 ? 0.979 57.489 0.621 1.00 33.14 78 ARG B CA 1
ATOM 1648 C C . ARG B 1 78 ? 0.105 58.043 -0.496 1.00 34.47 78 ARG B C 1
ATOM 1649 O O . ARG B 1 78 ? -0.420 59.152 -0.397 1.00 35.68 78 ARG B O 1
ATOM 1657 N N . CYS B 1 79 ? -0.040 57.268 -1.565 1.00 34.08 79 CYS B N 1
ATOM 1658 C CA . CYS B 1 79 ? -0.825 57.703 -2.711 1.00 35.52 79 CYS B CA 1
ATOM 1659 C C . CYS B 1 79 ? -1.633 56.561 -3.307 1.00 35.08 79 CYS B C 1
ATOM 1660 O O . CYS B 1 79 ? -1.111 55.468 -3.525 1.00 34.47 79 CYS B O 1
ATOM 1663 N N . ASP B 1 80 ? -2.909 56.823 -3.572 1.00 36.25 80 ASP B N 1
ATOM 1664 C CA . ASP B 1 80 ? -3.791 55.818 -4.148 1.00 36.31 80 ASP B CA 1
ATOM 1665 C C . ASP B 1 80 ? -3.700 55.798 -5.671 1.00 35.43 80 ASP B C 1
ATOM 1666 O O . ASP B 1 80 ? -4.404 55.034 -6.334 1.00 35.68 80 ASP B O 1
ATOM 1671 N N . ASP B 1 81 ? -2.821 56.636 -6.213 1.00 33.93 81 ASP B N 1
ATOM 1672 C CA . ASP B 1 81 ? -2.610 56.733 -7.655 1.00 32.09 81 ASP B CA 1
ATOM 1673 C C . ASP B 1 81 ? -1.282 56.060 -8.008 1.00 31.28 81 ASP B C 1
ATOM 1674 O O . ASP B 1 81 ? -0.221 56.669 -7.889 1.00 29.78 81 ASP B O 1
ATOM 1679 N N . PRO B 1 82 ? -1.327 54.793 -8.446 1.00 30.78 82 PRO B N 1
ATOM 1680 C CA . PRO B 1 82 ? -0.110 54.059 -8.807 1.00 29.67 82 PRO B CA 1
ATOM 1681 C C . PRO B 1 82 ? 0.685 54.648 -9.973 1.00 27.48 82 PRO B C 1
ATOM 1682 O O . PRO B 1 82 ? 1.902 54.462 -10.054 1.00 26.08 82 PRO B O 1
ATOM 1686 N N . PHE B 1 83 ? 0.005 55.349 -10.875 1.00 25.12 83 PHE B N 1
ATOM 1687 C CA . PHE B 1 83 ? 0.673 55.968 -12.016 1.00 24.10 83 PHE B CA 1
ATOM 1688 C C . PHE B 1 83 ? 1.617 57.037 -11.476 1.00 23.71 83 PHE B C 1
ATOM 1689 O O . PHE B 1 83 ? 2.780 57.120 -11.875 1.00 21.29 83 PHE B O 1
ATOM 1697 N N . MET B 1 84 ? 1.104 57.854 -10.561 1.00 23.81 84 MET B N 1
ATOM 1698 C CA . MET B 1 84 ? 1.895 58.908 -9.948 1.00 24.26 84 MET B CA 1
ATOM 1699 C C . MET B 1 84 ? 3.036 58.292 -9.151 1.00 21.62 84 MET B C 1
ATOM 1700 O O . MET B 1 84 ? 4.159 58.799 -9.172 1.00 20.37 84 MET B O 1
ATOM 1705 N N . LEU B 1 85 ? 2.754 57.195 -8.456 1.00 19.93 85 LEU B N 1
ATOM 1706 C CA . LEU B 1 85 ? 3.795 56.534 -7.681 1.00 20.64 85 LEU B CA 1
ATOM 1707 C C . LEU B 1 85 ? 4.890 55.979 -8.584 1.00 18.22 85 LEU B C 1
ATOM 1708 O O . LEU B 1 85 ? 6.067 56.056 -8.242 1.00 16.85 85 LEU B O 1
ATOM 1713 N N . ALA B 1 86 ? 4.506 55.428 -9.734 1.00 18.32 86 ALA B N 1
ATOM 1714 C CA . ALA B 1 86 ? 5.487 54.875 -10.673 1.00 15.57 86 ALA B CA 1
ATOM 1715 C C . ALA B 1 86 ? 6.422 55.970 -11.173 1.00 17.43 86 ALA B C 1
ATOM 1716 O O . ALA B 1 86 ? 7.637 55.779 -11.265 1.00 17.16 86 ALA B O 1
ATOM 1718 N N . LYS B 1 87 ? 5.855 57.125 -11.504 1.00 16.75 87 LYS B N 1
ATOM 1719 C CA . LYS B 1 87 ? 6.677 58.221 -11.983 1.00 16.54 87 LYS B CA 1
ATOM 1720 C C . LYS B 1 87 ? 7.632 58.697 -10.891 1.00 16.29 87 LYS B C 1
ATOM 1721 O O . LYS B 1 87 ? 8.777 59.054 -11.178 1.00 16.75 87 LYS B O 1
ATOM 1727 N N . ALA B 1 88 ? 7.171 58.677 -9.642 1.00 15.96 88 ALA B N 1
ATOM 1728 C CA . ALA B 1 88 ? 8.002 59.085 -8.509 1.00 15.60 88 ALA B CA 1
ATOM 1729 C C . ALA B 1 88 ? 9.145 58.081 -8.335 1.00 16.79 88 ALA B C 1
ATOM 1730 O O . ALA B 1 88 ? 10.291 58.466 -8.089 1.00 17.47 88 ALA B O 1
ATOM 1732 N N . CYS B 1 89 ? 8.835 56.795 -8.481 1.00 15.63 89 CYS B N 1
ATOM 1733 C CA . CYS B 1 89 ? 9.854 55.748 -8.352 1.00 14.47 89 CYS B CA 1
ATOM 1734 C C . CYS B 1 89 ? 10.966 55.902 -9.385 1.00 15.41 89 CYS B C 1
ATOM 1735 O O . CYS B 1 89 ? 12.146 55.701 -9.083 1.00 16.25 89 CYS B O 1
ATOM 1738 N N . TYR B 1 90 ? 10.589 56.244 -10.613 1.00 14.67 90 TYR B N 1
ATOM 1739 C CA . TYR B 1 90 ? 11.568 56.434 -11.669 1.00 15.12 90 TYR B CA 1
ATOM 1740 C C . TYR B 1 90 ? 12.488 57.603 -11.319 1.00 15.55 90 TYR B C 1
ATOM 1741 O O . TYR B 1 90 ? 13.712 57.515 -11.455 1.00 15.49 90 TYR B O 1
ATOM 1750 N N . ALA B 1 91 ? 11.895 58.700 -10.866 1.00 15.94 91 ALA B N 1
ATOM 1751 C CA . ALA B 1 91 ? 12.667 59.884 -10.500 1.00 14.92 91 ALA B CA 1
ATOM 1752 C C . ALA B 1 91 ? 13.628 59.613 -9.347 1.00 15.81 91 ALA B C 1
ATOM 1753 O O . ALA B 1 91 ? 14.783 60.041 -9.382 1.00 16.81 91 ALA B O 1
ATOM 1755 N N . LEU B 1 92 ? 13.149 58.898 -8.332 1.00 15.68 92 LEU B N 1
ATOM 1756 C CA . LEU B 1 92 ? 13.968 58.586 -7.175 1.00 15.48 92 LEU B CA 1
ATOM 1757 C C . LEU B 1 92 ? 15.054 57.579 -7.560 1.00 15.14 92 LEU B C 1
ATOM 1758 O O . LEU B 1 92 ? 16.169 57.641 -7.048 1.00 15.89 92 LE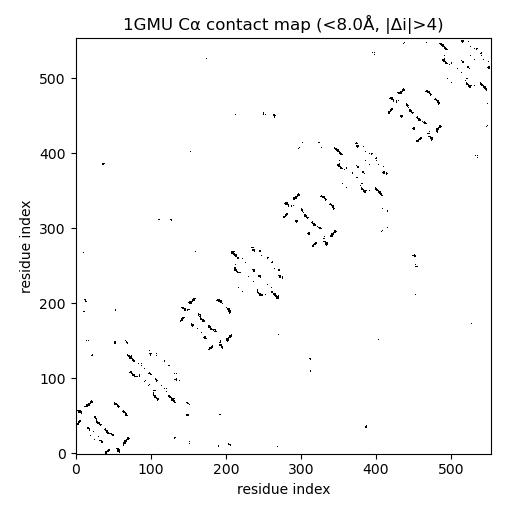U B O 1
ATOM 1763 N N . GLY B 1 93 ? 14.737 56.672 -8.479 1.00 13.99 93 GLY B N 1
ATOM 1764 C CA . GLY B 1 93 ? 15.726 55.711 -8.932 1.00 16.02 93 GLY B CA 1
ATOM 1765 C C . GLY B 1 93 ? 16.856 56.424 -9.652 1.00 16.05 93 GLY B C 1
ATOM 1766 O O . GLY B 1 93 ? 18.029 56.105 -9.445 1.00 16.37 93 GLY B O 1
ATOM 1767 N N . ASN B 1 94 ? 16.514 57.387 -10.504 1.00 17.12 94 ASN B N 1
ATOM 1768 C CA . ASN B 1 94 ? 17.532 58.139 -11.236 1.00 19.05 94 ASN B CA 1
ATOM 1769 C C . ASN B 1 94 ? 18.467 58.891 -10.294 1.00 19.92 94 ASN B C 1
ATOM 1770 O O . ASN B 1 94 ? 19.638 59.098 -10.610 1.00 20.52 94 ASN B O 1
ATOM 1775 N N . ARG B 1 95 ? 17.949 59.301 -9.139 1.00 19.43 95 ARG B N 1
ATOM 1776 C CA . ARG B 1 95 ? 18.750 60.024 -8.160 1.00 21.26 95 ARG B CA 1
ATOM 1777 C C . ARG B 1 95 ? 19.443 59.085 -7.179 1.00 21.29 95 ARG B C 1
ATOM 1778 O O . ARG B 1 95 ? 20.073 59.534 -6.222 1.00 22.53 95 ARG B O 1
ATOM 1786 N N . HIS B 1 96 ? 19.316 57.783 -7.422 1.00 20.53 96 HIS B N 1
ATOM 1787 C CA . HIS B 1 96 ? 19.922 56.762 -6.571 1.00 20.94 96 HIS B CA 1
ATOM 1788 C C . HIS B 1 96 ? 19.536 56.872 -5.105 1.00 20.56 96 HIS B C 1
ATOM 1789 O O . HIS B 1 96 ? 20.365 56.673 -4.216 1.00 22.46 96 HIS B O 1
ATOM 1796 N N . VAL B 1 97 ? 18.273 57.201 -4.860 1.00 17.48 97 VAL B N 1
ATOM 1797 C CA . VAL B 1 97 ? 17.752 57.324 -3.503 1.00 17.90 97 VAL B CA 1
ATOM 1798 C C . VAL B 1 97 ? 17.269 55.959 -3.011 1.00 17.58 97 VAL B C 1
ATOM 1799 O O . VAL B 1 97 ? 16.416 55.344 -3.651 1.00 17.38 97 VAL B O 1
ATOM 1803 N N . PRO B 1 98 ? 17.826 55.450 -1.893 1.00 16.82 98 PRO B N 1
ATOM 1804 C CA . PRO B 1 98 ? 17.373 54.147 -1.386 1.00 16.72 98 PRO B CA 1
ATOM 1805 C C . PRO B 1 98 ? 15.879 54.300 -1.138 1.00 16.40 98 PRO B C 1
ATOM 1806 O O . PRO B 1 98 ? 15.455 55.249 -0.479 1.00 16.68 98 PRO B O 1
ATOM 1810 N N . LEU B 1 99 ? 15.090 53.367 -1.655 1.00 15.44 99 LEU B N 1
ATOM 1811 C CA . LEU B 1 99 ? 13.640 53.486 -1.558 1.00 15.97 99 LEU B CA 1
ATOM 1812 C C . LEU B 1 99 ? 12.911 52.204 -1.210 1.00 15.82 99 LEU B C 1
ATOM 1813 O O . LEU B 1 99 ? 13.236 51.137 -1.724 1.00 16.34 99 LEU B O 1
ATOM 1818 N N . GLN B 1 100 ? 11.914 52.319 -0.334 1.00 15.18 100 GLN B N 1
ATOM 1819 C CA . GLN B 1 100 ? 11.095 51.178 0.031 1.00 16.29 100 GLN B CA 1
ATOM 1820 C C . GLN B 1 100 ? 9.796 51.387 -0.739 1.00 15.38 100 GLN B C 1
ATOM 1821 O O . GLN B 1 100 ? 9.178 52.450 -0.651 1.00 16.27 100 GLN B O 1
ATOM 1827 N N . ILE B 1 101 ? 9.406 50.378 -1.512 1.00 17.89 101 ILE B N 1
ATOM 1828 C CA . ILE B 1 101 ? 8.203 50.458 -2.333 1.00 19.31 101 ILE B CA 1
ATOM 1829 C C . ILE B 1 101 ? 7.149 49.467 -1.869 1.00 20.90 101 ILE B C 1
ATOM 1830 O O . ILE B 1 101 ? 7.384 48.260 -1.825 1.00 21.35 101 ILE B O 1
ATOM 1835 N N . MET B 1 102 ? 5.983 49.996 -1.527 1.00 23.31 102 MET B N 1
ATOM 1836 C CA . MET B 1 102 ? 4.871 49.186 -1.060 1.00 27.10 102 MET B CA 1
ATOM 1837 C C . MET B 1 102 ? 3.649 49.557 -1.879 1.00 27.51 102 MET B C 1
ATOM 1838 O O . MET B 1 102 ? 3.626 50.592 -2.544 1.00 28.25 102 MET B O 1
ATOM 1843 N N . PRO B 1 103 ? 2.615 48.705 -1.857 1.00 29.53 103 PRO B N 1
ATOM 1844 C CA . PRO B 1 103 ? 1.428 49.057 -2.634 1.00 30.18 103 PRO B CA 1
ATOM 1845 C C . PRO B 1 103 ? 0.803 50.300 -2.005 1.00 29.58 103 PRO B C 1
ATOM 1846 O O . PRO B 1 103 ? 0.376 50.267 -0.850 1.00 31.88 103 PRO B O 1
ATOM 1850 N N . GLY B 1 104 ? 0.787 51.398 -2.754 1.00 27.70 104 GLY B N 1
ATOM 1851 C CA . GLY B 1 104 ? 0.208 52.636 -2.259 1.00 25.60 104 GLY B CA 1
ATOM 1852 C C . GLY B 1 104 ? 1.058 53.465 -1.310 1.00 24.99 104 GLY B C 1
ATOM 1853 O O . GLY B 1 104 ? 0.577 54.457 -0.759 1.00 25.07 104 GLY B O 1
ATOM 1854 N N . GLU B 1 105 ? 2.322 53.095 -1.123 1.00 24.23 105 GLU B N 1
ATOM 1855 C CA . GLU B 1 105 ? 3.166 53.850 -0.205 1.00 22.48 105 GLU B CA 1
ATOM 1856 C C . GLU B 1 105 ? 4.654 53.711 -0.493 1.00 21.09 105 GLU B C 1
ATOM 1857 O O . GLU B 1 105 ? 5.125 52.624 -0.822 1.00 22.61 105 GLU B O 1
ATOM 1863 N N . LEU B 1 106 ? 5.377 54.821 -0.373 1.00 19.53 106 LEU B N 1
ATOM 1864 C CA . LEU B 1 106 ? 6.827 54.833 -0.571 1.00 19.05 106 LEU B CA 1
ATOM 1865 C C . LEU B 1 106 ? 7.479 55.385 0.695 1.00 18.03 106 LEU B C 1
ATOM 1866 O O . LEU B 1 106 ? 6.885 56.199 1.402 1.00 19.48 106 LEU B O 1
ATOM 1871 N N . ARG B 1 107 ? 8.698 54.936 0.981 1.00 17.24 107 ARG B N 1
ATOM 1872 C CA . ARG B 1 107 ? 9.442 55.416 2.140 1.00 17.03 107 ARG B CA 1
ATOM 1873 C C . ARG B 1 107 ? 10.903 55.590 1.767 1.00 16.32 107 ARG B C 1
ATOM 1874 O O . ARG B 1 107 ? 11.459 54.763 1.049 1.00 16.57 107 ARG B O 1
ATOM 1882 N N . TYR B 1 108 ? 11.508 56.674 2.239 1.00 17.56 108 TYR B N 1
ATOM 1883 C CA . TYR B 1 108 ? 12.930 56.925 2.014 1.00 15.94 108 TYR B CA 1
ATOM 1884 C C . TYR B 1 108 ? 13.426 57.791 3.172 1.00 18.02 108 TYR B C 1
ATOM 1885 O O . TYR B 1 108 ? 12.620 58.383 3.891 1.00 17.05 108 TYR B O 1
ATOM 1894 N N . HIS B 1 109 ? 14.737 57.832 3.391 1.00 18.81 109 HIS B N 1
ATOM 1895 C CA . HIS B 1 109 ? 15.269 58.640 4.487 1.00 19.35 109 HIS B CA 1
ATOM 1896 C C . HIS B 1 109 ? 14.779 60.069 4.322 1.00 21.61 109 HIS B C 1
ATOM 1897 O O . HIS B 1 109 ? 14.905 60.653 3.247 1.00 22.11 109 HIS B O 1
ATOM 1904 N N . HIS B 1 110 ? 14.218 60.633 5.386 1.00 21.92 110 HIS B N 1
ATOM 1905 C CA . HIS B 1 110 ? 13.686 61.987 5.330 1.00 23.51 110 HIS B CA 1
ATOM 1906 C C . HIS B 1 110 ? 14.639 62.994 4.695 1.00 25.29 110 HIS B C 1
ATOM 1907 O O . HIS B 1 110 ? 15.774 63.162 5.142 1.00 25.10 110 HIS B O 1
ATOM 1914 N N . ASP B 1 111 ? 14.159 63.664 3.651 1.00 27.53 111 ASP B N 1
ATOM 1915 C CA . ASP B 1 111 ? 14.945 64.664 2.935 1.00 30.55 111 ASP B CA 1
ATOM 1916 C C . ASP B 1 111 ? 13.993 65.756 2.448 1.00 31.45 111 ASP B C 1
ATOM 1917 O O . ASP B 1 111 ? 13.143 65.515 1.593 1.00 30.16 111 ASP B O 1
ATOM 1922 N N . HIS B 1 112 ? 14.145 66.956 3.001 1.00 33.65 112 HIS B N 1
ATOM 1923 C CA . HIS B 1 112 ? 13.294 68.097 2.671 1.00 35.53 112 HIS B CA 1
ATOM 1924 C C . HIS B 1 112 ? 13.121 68.415 1.186 1.00 35.33 112 HIS B C 1
ATOM 1925 O O . HIS B 1 112 ? 11.992 68.528 0.700 1.00 35.52 112 HIS B O 1
ATOM 1932 N N . VAL B 1 113 ? 14.229 68.569 0.469 1.00 36.01 113 VAL B N 1
ATOM 1933 C CA . VAL B 1 113 ? 14.169 68.900 -0.950 1.00 35.56 113 VAL B CA 1
ATOM 1934 C C . VAL B 1 113 ? 13.487 67.816 -1.781 1.00 35.02 113 VAL B C 1
ATOM 1935 O O . VAL B 1 113 ? 12.763 68.119 -2.731 1.00 34.66 113 VAL B O 1
ATOM 1939 N N . LEU B 1 114 ? 13.711 66.555 -1.427 1.00 33.68 114 LEU B N 1
ATOM 1940 C CA . LEU B 1 114 ? 13.087 65.459 -2.159 1.00 31.95 114 LEU B CA 1
ATOM 1941 C C . LEU B 1 114 ? 11.576 65.530 -1.978 1.00 31.40 114 LEU B C 1
ATOM 1942 O O . LEU B 1 114 ? 10.815 65.350 -2.930 1.00 30.78 114 LEU B O 1
ATOM 1947 N N . ASP B 1 115 ? 11.150 65.793 -0.746 1.00 30.49 115 ASP B N 1
ATOM 1948 C CA . ASP B 1 115 ? 9.731 65.886 -0.429 1.00 32.50 115 ASP B CA 1
ATOM 1949 C C . ASP B 1 115 ? 9.035 66.916 -1.313 1.00 31.84 115 ASP B C 1
ATOM 1950 O O . ASP B 1 115 ? 7.973 66.646 -1.877 1.00 31.03 115 ASP B O 1
ATOM 1955 N N . ASP B 1 116 ? 9.631 68.097 -1.422 1.00 33.77 116 ASP B N 1
ATOM 1956 C CA . ASP B 1 116 ? 9.049 69.161 -2.233 1.00 35.04 116 ASP B CA 1
ATOM 1957 C C . ASP B 1 116 ? 9.052 68.818 -3.716 1.00 36.18 116 ASP B C 1
ATOM 1958 O O . ASP B 1 116 ? 8.158 69.231 -4.456 1.00 36.26 116 ASP B O 1
ATOM 1963 N N . MET B 1 117 ? 10.056 68.065 -4.150 1.00 36.66 117 MET B N 1
ATOM 1964 C CA . MET B 1 117 ? 10.136 67.672 -5.549 1.00 37.73 117 MET B CA 1
ATOM 1965 C C . MET B 1 117 ? 8.944 66.780 -5.884 1.00 36.34 117 MET B C 1
ATOM 1966 O O . MET B 1 117 ? 8.330 66.919 -6.941 1.00 35.28 117 MET B O 1
ATOM 1971 N N . LEU B 1 118 ? 8.621 65.861 -4.977 1.00 33.61 118 LEU B N 1
ATOM 1972 C CA . LEU B 1 118 ? 7.499 64.952 -5.178 1.00 34.13 118 LEU B CA 1
ATOM 1973 C C . LEU B 1 118 ? 6.153 65.662 -5.049 1.00 34.91 118 LEU B C 1
ATOM 1974 O O . LEU B 1 118 ? 5.180 65.282 -5.704 1.00 34.88 118 LEU B O 1
ATOM 1979 N N . ARG B 1 119 ? 6.093 66.682 -4.199 1.00 35.40 119 ARG B N 1
ATOM 1980 C CA . ARG B 1 119 ? 4.857 67.435 -4.014 1.00 36.78 119 ARG B CA 1
ATOM 1981 C C . ARG B 1 119 ? 4.513 68.193 -5.291 1.00 37.95 119 ARG B C 1
ATOM 1982 O O . ARG B 1 119 ? 3.371 68.604 -5.486 1.00 37.82 119 ARG B O 1
ATOM 1990 N N . GLN B 1 120 ? 5.505 68.373 -6.159 1.00 39.54 120 GLN B N 1
ATOM 1991 C CA . GLN B 1 120 ? 5.287 69.066 -7.426 1.00 40.97 120 GLN B CA 1
ATOM 1992 C C . GLN B 1 120 ? 4.505 68.157 -8.367 1.00 41.61 120 GLN B C 1
ATOM 1993 O O . GLN B 1 120 ? 3.765 68.630 -9.229 1.00 42.58 120 GLN B O 1
ATOM 1999 N N . PHE B 1 121 ? 4.675 66.849 -8.196 1.00 40.71 121 PHE B N 1
ATOM 2000 C CA . PHE B 1 121 ? 3.975 65.869 -9.017 1.00 40.96 121 PHE B CA 1
ATOM 2001 C C . PHE B 1 121 ? 2.519 65.763 -8.565 1.00 39.84 121 PHE B C 1
ATOM 2002 O O . PHE B 1 121 ? 1.681 65.190 -9.262 1.00 41.17 121 PHE B O 1
ATOM 2010 N N . GLY B 1 122 ? 2.227 66.321 -7.394 1.00 38.14 122 GLY B N 1
ATOM 2011 C CA . GLY B 1 122 ? 0.878 66.274 -6.863 1.00 36.40 122 GLY B CA 1
ATOM 2012 C C . GLY B 1 122 ? 0.748 65.247 -5.756 1.00 34.75 122 GLY B C 1
ATOM 2013 O O . GLY B 1 122 ? -0.359 64.876 -5.366 1.00 34.87 122 GLY B O 1
ATOM 2014 N N . LEU B 1 123 ? 1.889 64.786 -5.250 1.00 33.26 123 LEU B N 1
ATOM 2015 C CA . LEU B 1 123 ? 1.917 63.790 -4.186 1.00 31.18 123 LEU B CA 1
ATOM 2016 C C . LEU B 1 123 ? 1.953 64.411 -2.794 1.00 29.71 123 LEU B C 1
ATOM 2017 O O . LEU B 1 123 ? 2.544 65.469 -2.584 1.00 29.34 123 LEU B O 1
ATOM 2022 N N . THR B 1 124 ? 1.308 63.738 -1.848 1.00 29.77 124 THR B N 1
ATOM 2023 C CA . THR B 1 124 ? 1.284 64.192 -0.468 1.00 28.71 124 THR B CA 1
ATOM 2024 C C . THR B 1 124 ? 2.407 63.454 0.249 1.00 27.77 124 THR B C 1
ATOM 2025 O O . THR B 1 124 ? 2.468 62.225 0.227 1.00 27.57 124 THR B O 1
ATOM 2029 N N . VAL B 1 125 ? 3.304 64.209 0.868 1.00 25.76 125 VAL B N 1
ATOM 2030 C CA . VAL B 1 125 ? 4.423 63.614 1.581 1.00 25.36 125 VAL B CA 1
ATOM 2031 C C . VAL B 1 125 ? 4.372 64.006 3.047 1.00 24.76 125 VAL B C 1
ATOM 2032 O O . VAL B 1 125 ? 4.230 65.183 3.384 1.00 25.51 125 VAL B O 1
ATOM 2036 N N . THR B 1 126 ? 4.479 63.005 3.914 1.00 23.79 126 THR B N 1
ATOM 2037 C CA . THR B 1 126 ? 4.456 63.225 5.354 1.00 24.57 126 THR B CA 1
ATOM 2038 C C . THR B 1 126 ? 5.721 62.650 5.989 1.00 22.77 126 THR B C 1
ATOM 2039 O O . THR B 1 126 ? 6.652 62.265 5.286 1.00 23.48 126 THR B O 1
ATOM 2043 N N . PHE B 1 127 ? 5.753 62.595 7.317 1.00 21.11 127 PHE B N 1
ATOM 2044 C CA . PHE B 1 127 ? 6.922 62.089 8.024 1.00 22.12 127 PHE B CA 1
ATOM 2045 C C . PHE B 1 127 ? 6.543 61.078 9.090 1.00 21.80 127 PHE B C 1
ATOM 2046 O O . PHE B 1 127 ? 5.445 61.116 9.638 1.00 22.71 127 PHE B O 1
ATOM 2054 N N . GLY B 1 128 ? 7.464 60.168 9.379 1.00 21.02 128 GLY B N 1
ATOM 2055 C CA . GLY B 1 128 ? 7.203 59.183 10.405 1.00 20.97 128 GLY B CA 1
ATOM 2056 C C . GLY B 1 128 ? 8.479 58.538 10.892 1.00 20.02 128 GLY B C 1
ATOM 2057 O O . GLY B 1 128 ? 9.516 58.625 10.238 1.00 19.43 128 GLY B O 1
ATOM 2058 N N . GLN B 1 129 ? 8.407 57.933 12.073 1.00 21.44 129 GLN B N 1
ATOM 2059 C CA . GLN B 1 129 ? 9.526 57.200 12.657 1.00 20.93 129 GLN B CA 1
ATOM 2060 C C . GLN B 1 129 ? 9.052 55.785 12.349 1.00 19.89 129 GLN B C 1
ATOM 2061 O O . GLN B 1 129 ? 8.221 55.238 13.076 1.00 20.86 129 GLN B O 1
ATOM 2067 N N . LEU B 1 130 ? 9.554 55.200 11.267 1.00 17.52 130 LEU B N 1
ATOM 2068 C CA . LEU B 1 130 ? 9.104 53.877 10.855 1.00 17.45 130 LEU B CA 1
ATOM 2069 C C . LEU B 1 130 ? 10.219 52.973 10.369 1.00 17.41 130 LEU B C 1
ATOM 2070 O O . LEU B 1 130 ? 11.297 53.436 10.007 1.00 16.51 130 LEU B O 1
ATOM 2075 N N . PRO B 1 131 ? 9.967 51.656 10.354 1.00 16.49 131 PRO B N 1
ATOM 2076 C CA . PRO B 1 131 ? 10.991 50.727 9.879 1.00 16.48 131 PRO B CA 1
ATOM 2077 C C . PRO B 1 131 ? 11.266 51.020 8.401 1.00 17.59 131 PRO B C 1
ATOM 2078 O O . PRO B 1 131 ? 10.359 51.379 7.640 1.00 17.86 131 PRO B O 1
ATOM 2082 N N . PHE B 1 132 ? 12.520 50.874 7.999 1.00 16.15 132 PHE B N 1
ATOM 2083 C CA . PHE B 1 132 ? 12.916 51.166 6.629 1.00 17.17 132 PHE B CA 1
ATOM 2084 C C . PHE B 1 132 ? 13.574 49.962 5.958 1.00 17.74 132 PHE B C 1
ATOM 2085 O O . PHE B 1 132 ? 14.635 49.510 6.382 1.00 18.10 132 PHE B O 1
ATOM 2093 N N . GLU B 1 133 ? 12.922 49.435 4.923 1.00 17.44 133 GLU B N 1
ATOM 2094 C CA . GLU B 1 133 ? 13.434 48.281 4.181 1.00 17.77 133 GLU B CA 1
ATOM 2095 C C . GLU B 1 133 ? 13.468 48.621 2.701 1.00 18.60 133 GLU B C 1
ATOM 2096 O O . GLU B 1 133 ? 12.557 48.274 1.945 1.00 18.90 133 GLU B O 1
ATOM 2102 N N . PRO B 1 134 ? 14.525 49.321 2.270 1.00 18.85 134 PRO B N 1
ATOM 2103 C CA . PRO B 1 134 ? 14.674 49.711 0.865 1.00 19.54 134 PRO B CA 1
ATOM 2104 C C . PRO B 1 134 ? 14.858 48.504 -0.053 1.00 21.50 134 PRO B C 1
ATOM 2105 O O . PRO B 1 134 ? 15.303 47.442 0.384 1.00 21.70 134 PRO B O 1
ATOM 2109 N N . GLU B 1 135 ? 14.513 48.670 -1.326 1.00 22.97 135 GLU B N 1
ATOM 2110 C CA . GLU B 1 135 ? 14.642 47.586 -2.292 1.00 25.77 135 GLU B CA 1
ATOM 2111 C C . GLU B 1 135 ? 16.086 47.102 -2.352 1.00 27.77 135 GLU B C 1
ATOM 2112 O O . GLU B 1 135 ? 17.019 47.882 -2.173 1.00 26.91 135 GLU B O 1
ATOM 2118 N N . ALA B 1 136 ? 16.254 45.809 -2.600 1.00 31.97 136 ALA B N 1
ATOM 2119 C CA . ALA B 1 136 ? 17.574 45.201 -2.682 1.00 36.05 136 ALA B CA 1
ATOM 2120 C C . ALA B 1 136 ? 18.443 45.915 -3.709 1.00 38.78 136 ALA B C 1
ATOM 2121 O O . ALA B 1 136 ? 19.646 46.083 -3.507 1.00 40.13 136 ALA B O 1
ATOM 2123 N N . GLY B 1 137 ? 17.826 46.335 -4.808 1.00 40.61 137 GLY B N 1
ATOM 2124 C CA . GLY B 1 137 ? 18.562 47.026 -5.852 1.00 43.04 137 GLY B CA 1
ATOM 2125 C C . GLY B 1 137 ? 19.132 48.358 -5.401 1.00 44.27 137 GLY B C 1
ATOM 2126 O O . GLY B 1 137 ? 19.937 48.966 -6.108 1.00 45.04 137 GLY B O 1
ATOM 2127 N N . ALA B 1 138 ? 18.717 48.811 -4.222 1.00 44.98 138 ALA B N 1
ATOM 2128 C CA . ALA B 1 138 ? 19.188 50.081 -3.681 1.00 45.89 138 ALA B CA 1
ATOM 2129 C C . ALA B 1 138 ? 20.515 49.912 -2.947 1.00 46.32 138 ALA B C 1
ATOM 2130 O O . ALA B 1 138 ? 20.589 50.285 -1.756 1.00 47.23 138 ALA B O 1
ATOM 2133 N N . MET C 1 1 ? 5.348 -4.526 8.965 1.00 31.81 1 MET C N 1
ATOM 2134 C CA . MET C 1 1 ? 6.534 -3.746 9.421 1.00 30.54 1 MET C CA 1
ATOM 2135 C C . MET C 1 1 ? 7.236 -4.451 10.575 1.00 29.66 1 MET C C 1
ATOM 2136 O O . MET C 1 1 ? 6.829 -5.531 11.001 1.00 29.46 1 MET C O 1
ATOM 2141 N N . LEU C 1 2 ? 8.297 -3.826 11.074 1.00 27.16 2 LEU C N 1
ATOM 2142 C CA . LEU C 1 2 ? 9.063 -4.365 12.192 1.00 25.48 2 LEU C CA 1
ATOM 2143 C C . LEU C 1 2 ? 8.372 -4.011 13.508 1.00 23.59 2 LEU C C 1
ATOM 2144 O O . LEU C 1 2 ? 7.981 -2.864 13.718 1.00 25.14 2 LEU C O 1
ATOM 2149 N N . TYR C 1 3 ? 8.216 -4.994 14.387 1.00 20.82 3 TYR C N 1
ATOM 2150 C CA . TYR C 1 3 ? 7.602 -4.742 15.686 1.00 18.93 3 TYR C CA 1
ATOM 2151 C C . TYR C 1 3 ? 8.621 -4.957 16.796 1.00 19.32 3 TYR C C 1
ATOM 2152 O O . TYR C 1 3 ? 9.199 -6.031 16.920 1.00 20.28 3 TYR C O 1
ATOM 2161 N N . LEU C 1 4 ? 8.844 -3.920 17.591 1.00 16.93 4 LEU C N 1
ATOM 2162 C CA . LEU C 1 4 ? 9.784 -3.987 18.695 1.00 18.40 4 LEU C CA 1
ATOM 2163 C C . LEU C 1 4 ? 8.968 -4.320 19.938 1.00 19.79 4 LEU C C 1
ATOM 2164 O O . LEU C 1 4 ? 8.181 -3.505 20.420 1.00 21.35 4 LEU C O 1
ATOM 2169 N N . THR C 1 5 ? 9.163 -5.535 20.442 1.00 20.75 5 THR C N 1
ATOM 2170 C CA . THR C 1 5 ? 8.413 -6.038 21.584 1.00 21.92 5 THR C CA 1
ATOM 2171 C C . THR C 1 5 ? 9.160 -6.192 22.905 1.00 22.79 5 THR C C 1
ATOM 2172 O O . THR C 1 5 ? 8.568 -6.584 23.910 1.00 23.26 5 THR C O 1
ATOM 2176 N N . GLN C 1 6 ? 10.451 -5.893 22.930 1.00 23.72 6 GLN C N 1
ATOM 2177 C CA . GLN C 1 6 ? 11.172 -6.046 24.180 1.00 24.82 6 GLN C CA 1
ATOM 2178 C C . GLN C 1 6 ? 12.413 -5.190 24.297 1.00 24.18 6 GLN C C 1
ATOM 2179 O O . GLN C 1 6 ? 12.967 -4.730 23.297 1.00 22.08 6 GLN C O 1
ATOM 2185 N N . ARG C 1 7 ? 12.824 -4.963 25.538 1.00 24.26 7 ARG C N 1
ATOM 2186 C CA . ARG C 1 7 ? 14.032 -4.208 25.823 1.00 24.33 7 ARG C CA 1
ATOM 2187 C C . ARG C 1 7 ? 14.970 -5.174 26.517 1.00 27.18 7 ARG C C 1
ATOM 2188 O O . ARG C 1 7 ? 14.674 -5.672 27.603 1.00 25.35 7 ARG C O 1
ATOM 2196 N N . LEU C 1 8 ? 16.102 -5.435 25.877 1.00 30.61 8 LEU C N 1
ATOM 2197 C CA . LEU C 1 8 ? 17.088 -6.360 26.406 1.00 35.17 8 LEU C CA 1
ATOM 2198 C C . LEU C 1 8 ? 17.763 -5.844 27.665 1.00 35.65 8 LEU C C 1
ATOM 2199 O O . LEU C 1 8 ? 18.081 -4.662 27.771 1.00 37.08 8 LEU C O 1
ATOM 2204 N N . GLU C 1 9 ? 17.965 -6.738 28.626 1.00 38.55 9 GLU C N 1
ATOM 2205 C CA . GLU C 1 9 ? 18.648 -6.369 29.854 1.00 40.17 9 GLU C CA 1
ATOM 2206 C C . GLU C 1 9 ? 20.116 -6.467 29.473 1.00 39.79 9 GLU C C 1
ATOM 2207 O O . GLU C 1 9 ? 20.970 -5.760 30.007 1.00 40.99 9 GLU C O 1
ATOM 2213 N N . ILE C 1 10 ? 20.380 -7.356 28.520 1.00 39.04 10 ILE C N 1
ATOM 2214 C CA . ILE C 1 10 ? 21.717 -7.581 27.989 1.00 38.61 10 ILE C CA 1
ATOM 2215 C C . ILE C 1 10 ? 21.662 -7.088 26.544 1.00 38.39 10 ILE C C 1
ATOM 2216 O O . ILE C 1 10 ? 21.306 -7.839 25.636 1.00 38.91 10 ILE C O 1
ATOM 2221 N N . PRO C 1 11 ? 22.000 -5.810 26.319 1.00 37.22 11 PRO C N 1
ATOM 2222 C CA . PRO C 1 11 ? 21.983 -5.219 24.979 1.00 37.11 11 PRO C CA 1
ATOM 2223 C C . PRO C 1 11 ? 22.881 -5.910 23.957 1.00 36.35 11 PRO C C 1
ATOM 2224 O O . PRO C 1 11 ? 24.009 -6.303 24.257 1.00 36.45 11 PRO C O 1
ATOM 2228 N N . ALA C 1 12 ? 22.353 -6.065 22.748 1.00 34.43 12 ALA C N 1
ATOM 2229 C CA . ALA C 1 12 ? 23.090 -6.684 21.656 1.00 30.65 12 ALA C CA 1
ATOM 2230 C C . ALA C 1 12 ? 23.611 -5.554 20.779 1.00 28.66 12 ALA C C 1
ATOM 2231 O O . ALA C 1 12 ? 23.455 -4.381 21.119 1.00 29.34 12 ALA C O 1
ATOM 2233 N N . ALA C 1 13 ? 24.232 -5.901 19.656 1.00 24.45 13 ALA C N 1
ATOM 2234 C CA . ALA C 1 13 ? 24.760 -4.892 18.745 1.00 23.16 13 ALA C CA 1
ATOM 2235 C C . ALA C 1 13 ? 23.618 -4.257 17.954 1.00 22.75 13 ALA C C 1
ATOM 2236 O O . ALA C 1 13 ? 23.002 -4.904 17.108 1.00 22.03 13 ALA C O 1
ATOM 2238 N N . ALA C 1 14 ? 23.333 -2.992 18.241 1.00 22.60 14 ALA C N 1
ATOM 2239 C CA . ALA C 1 14 ? 22.265 -2.280 17.549 1.00 22.93 14 ALA C CA 1
ATOM 2240 C C . ALA C 1 14 ? 22.788 -1.768 16.215 1.00 25.84 14 ALA C C 1
ATOM 2241 O O . ALA C 1 14 ? 23.853 -1.157 16.151 1.00 26.73 14 ALA C O 1
ATOM 2243 N N . THR C 1 15 ? 22.027 -2.014 15.155 1.00 25.55 15 THR C N 1
ATOM 2244 C CA . THR C 1 15 ? 22.417 -1.595 13.815 1.00 26.74 15 THR C CA 1
ATOM 2245 C C . THR C 1 15 ? 21.498 -0.500 13.292 1.00 25.61 15 THR C C 1
ATOM 2246 O O . THR C 1 15 ? 21.664 -0.002 12.176 1.00 26.94 15 THR C O 1
ATOM 2250 N N . ALA C 1 16 ? 20.520 -0.134 14.107 1.00 21.85 16 ALA C N 1
ATOM 2251 C CA . ALA C 1 16 ? 19.575 0.902 13.738 1.00 18.92 16 ALA C CA 1
ATOM 2252 C C . ALA C 1 16 ? 19.234 1.693 14.986 1.00 16.80 16 ALA C C 1
ATOM 2253 O O . ALA C 1 16 ? 19.507 1.250 16.103 1.00 15.67 16 ALA C O 1
ATOM 2255 N N . SER C 1 17 ? 18.642 2.866 14.788 1.00 15.52 17 SER C N 1
ATOM 2256 C CA . SER C 1 17 ? 18.261 3.714 15.902 1.00 16.05 17 SER C CA 1
ATOM 2257 C C . SER C 1 17 ? 16.918 4.374 15.653 1.00 15.34 17 SER C C 1
ATOM 2258 O O . SER C 1 17 ? 16.397 4.355 14.537 1.00 16.43 17 SER C O 1
ATOM 2261 N N . VAL C 1 18 ? 16.349 4.941 16.711 1.00 14.35 18 VAL C N 1
ATOM 2262 C CA . VAL C 1 18 ? 15.073 5.630 16.614 1.00 14.23 18 VAL C CA 1
ATOM 2263 C C . VAL C 1 18 ? 15.146 6.796 17.594 1.00 14.72 18 VAL C C 1
ATOM 2264 O O . VAL C 1 18 ? 15.516 6.619 18.752 1.00 14.80 18 VAL C O 1
ATOM 2268 N N . THR C 1 19 ? 14.829 7.994 17.114 1.00 14.03 19 THR C N 1
ATOM 2269 C CA . THR C 1 19 ? 14.899 9.197 17.943 1.00 14.57 19 THR C CA 1
ATOM 2270 C C . THR C 1 19 ? 13.496 9.617 18.355 1.00 16.71 19 THR C C 1
ATOM 2271 O O . THR C 1 19 ? 12.682 10.019 17.523 1.00 16.23 19 THR C O 1
ATOM 2275 N N . LEU C 1 20 ? 13.239 9.545 19.655 1.00 14.98 20 LEU C N 1
ATOM 2276 C CA . LEU C 1 20 ? 11.913 9.816 20.187 1.00 15.37 20 LEU C CA 1
ATOM 2277 C C . LEU C 1 20 ? 11.817 10.758 21.367 1.00 14.93 20 LEU C C 1
ATOM 2278 O O . LEU C 1 20 ? 12.717 10.825 22.200 1.00 14.75 20 LEU C O 1
ATOM 2283 N N . PRO C 1 21 ? 10.696 11.489 21.460 1.00 16.62 21 PRO C N 1
ATOM 2284 C CA . PRO C 1 21 ? 10.463 12.424 22.562 1.00 17.51 21 PRO C CA 1
ATOM 2285 C C . PRO C 1 21 ? 9.977 11.580 23.745 1.00 15.75 21 PRO C C 1
ATOM 2286 O O . PRO C 1 21 ? 9.560 10.434 23.566 1.00 15.83 21 PRO C O 1
ATOM 2290 N N . ILE C 1 22 ? 10.025 12.136 24.950 1.00 14.86 22 ILE C N 1
ATOM 2291 C CA . ILE C 1 22 ? 9.624 11.389 26.132 1.00 15.13 22 ILE C CA 1
ATOM 2292 C C . ILE C 1 22 ? 8.177 10.886 26.094 1.00 14.43 22 ILE C C 1
ATOM 2293 O O . ILE C 1 22 ? 7.899 9.777 26.546 1.00 16.55 22 ILE C O 1
ATOM 2298 N N . ASP C 1 23 ? 7.263 11.678 25.547 1.00 19.73 23 ASP C N 1
ATOM 2299 C CA . ASP C 1 23 ? 5.868 11.257 25.492 1.00 21.98 23 ASP C CA 1
ATOM 2300 C C . ASP C 1 23 ? 5.701 9.948 24.722 1.00 23.02 23 ASP C C 1
ATOM 2301 O O . ASP C 1 23 ? 4.804 9.159 25.013 1.00 23.63 23 ASP C O 1
ATOM 2306 N N . VAL C 1 24 ? 6.567 9.712 23.740 1.00 19.94 24 VAL C N 1
ATOM 2307 C CA . VAL C 1 24 ? 6.495 8.472 22.973 1.00 19.44 24 VAL C CA 1
ATOM 2308 C C . VAL C 1 24 ? 7.279 7.373 23.684 1.00 18.45 24 VAL C C 1
ATOM 2309 O O . VAL C 1 24 ? 6.917 6.197 23.617 1.00 19.50 24 VAL C O 1
ATOM 2313 N N . ARG C 1 25 ? 8.351 7.758 24.376 1.00 17.93 25 ARG C N 1
ATOM 2314 C CA . ARG C 1 25 ? 9.167 6.778 25.084 1.00 16.03 25 ARG C CA 1
ATOM 2315 C C . ARG C 1 25 ? 8.495 6.169 26.314 1.00 16.38 25 ARG C C 1
ATOM 2316 O O . ARG C 1 25 ? 9.034 5.254 26.938 1.00 16.99 25 ARG C O 1
ATOM 2324 N N . VAL C 1 26 ? 7.309 6.660 26.659 1.00 17.94 26 VAL C N 1
ATOM 2325 C CA . VAL C 1 26 ? 6.583 6.097 27.788 1.00 18.59 26 VAL C CA 1
ATOM 2326 C C . VAL C 1 26 ? 5.325 5.385 27.291 1.00 19.99 26 VAL C C 1
ATOM 2327 O O . VAL C 1 26 ? 4.507 4.926 28.085 1.00 21.16 26 VAL C O 1
ATOM 2331 N N . LYS C 1 27 ? 5.177 5.294 25.971 1.00 20.99 27 LYS C N 1
ATOM 2332 C CA . LYS C 1 27 ? 4.024 4.611 25.387 1.00 23.52 27 LYS C CA 1
ATOM 2333 C C . LYS C 1 27 ? 4.368 3.150 25.129 1.00 24.23 27 LYS C C 1
ATOM 2334 O O . LYS C 1 27 ? 5.516 2.812 24.850 1.00 26.16 27 LYS C O 1
ATOM 2340 N N . SER C 1 28 ? 3.368 2.284 25.222 1.00 25.43 28 SER C N 1
ATOM 2341 C CA . SER C 1 28 ? 3.580 0.859 25.012 1.00 26.28 28 SER C CA 1
ATOM 2342 C C . SER C 1 28 ? 3.232 0.424 23.596 1.00 27.59 28 SER C C 1
ATOM 2343 O O . SER C 1 28 ? 3.804 -0.531 23.074 1.00 28.14 28 SER C O 1
ATOM 2346 N N . ARG C 1 29 ? 2.290 1.129 22.980 1.00 27.26 29 ARG C N 1
ATOM 2347 C CA . ARG C 1 29 ? 1.861 0.810 21.626 1.00 27.97 29 ARG C CA 1
ATOM 2348 C C . ARG C 1 29 ? 1.784 2.072 20.782 1.00 27.25 29 ARG C C 1
ATOM 2349 O O . ARG C 1 29 ? 0.939 2.935 21.012 1.00 27.19 29 ARG C O 1
ATOM 2357 N N . VAL C 1 30 ? 2.666 2.174 19.798 1.00 24.12 30 VAL C N 1
ATOM 2358 C CA . VAL C 1 30 ? 2.695 3.339 18.935 1.00 25.10 30 VAL C CA 1
ATOM 2359 C C . VAL C 1 30 ? 3.587 3.091 17.728 1.00 25.29 30 VAL C C 1
ATOM 2360 O O . VAL C 1 30 ? 4.549 2.323 17.795 1.00 24.59 30 VAL C O 1
ATOM 2364 N N . LYS C 1 31 ? 3.249 3.753 16.629 1.00 23.16 31 LYS C N 1
ATOM 2365 C CA . LYS C 1 31 ? 3.991 3.653 15.382 1.00 24.32 31 LYS C CA 1
ATOM 2366 C C . LYS C 1 31 ? 5.127 4.673 15.391 1.00 22.18 31 LYS C C 1
ATOM 2367 O O . LYS C 1 31 ? 4.919 5.840 15.727 1.00 23.22 31 LYS C O 1
ATOM 2373 N N . VAL C 1 32 ? 6.328 4.225 15.034 1.00 20.55 32 VAL C N 1
ATOM 2374 C CA . VAL C 1 32 ? 7.498 5.099 14.992 1.00 19.94 32 VAL C CA 1
ATOM 2375 C C . VAL C 1 32 ? 8.249 4.885 13.681 1.00 18.00 32 VAL C C 1
ATOM 2376 O O . VAL C 1 32 ? 7.925 3.982 12.912 1.00 19.87 32 VAL C O 1
ATOM 2380 N N . THR C 1 33 ? 9.250 5.720 13.427 1.00 17.61 33 THR C N 1
ATOM 2381 C CA . THR C 1 33 ? 10.040 5.610 12.213 1.00 18.31 33 THR C CA 1
ATOM 2382 C C . THR C 1 33 ? 11.522 5.582 12.560 1.00 17.93 33 THR C C 1
ATOM 2383 O O . THR C 1 33 ? 12.035 6.508 13.193 1.00 17.93 33 THR C O 1
ATOM 2387 N N . LEU C 1 34 ? 12.206 4.518 12.151 1.00 16.42 34 LEU C N 1
ATOM 2388 C CA . LEU C 1 34 ? 13.630 4.388 12.431 1.00 17.68 34 LEU C CA 1
ATOM 2389 C C . LEU C 1 34 ? 14.419 5.447 11.672 1.00 17.78 34 LEU C C 1
ATOM 2390 O O . LEU C 1 34 ? 13.918 6.052 10.718 1.00 17.41 34 LEU C O 1
ATOM 2395 N N . ASN C 1 35 ? 15.660 5.670 12.082 1.00 16.95 35 ASN C N 1
ATOM 2396 C CA . ASN C 1 35 ? 16.465 6.693 11.434 1.00 18.05 35 ASN C CA 1
ATOM 2397 C C . ASN C 1 35 ? 16.975 6.340 10.042 1.00 18.92 35 ASN C C 1
ATOM 2398 O O . ASN C 1 35 ? 17.692 7.125 9.423 1.00 19.60 35 ASN C O 1
ATOM 2403 N N . ASP C 1 36 ? 16.593 5.164 9.548 1.00 21.51 36 ASP C N 1
ATOM 2404 C CA . ASP C 1 36 ? 16.952 4.766 8.191 1.00 23.09 36 ASP C CA 1
ATOM 2405 C C . ASP C 1 36 ? 15.676 4.852 7.352 1.00 23.29 36 ASP C C 1
ATOM 2406 O O . ASP C 1 36 ? 15.651 4.451 6.185 1.00 25.66 36 ASP C O 1
ATOM 2411 N N . GLY C 1 37 ? 14.617 5.378 7.965 1.00 22.91 37 GLY C N 1
ATOM 2412 C CA . GLY C 1 37 ? 13.343 5.544 7.282 1.00 23.48 37 GLY C CA 1
ATOM 2413 C C . GLY C 1 37 ? 12.327 4.423 7.434 1.00 23.22 37 GLY C C 1
ATOM 2414 O O . GLY C 1 37 ? 11.145 4.610 7.138 1.00 23.86 37 GLY C O 1
ATOM 2415 N N . ARG C 1 38 ? 12.775 3.259 7.891 1.00 22.54 38 ARG C N 1
ATOM 2416 C CA . ARG C 1 38 ? 11.882 2.116 8.053 1.00 23.31 38 ARG C CA 1
ATOM 2417 C C . ARG C 1 38 ? 10.780 2.330 9.078 1.00 24.31 38 ARG C C 1
ATOM 2418 O O . ARG C 1 38 ? 10.986 2.959 10.119 1.00 22.18 38 ARG C O 1
ATOM 2426 N N . ASP C 1 39 ? 9.601 1.801 8.780 1.00 25.08 39 ASP C N 1
ATOM 2427 C CA . ASP C 1 39 ? 8.487 1.916 9.700 1.00 26.88 39 ASP C CA 1
ATOM 2428 C C . ASP C 1 39 ? 8.663 0.840 10.757 1.00 25.57 39 ASP C C 1
ATOM 2429 O O . ASP C 1 39 ? 9.186 -0.238 10.477 1.00 26.66 39 ASP C O 1
ATOM 2434 N N . ALA C 1 40 ? 8.246 1.141 11.978 1.00 24.04 40 ALA C N 1
ATOM 2435 C CA . ALA C 1 40 ? 8.336 0.180 13.060 1.00 22.29 40 ALA C CA 1
ATOM 2436 C C . ALA C 1 40 ? 7.201 0.425 14.031 1.00 22.48 40 ALA C C 1
ATOM 2437 O O . ALA C 1 40 ? 6.681 1.539 14.131 1.00 23.34 40 ALA C O 1
ATOM 2439 N N . GLY C 1 41 ? 6.798 -0.630 14.723 1.00 22.50 41 GLY C N 1
ATOM 2440 C CA . GLY C 1 41 ? 5.737 -0.496 15.696 1.00 22.83 41 GLY C CA 1
ATOM 2441 C C . GLY C 1 41 ? 6.228 -0.923 17.062 1.00 23.85 41 GLY C C 1
ATOM 2442 O O . GLY C 1 41 ? 6.833 -1.987 17.205 1.00 24.98 41 GLY C O 1
ATOM 2443 N N . LEU C 1 42 ? 6.006 -0.082 18.066 1.00 23.03 42 LEU C N 1
ATOM 2444 C CA . LEU C 1 42 ? 6.398 -0.431 19.420 1.00 24.09 42 LEU C CA 1
ATOM 2445 C C . LEU C 1 42 ? 5.241 -1.249 19.978 1.00 24.14 42 LEU C C 1
ATOM 2446 O O . LEU C 1 42 ? 4.085 -0.823 19.922 1.00 26.16 42 LEU C O 1
ATOM 2451 N N . LEU C 1 43 ? 5.548 -2.429 20.497 1.00 23.10 43 LEU C N 1
ATOM 2452 C CA . LEU C 1 43 ? 4.537 -3.309 21.066 1.00 23.55 43 LEU C CA 1
ATOM 2453 C C . LEU C 1 43 ? 5.185 -3.853 22.332 1.00 24.35 43 LEU C C 1
ATOM 2454 O O . LEU C 1 43 ? 5.442 -5.050 22.460 1.00 23.49 43 LEU C O 1
ATOM 2459 N N . LEU C 1 44 ? 5.447 -2.941 23.264 1.00 25.73 44 LEU C N 1
ATOM 2460 C CA . LEU C 1 44 ? 6.123 -3.255 24.519 1.00 27.53 44 LEU C CA 1
ATOM 2461 C C . LEU C 1 44 ? 5.204 -3.414 25.718 1.00 29.34 44 LEU C C 1
ATOM 2462 O O . LEU C 1 44 ? 4.017 -3.098 25.655 1.00 30.73 44 LEU C O 1
ATOM 2467 N N . PRO C 1 45 ? 5.755 -3.920 26.832 1.00 30.22 45 PRO C N 1
ATOM 2468 C CA . PRO C 1 45 ? 4.976 -4.105 28.060 1.00 31.45 45 PRO C CA 1
ATOM 2469 C C . PRO C 1 45 ? 4.745 -2.708 28.633 1.00 32.63 45 PRO C C 1
ATOM 2470 O O . PRO C 1 45 ? 5.538 -1.802 28.379 1.00 32.56 45 PRO C O 1
ATOM 2474 N N . ARG C 1 46 ? 3.669 -2.517 29.390 1.00 33.03 46 ARG C N 1
ATOM 2475 C CA . ARG C 1 46 ? 3.414 -1.204 29.969 1.00 33.28 46 ARG C CA 1
ATOM 2476 C C . ARG C 1 46 ? 4.307 -0.996 31.187 1.00 31.40 46 ARG C C 1
ATOM 2477 O O . ARG C 1 46 ? 4.883 -1.949 31.713 1.00 31.11 46 ARG C O 1
ATOM 2485 N N . GLY C 1 47 ? 4.435 0.254 31.620 1.00 30.25 47 GLY C N 1
ATOM 2486 C CA . GLY C 1 47 ? 5.252 0.553 32.782 1.00 29.63 47 GLY C CA 1
ATOM 2487 C C . GLY C 1 47 ? 6.727 0.726 32.486 1.00 28.51 47 GLY C C 1
ATOM 2488 O O . GLY C 1 47 ? 7.557 0.702 33.394 1.00 28.92 47 GLY C O 1
ATOM 2489 N N . LEU C 1 48 ? 7.063 0.902 31.215 1.00 28.27 48 LEU C N 1
ATOM 2490 C CA . LEU C 1 48 ? 8.455 1.074 30.837 1.00 27.35 48 LEU C CA 1
ATOM 2491 C C . LEU C 1 48 ? 8.740 2.517 30.474 1.00 25.47 48 LEU C C 1
ATOM 2492 O O . LEU C 1 48 ? 7.879 3.222 29.953 1.00 24.87 48 LEU C O 1
ATOM 2497 N N . LEU C 1 49 ? 9.951 2.958 30.783 1.00 24.41 49 LEU C N 1
ATOM 2498 C CA . LEU C 1 49 ? 10.381 4.303 30.451 1.00 23.30 49 LEU C CA 1
ATOM 2499 C C . LEU C 1 49 ? 11.629 4.092 29.609 1.00 20.65 49 LEU C C 1
ATOM 2500 O O . LEU C 1 49 ? 12.697 3.791 30.139 1.00 22.06 49 LEU C O 1
ATOM 2505 N N . LEU C 1 50 ? 11.487 4.213 28.294 1.00 19.10 50 LEU C N 1
ATOM 2506 C CA . LEU C 1 50 ? 12.628 4.014 27.406 1.00 17.99 50 LEU C CA 1
ATOM 2507 C C . LEU C 1 50 ? 13.590 5.191 27.495 1.00 17.55 50 LEU C C 1
ATOM 2508 O O . LEU C 1 50 ? 13.227 6.319 27.183 1.00 20.17 50 LEU C O 1
ATOM 2513 N N . ARG C 1 51 ? 14.816 4.924 27.926 1.00 18.43 51 ARG C N 1
ATOM 2514 C CA . ARG C 1 51 ? 15.823 5.971 28.049 1.00 17.68 51 ARG C CA 1
ATOM 2515 C C . ARG C 1 51 ? 16.710 5.987 26.825 1.00 17.91 51 ARG C C 1
ATOM 2516 O O . ARG C 1 51 ? 16.812 4.989 26.113 1.00 17.73 51 ARG C O 1
ATOM 2524 N N . GLY C 1 52 ? 17.341 7.127 26.573 1.00 18.05 52 GLY C N 1
ATOM 2525 C CA . GLY C 1 52 ? 18.264 7.189 25.459 1.00 17.66 52 GLY C CA 1
ATOM 2526 C C . GLY C 1 52 ? 19.316 6.148 25.796 1.00 18.06 52 GLY C C 1
ATOM 2527 O O . GLY C 1 52 ? 19.760 6.059 26.945 1.00 19.22 52 GLY C O 1
ATOM 2528 N N . GLY C 1 53 ? 19.700 5.346 24.809 1.00 17.74 53 GLY C N 1
ATOM 2529 C CA . GLY C 1 53 ? 20.685 4.307 25.039 1.00 18.33 53 GLY C CA 1
ATOM 2530 C C . GLY C 1 53 ? 20.069 2.920 25.123 1.00 17.91 53 GLY C C 1
ATOM 2531 O O . GLY C 1 53 ? 20.753 1.920 24.915 1.00 20.45 53 GLY C O 1
ATOM 2532 N N . ASP C 1 54 ? 18.775 2.845 25.426 1.00 17.28 54 ASP C N 1
ATOM 2533 C CA . ASP C 1 54 ? 18.115 1.548 25.527 1.00 17.29 54 ASP C CA 1
ATOM 2534 C C . ASP C 1 54 ? 18.097 0.872 24.167 1.00 16.89 54 ASP C C 1
ATOM 2535 O O . ASP C 1 54 ? 17.988 1.536 23.135 1.00 17.55 54 ASP C O 1
ATOM 2540 N N . VAL C 1 55 ? 18.204 -0.452 24.174 1.00 16.46 55 VAL C N 1
ATOM 2541 C CA . VAL C 1 55 ? 18.195 -1.226 22.937 1.00 16.87 55 VAL C CA 1
ATOM 2542 C C . VAL C 1 55 ? 16.961 -2.108 22.903 1.00 17.10 55 VAL C C 1
ATOM 2543 O O . VAL C 1 55 ? 16.737 -2.923 23.801 1.00 18.62 55 VAL C O 1
ATOM 2547 N N . LEU C 1 56 ? 16.165 -1.932 21.855 1.00 16.71 56 LEU C N 1
ATOM 2548 C CA . LEU C 1 56 ? 14.935 -2.689 21.664 1.00 17.38 56 LEU C CA 1
ATOM 2549 C C . LEU C 1 56 ? 15.159 -3.764 20.619 1.00 18.68 56 LEU C C 1
ATOM 2550 O O . LEU C 1 56 ? 16.092 -3.683 19.817 1.00 19.42 56 LEU C O 1
ATOM 2555 N N . SER C 1 57 ? 14.304 -4.776 20.625 1.00 19.57 57 SER C N 1
ATOM 2556 C CA . SER C 1 57 ? 14.431 -5.845 19.648 1.00 20.08 57 SER C CA 1
ATOM 2557 C C . SER C 1 57 ? 13.076 -6.442 19.323 1.00 21.32 57 SER C C 1
ATOM 2558 O O . SER C 1 57 ? 12.093 -6.212 20.033 1.00 18.84 57 SER C O 1
ATOM 2561 N N . ASN C 1 58 ? 13.027 -7.191 18.230 1.00 21.56 58 ASN C N 1
ATOM 2562 C CA . ASN C 1 58 ? 11.798 -7.843 17.818 1.00 22.63 58 ASN C CA 1
ATOM 2563 C C . ASN C 1 58 ? 11.679 -9.155 18.583 1.00 24.05 58 ASN C C 1
ATOM 2564 O O . ASN C 1 58 ? 12.596 -9.535 19.308 1.00 23.66 58 ASN C O 1
ATOM 2569 N N . GLU C 1 59 ? 10.555 -9.846 18.428 1.00 25.88 59 GLU C N 1
ATOM 2570 C CA . GLU C 1 59 ? 10.343 -11.099 19.145 1.00 29.48 59 GLU C CA 1
ATOM 2571 C C . GLU C 1 59 ? 11.388 -12.175 18.872 1.00 30.98 59 GLU C C 1
ATOM 2572 O O . GLU C 1 59 ? 11.806 -12.878 19.791 1.00 32.23 59 GLU C O 1
ATOM 2578 N N . GLU C 1 60 ? 11.813 -12.300 17.618 1.00 31.47 60 GLU C N 1
ATOM 2579 C CA . GLU C 1 60 ? 12.797 -13.316 17.247 1.00 32.11 60 GLU C CA 1
ATOM 2580 C C . GLU C 1 60 ? 14.242 -12.937 17.568 1.00 31.39 60 GLU C C 1
ATOM 2581 O O . GLU C 1 60 ? 15.146 -13.769 17.462 1.00 31.97 60 GLU C O 1
ATOM 2587 N N . GLY C 1 61 ? 14.459 -11.684 17.956 1.00 29.16 61 GLY C N 1
ATOM 2588 C CA . GLY C 1 61 ? 15.799 -11.235 18.294 1.00 28.72 61 GLY C CA 1
ATOM 2589 C C . GLY C 1 61 ? 16.767 -11.191 17.125 1.00 27.40 61 GLY C C 1
ATOM 2590 O O . GLY C 1 61 ? 17.913 -11.626 17.247 1.00 28.10 61 GLY C O 1
ATOM 2591 N N . THR C 1 62 ? 16.314 -10.661 15.995 1.00 27.12 62 THR C N 1
ATOM 2592 C CA . THR C 1 62 ? 17.158 -10.558 14.811 1.00 28.02 62 THR C CA 1
ATOM 2593 C C . THR C 1 62 ? 17.373 -9.105 14.406 1.00 26.99 62 THR C C 1
ATOM 2594 O O . THR C 1 62 ? 18.159 -8.807 13.507 1.00 27.32 62 THR C O 1
ATOM 2598 N N . GLU C 1 63 ? 16.664 -8.206 15.079 1.00 24.83 63 GLU C N 1
ATOM 2599 C CA . GLU C 1 63 ? 16.761 -6.781 14.810 1.00 24.76 63 GLU C CA 1
ATOM 2600 C C . GLU C 1 63 ? 16.906 -6.058 16.144 1.00 20.42 63 GLU C C 1
ATOM 2601 O O . GLU C 1 63 ? 16.146 -6.316 17.076 1.00 20.09 63 GLU C O 1
ATOM 2607 N N . PHE C 1 64 ? 17.883 -5.164 16.236 1.00 17.86 64 PHE C N 1
ATOM 2608 C CA . PHE C 1 64 ? 18.107 -4.410 17.466 1.00 16.88 64 PHE C CA 1
ATOM 2609 C C . PHE C 1 64 ? 18.205 -2.930 17.144 1.00 16.80 64 PHE C C 1
ATOM 2610 O O . PHE C 1 64 ? 18.999 -2.510 16.300 1.00 18.93 64 PHE C O 1
ATOM 2618 N N . VAL C 1 65 ? 17.398 -2.143 17.843 1.00 15.30 65 VAL C N 1
ATOM 2619 C CA . VAL C 1 65 ? 17.317 -0.712 17.613 1.00 13.80 65 VAL C CA 1
ATOM 2620 C C . VAL C 1 65 ? 17.629 0.087 18.873 1.00 14.78 65 VAL C C 1
ATOM 2621 O O . VAL C 1 65 ? 17.030 -0.139 19.927 1.00 15.77 65 VAL C O 1
ATOM 2625 N N . GLN C 1 66 ? 18.568 1.021 18.763 1.00 13.89 66 GLN C N 1
ATOM 2626 C CA . GLN C 1 66 ? 18.926 1.841 19.903 1.00 14.90 66 GLN C CA 1
ATOM 2627 C C . GLN C 1 66 ? 18.087 3.112 19.961 1.00 14.83 66 GLN C C 1
ATOM 2628 O O . GLN C 1 66 ? 17.898 3.803 18.960 1.00 15.71 66 GLN C O 1
ATOM 2634 N N . VAL C 1 67 ? 17.584 3.403 21.151 1.00 14.53 67 VAL C N 1
ATOM 2635 C CA . VAL C 1 67 ? 16.766 4.581 21.377 1.00 14.19 67 VAL C CA 1
ATOM 2636 C C . VAL C 1 67 ? 17.630 5.818 21.625 1.00 15.47 67 VAL C C 1
ATOM 2637 O O . VAL C 1 67 ? 18.648 5.754 22.311 1.00 16.42 67 VAL C O 1
ATOM 2641 N N . ILE C 1 68 ? 17.220 6.941 21.050 1.00 13.90 68 ILE C N 1
ATOM 2642 C CA . ILE C 1 68 ? 17.918 8.210 21.222 1.00 14.99 68 ILE C CA 1
ATOM 2643 C C . ILE C 1 68 ? 16.875 9.228 21.666 1.00 16.37 68 ILE C C 1
ATOM 2644 O O . ILE C 1 68 ? 15.802 9.293 21.081 1.00 15.71 68 ILE C O 1
ATOM 2649 N N . ALA C 1 69 ? 17.171 9.998 22.713 1.00 15.47 69 ALA C N 1
ATOM 2650 C CA . ALA C 1 69 ? 16.231 11.021 23.192 1.00 15.25 69 ALA C CA 1
ATOM 2651 C C . ALA C 1 69 ? 16.217 12.205 22.225 1.00 15.26 69 ALA C C 1
ATOM 2652 O O . ALA C 1 69 ? 17.254 12.802 21.939 1.00 16.51 69 ALA C O 1
ATOM 2654 N N . ALA C 1 70 ? 15.033 12.546 21.732 1.00 14.53 70 ALA C N 1
ATOM 2655 C CA . ALA C 1 70 ? 14.885 13.648 20.789 1.00 16.14 70 ALA C CA 1
ATOM 2656 C C . ALA C 1 70 ? 14.977 14.997 21.484 1.00 17.75 70 ALA C C 1
ATOM 2657 O O . ALA C 1 70 ? 14.739 15.098 22.686 1.00 16.28 70 ALA C O 1
ATOM 2659 N N . ASP C 1 71 ? 15.324 16.035 20.728 1.00 19.72 71 ASP C N 1
ATOM 2660 C CA . ASP C 1 71 ? 15.374 17.374 21.303 1.00 20.36 71 ASP C CA 1
ATOM 2661 C C . ASP C 1 71 ? 13.915 17.790 21.449 1.00 19.25 71 ASP C C 1
ATOM 2662 O O . ASP C 1 71 ? 13.110 17.541 20.553 1.00 21.11 71 ASP C O 1
ATOM 2667 N N . GLU C 1 72 ? 13.571 18.407 22.575 1.00 17.57 72 GLU C N 1
ATOM 2668 C CA . GLU C 1 72 ? 12.200 18.843 22.817 1.00 18.93 72 GLU C CA 1
ATOM 2669 C C . GLU C 1 72 ? 12.165 20.279 23.305 1.00 18.12 72 GLU C C 1
ATOM 2670 O O . GLU C 1 72 ? 13.151 20.782 23.833 1.00 19.00 72 GLU C O 1
ATOM 2676 N N . GLU C 1 73 ? 11.011 20.921 23.136 1.00 18.83 73 GLU C N 1
ATOM 2677 C CA . GLU C 1 73 ? 10.809 22.302 23.554 1.00 19.62 73 GLU C CA 1
ATOM 2678 C C . GLU C 1 73 ? 10.729 22.325 25.072 1.00 17.39 73 GLU C C 1
ATOM 2679 O O . GLU C 1 73 ? 9.711 21.941 25.645 1.00 19.26 73 GLU C O 1
ATOM 2685 N N . VAL C 1 74 ? 11.795 22.788 25.719 1.00 17.76 74 VAL C N 1
ATOM 2686 C CA . VAL C 1 74 ? 11.837 22.810 27.178 1.00 17.53 74 VAL C CA 1
ATOM 2687 C C . VAL C 1 74 ? 12.203 24.142 27.814 1.00 18.27 74 VAL C C 1
ATOM 2688 O O . VAL C 1 74 ? 12.885 24.972 27.217 1.00 18.60 74 VAL C O 1
ATOM 2692 N N . SER C 1 75 ? 11.721 24.330 29.038 1.00 16.17 75 SER C N 1
ATOM 2693 C CA . SER C 1 75 ? 12.059 25.500 29.831 1.00 17.41 75 SER C CA 1
ATOM 2694 C C . SER C 1 75 ? 13.312 25.033 30.554 1.00 18.99 75 SER C C 1
ATOM 2695 O O . SER C 1 75 ? 13.419 23.860 30.925 1.00 17.54 75 SER C O 1
ATOM 2698 N N . VAL C 1 76 ? 14.251 25.947 30.748 1.00 18.66 76 VAL C N 1
ATOM 2699 C CA . VAL C 1 76 ? 15.510 25.644 31.407 1.00 20.52 76 VAL C CA 1
ATOM 2700 C C . VAL C 1 76 ? 15.718 26.572 32.590 1.00 22.68 76 VAL C C 1
ATOM 2701 O O . VAL C 1 76 ? 15.516 27.785 32.488 1.00 22.50 76 VAL C O 1
ATOM 2705 N N . VAL C 1 77 ? 16.117 25.996 33.716 1.00 22.22 77 VAL C N 1
ATOM 2706 C CA . VAL C 1 77 ? 16.360 26.781 34.913 1.00 24.53 77 VAL C CA 1
ATOM 2707 C C . VAL C 1 77 ? 17.720 26.456 35.507 1.00 26.16 77 VAL C C 1
ATOM 2708 O O . VAL C 1 77 ? 17.919 25.381 36.070 1.00 24.73 77 VAL C O 1
ATOM 2712 N N . ARG C 1 78 ? 18.658 27.388 35.369 1.00 27.44 78 ARG C N 1
ATOM 2713 C CA . ARG C 1 78 ? 19.993 27.210 35.919 1.00 29.84 78 ARG C CA 1
ATOM 2714 C C . ARG C 1 78 ? 20.091 28.057 37.181 1.00 30.98 78 ARG C C 1
ATOM 2715 O O . ARG C 1 78 ? 19.870 29.267 37.142 1.00 32.16 78 ARG C O 1
ATOM 2723 N N . CYS C 1 79 ? 20.416 27.416 38.298 1.00 31.56 79 CYS C N 1
ATOM 2724 C CA . CYS C 1 79 ? 20.525 28.117 39.570 1.00 33.39 79 CYS C CA 1
ATOM 2725 C C . CYS C 1 79 ? 21.624 27.497 40.424 1.00 33.69 79 CYS C C 1
ATOM 2726 O O . CYS C 1 79 ? 21.637 26.286 40.645 1.00 32.85 79 CYS C O 1
ATOM 2729 N N . ASP C 1 80 ? 22.542 28.334 40.899 1.00 34.00 80 ASP C N 1
ATOM 2730 C CA . ASP C 1 80 ? 23.652 27.872 41.726 1.00 35.36 80 ASP C CA 1
ATOM 2731 C C . ASP C 1 80 ? 23.291 27.798 43.205 1.00 34.30 80 ASP C C 1
ATOM 2732 O O . ASP C 1 80 ? 24.156 27.549 44.045 1.00 35.38 80 ASP C O 1
ATOM 2737 N N . ASP C 1 81 ? 22.020 28.030 43.521 1.00 32.99 81 ASP C N 1
ATOM 2738 C CA . ASP C 1 81 ? 21.543 27.976 44.900 1.00 32.13 81 ASP C CA 1
ATOM 2739 C C . ASP C 1 81 ? 20.730 26.694 45.054 1.00 31.56 81 ASP C C 1
ATOM 2740 O O . ASP C 1 81 ? 19.525 26.682 44.805 1.00 30.28 81 ASP C O 1
ATOM 2745 N N . PRO C 1 82 ? 21.385 25.597 45.462 1.00 30.70 82 PRO C N 1
ATOM 2746 C CA . PRO C 1 82 ? 20.756 24.286 45.655 1.00 30.24 82 PRO C CA 1
ATOM 2747 C C . PRO C 1 82 ? 19.485 24.315 46.500 1.00 29.94 82 PRO C C 1
ATOM 2748 O O . PRO C 1 82 ? 18.560 23.532 46.271 1.00 29.02 82 PRO C O 1
ATOM 2752 N N . PHE C 1 83 ? 19.450 25.210 47.480 1.00 29.19 83 PHE C N 1
ATOM 2753 C CA . PHE C 1 83 ? 18.294 25.346 48.361 1.00 28.20 83 PHE C CA 1
ATOM 2754 C C . PHE C 1 83 ? 17.108 25.852 47.545 1.00 28.60 83 PHE C C 1
ATOM 2755 O O . PHE C 1 83 ? 15.995 25.328 47.637 1.00 25.61 83 PHE C O 1
ATOM 2763 N N . MET C 1 84 ? 17.364 26.879 46.743 1.00 27.46 84 MET C N 1
ATOM 2764 C CA . MET C 1 84 ? 16.343 27.479 45.895 1.00 28.59 84 MET C CA 1
ATOM 2765 C C . MET C 1 84 ? 15.794 26.440 44.919 1.00 25.84 84 MET C C 1
ATOM 2766 O O . MET C 1 84 ? 14.586 26.370 44.678 1.00 22.52 84 MET C O 1
ATOM 2771 N N . LEU C 1 85 ? 16.687 25.637 44.355 1.00 24.05 85 LEU C N 1
ATOM 2772 C CA . LEU C 1 85 ? 16.273 24.611 43.412 1.00 23.11 85 LEU C CA 1
ATOM 2773 C C . LEU C 1 85 ? 15.416 23.548 44.089 1.00 21.81 85 LEU C C 1
ATOM 2774 O O . LEU C 1 85 ? 14.483 23.032 43.483 1.00 19.26 85 LEU C O 1
ATOM 2779 N N . ALA C 1 86 ? 15.733 23.219 45.340 1.00 22.00 86 ALA C N 1
ATOM 2780 C CA . ALA C 1 86 ? 14.959 22.218 46.072 1.00 20.64 86 ALA C CA 1
ATOM 2781 C C . ALA C 1 86 ? 13.520 22.699 46.251 1.00 19.53 86 ALA C C 1
ATOM 2782 O O . ALA C 1 86 ? 12.569 21.936 46.057 1.00 17.88 86 ALA C O 1
ATOM 2784 N N . LYS C 1 87 ? 13.352 23.966 46.617 1.00 18.13 87 LYS C N 1
ATOM 2785 C CA . LYS C 1 87 ? 12.010 24.513 46.792 1.00 17.88 87 LYS C CA 1
ATOM 2786 C C . LYS C 1 87 ? 11.271 24.517 45.453 1.00 18.22 87 LYS C C 1
ATOM 2787 O O . LYS C 1 87 ? 10.066 24.266 45.399 1.00 18.98 87 LYS C O 1
ATOM 2793 N N . ALA C 1 88 ? 11.989 24.801 44.370 1.00 18.40 88 ALA C N 1
ATOM 2794 C CA . ALA C 1 88 ? 11.368 24.805 43.054 1.00 16.99 88 ALA C CA 1
ATOM 2795 C C . ALA C 1 88 ? 10.908 23.392 42.697 1.00 16.48 88 ALA C C 1
ATOM 2796 O O . ALA C 1 88 ? 9.839 23.208 42.128 1.00 16.47 88 ALA C O 1
ATOM 2798 N N . CYS C 1 89 ? 11.725 22.398 43.030 1.00 15.35 89 CYS C N 1
ATOM 2799 C CA . CYS C 1 89 ? 11.379 21.011 42.749 1.00 14.41 89 CYS C CA 1
ATOM 2800 C C . CYS C 1 89 ? 10.116 20.597 43.497 1.00 14.33 89 CYS C C 1
ATOM 2801 O O . CYS C 1 89 ? 9.291 19.859 42.970 1.00 13.05 89 CYS C O 1
ATOM 2804 N N . TYR C 1 90 ? 9.964 21.063 44.729 1.00 13.90 90 TYR C N 1
ATOM 2805 C CA . TYR C 1 90 ? 8.779 20.725 45.498 1.00 13.64 90 TYR C CA 1
ATOM 2806 C C . TYR C 1 90 ? 7.541 21.318 44.831 1.00 14.79 90 TYR C C 1
ATOM 2807 O O . TYR C 1 90 ? 6.524 20.642 44.688 1.00 14.45 90 TYR C O 1
ATOM 2816 N N . ALA C 1 91 ? 7.639 22.579 44.413 1.00 15.10 91 ALA C N 1
ATOM 2817 C CA . ALA C 1 91 ? 6.524 23.257 43.758 1.00 16.88 91 ALA C CA 1
ATOM 2818 C C . ALA C 1 91 ? 6.118 22.576 42.456 1.00 15.59 91 ALA C C 1
ATOM 2819 O O . ALA C 1 91 ? 4.930 22.411 42.181 1.00 16.33 91 ALA C O 1
ATOM 2821 N N . LEU C 1 92 ? 7.104 22.183 41.657 1.00 15.21 92 LEU C N 1
ATOM 2822 C CA . LEU C 1 92 ? 6.827 21.527 40.386 1.00 15.19 92 LEU C CA 1
ATOM 2823 C C . LEU C 1 92 ? 6.256 20.136 40.631 1.00 15.53 92 LEU C C 1
ATOM 2824 O O . LEU C 1 92 ? 5.384 19.672 39.893 1.00 14.61 92 LEU C O 1
ATOM 2829 N N . GLY C 1 93 ? 6.736 19.466 41.674 1.00 15.00 93 GLY C N 1
ATOM 2830 C CA . GLY C 1 93 ? 6.201 18.158 41.990 1.00 15.48 93 GLY C CA 1
ATOM 2831 C C . GLY C 1 93 ? 4.742 18.300 42.393 1.00 15.71 93 GLY C C 1
ATOM 2832 O O . GLY C 1 93 ? 3.893 17.508 41.988 1.00 15.69 93 GLY C O 1
ATOM 2833 N N . ASN C 1 94 ? 4.437 19.321 43.186 1.00 15.32 94 ASN C N 1
ATOM 2834 C CA . ASN C 1 94 ? 3.060 19.527 43.617 1.00 16.78 94 ASN C CA 1
ATOM 2835 C C . ASN C 1 94 ? 2.110 19.768 42.460 1.00 17.68 94 ASN C C 1
ATOM 2836 O O . ASN C 1 94 ? 0.917 19.465 42.552 1.00 19.84 94 ASN C O 1
ATOM 2841 N N . ARG C 1 95 ? 2.635 20.306 41.368 1.00 16.01 95 ARG C N 1
ATOM 2842 C CA . ARG C 1 95 ? 1.823 20.577 40.192 1.00 18.40 95 ARG C CA 1
ATOM 2843 C C . ARG C 1 95 ? 1.887 19.409 39.208 1.00 17.85 95 ARG C C 1
ATOM 2844 O O . ARG C 1 95 ? 1.342 19.483 38.106 1.00 17.51 95 ARG C O 1
ATOM 2852 N N . HIS C 1 96 ? 2.552 18.333 39.628 1.00 16.74 96 HIS C N 1
ATOM 2853 C CA . HIS C 1 96 ? 2.712 17.118 38.829 1.00 17.36 96 HIS C CA 1
ATOM 2854 C C . HIS C 1 96 ? 3.300 17.391 37.449 1.00 17.35 96 HIS C C 1
ATOM 2855 O O . HIS C 1 96 ? 2.797 16.909 36.431 1.00 18.69 96 HIS C O 1
ATOM 2862 N N . VAL C 1 97 ? 4.380 18.158 37.431 1.00 16.37 97 VAL C N 1
ATOM 2863 C CA . VAL C 1 97 ? 5.074 18.517 36.204 1.00 16.24 97 VAL C CA 1
ATOM 2864 C C . VAL C 1 97 ? 6.255 17.568 35.983 1.00 15.57 97 VAL C C 1
ATOM 2865 O O . VAL C 1 97 ? 7.151 17.511 36.818 1.00 16.64 97 VAL C O 1
ATOM 2869 N N . PRO C 1 98 ? 6.256 16.790 34.881 1.00 14.73 98 PRO C N 1
ATOM 2870 C CA . PRO C 1 98 ? 7.392 15.883 34.641 1.00 14.49 98 PRO C CA 1
ATOM 2871 C C . PRO C 1 98 ? 8.645 16.756 34.632 1.00 13.98 98 PRO C C 1
ATOM 2872 O O . PRO C 1 98 ? 8.723 17.745 33.892 1.00 13.16 98 PRO C O 1
ATOM 2876 N N . LEU C 1 99 ? 9.633 16.387 35.440 1.00 12.15 99 LEU C N 1
ATOM 2877 C CA . LEU C 1 99 ? 10.814 17.220 35.600 1.00 12.73 99 LEU C CA 1
ATOM 2878 C C . LEU C 1 99 ? 12.143 16.490 35.531 1.00 13.89 99 LEU C C 1
ATOM 2879 O O . LEU C 1 99 ? 12.281 15.385 36.052 1.00 13.82 99 LEU C O 1
ATOM 2884 N N . GLN C 1 100 ? 13.119 17.115 34.880 1.00 14.88 100 GLN C N 1
ATOM 2885 C CA . GLN C 1 100 ? 14.458 16.553 34.822 1.00 14.05 100 GLN C CA 1
ATOM 2886 C C . GLN C 1 100 ? 15.261 17.404 35.801 1.00 14.10 100 GLN C C 1
ATOM 2887 O O . GLN C 1 100 ? 15.250 18.637 35.725 1.00 15.09 100 GLN C O 1
ATOM 2893 N N . ILE C 1 101 ? 15.940 16.737 36.728 1.00 14.77 101 ILE C N 1
ATOM 2894 C CA . ILE C 1 101 ? 16.732 17.403 37.758 1.00 15.70 101 ILE C CA 1
ATOM 2895 C C . ILE C 1 101 ? 18.203 17.052 37.598 1.00 17.52 101 ILE C C 1
ATOM 2896 O O . ILE C 1 101 ? 18.564 15.879 37.530 1.00 18.11 101 ILE C O 1
ATOM 2901 N N . MET C 1 102 ? 19.036 18.085 37.526 1.00 18.81 102 MET C N 1
ATOM 2902 C CA . MET C 1 102 ? 20.475 17.929 37.380 1.00 23.30 102 MET C CA 1
ATOM 2903 C C . MET C 1 102 ? 21.115 18.864 38.394 1.00 23.66 102 MET C C 1
ATOM 2904 O O . MET C 1 102 ? 20.479 19.810 38.866 1.00 21.73 102 MET C O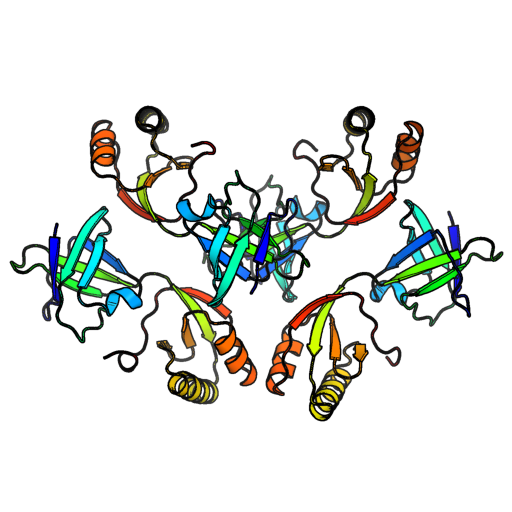 1
ATOM 2909 N N . PRO C 1 103 ? 22.376 18.606 38.764 1.00 24.78 103 PRO C N 1
ATOM 2910 C CA . PRO C 1 103 ? 22.990 19.515 39.730 1.00 25.86 103 PRO C CA 1
ATOM 2911 C C . PRO C 1 103 ? 23.031 20.915 39.114 1.00 25.87 103 PRO C C 1
ATOM 2912 O O . PRO C 1 103 ? 23.647 21.124 38.065 1.00 29.71 103 PRO C O 1
ATOM 2916 N N . GLY C 1 104 ? 22.347 21.859 39.750 1.00 24.90 104 GLY C N 1
ATOM 2917 C CA . GLY C 1 104 ? 22.325 23.226 39.259 1.00 22.29 104 GLY C CA 1
ATOM 2918 C C . GLY C 1 104 ? 21.424 23.534 38.075 1.00 21.91 104 GLY C C 1
ATOM 2919 O O . GLY C 1 104 ? 21.458 24.653 37.564 1.00 22.94 104 GLY C O 1
ATOM 2920 N N . GLU C 1 105 ? 20.606 22.579 37.636 1.00 21.36 105 GLU C N 1
ATOM 2921 C CA . GLU C 1 105 ? 19.740 22.834 36.489 1.00 20.43 105 GLU C CA 1
ATOM 2922 C C . GLU C 1 105 ? 18.468 21.989 36.469 1.00 18.45 105 GLU C C 1
ATOM 2923 O O . GLU C 1 105 ? 18.495 20.808 36.810 1.00 19.88 105 GLU C O 1
ATOM 2929 N N . LEU C 1 106 ? 17.358 22.610 36.077 1.00 18.67 106 LEU C N 1
ATOM 2930 C CA . LEU C 1 106 ? 16.081 21.912 35.959 1.00 16.39 106 LEU C CA 1
ATOM 2931 C C . LEU C 1 106 ? 15.600 22.069 34.525 1.00 16.39 106 LEU C C 1
ATOM 2932 O O . LEU C 1 106 ? 15.913 23.060 33.859 1.00 17.86 106 LEU C O 1
ATOM 2937 N N . ARG C 1 107 ? 14.817 21.100 34.066 1.00 14.50 107 ARG C N 1
ATOM 2938 C CA . ARG C 1 107 ? 14.284 21.112 32.711 1.00 14.99 107 ARG C CA 1
ATOM 2939 C C . ARG C 1 107 ? 12.868 20.522 32.747 1.00 16.01 107 ARG C C 1
ATOM 2940 O O . ARG C 1 107 ? 12.626 19.542 33.452 1.00 14.59 107 ARG C O 1
ATOM 2948 N N . TYR C 1 108 ? 11.938 21.138 32.016 1.00 15.88 108 TYR C N 1
ATOM 2949 C CA . TYR C 1 108 ? 10.554 20.658 31.923 1.00 13.95 108 TYR C CA 1
ATOM 2950 C C . TYR C 1 108 ? 9.958 21.209 30.626 1.00 14.60 108 TYR C C 1
ATOM 2951 O O . TYR C 1 108 ? 10.522 22.128 30.028 1.00 15.72 108 TYR C O 1
ATOM 2960 N N . HIS C 1 109 ? 8.852 20.633 30.168 1.00 14.92 109 HIS C N 1
ATOM 2961 C CA . HIS C 1 109 ? 8.243 21.107 28.926 1.00 16.77 109 HIS C CA 1
ATOM 2962 C C . HIS C 1 109 ? 7.907 22.591 29.035 1.00 16.94 109 HIS C C 1
ATOM 2963 O O . HIS C 1 109 ? 7.269 23.025 29.993 1.00 17.57 109 HIS C O 1
ATOM 2970 N N . HIS C 1 110 ? 8.349 23.364 28.047 1.00 16.82 110 HIS C N 1
ATOM 2971 C CA . HIS C 1 110 ? 8.132 24.814 28.015 1.00 16.79 110 HIS C CA 1
ATOM 2972 C C . HIS C 1 110 ? 6.669 25.180 28.305 1.00 18.03 110 HIS C C 1
ATOM 2973 O O . HIS C 1 110 ? 5.764 24.839 27.551 1.00 18.75 110 HIS C O 1
ATOM 2980 N N . ASP C 1 111 ? 6.455 25.889 29.409 1.00 18.01 111 ASP C N 1
ATOM 2981 C CA . ASP C 1 111 ? 5.122 26.280 29.842 1.00 21.10 111 ASP C CA 1
ATOM 2982 C C . ASP C 1 111 ? 5.178 27.642 30.528 1.00 22.38 111 ASP C C 1
ATOM 2983 O O . ASP C 1 111 ? 5.717 27.771 31.626 1.00 22.31 111 ASP C O 1
ATOM 2988 N N . HIS C 1 112 ? 4.601 28.649 29.879 1.00 23.61 112 HIS C N 1
ATOM 2989 C CA . HIS C 1 112 ? 4.605 30.014 30.399 1.00 24.66 112 HIS C CA 1
ATOM 2990 C C . HIS C 1 112 ? 4.063 30.170 31.818 1.00 23.33 112 HIS C C 1
ATOM 2991 O O . HIS C 1 112 ? 4.603 30.947 32.603 1.00 22.67 112 HIS C O 1
ATOM 2998 N N . VAL C 1 113 ? 2.997 29.444 32.142 1.00 22.30 113 VAL C N 1
ATOM 2999 C CA . VAL C 1 113 ? 2.401 29.519 33.476 1.00 22.60 113 VAL C CA 1
ATOM 3000 C C . VAL C 1 113 ? 3.391 29.045 34.539 1.00 20.99 113 VAL C C 1
ATOM 3001 O O . VAL C 1 113 ? 3.545 29.681 35.587 1.00 22.27 113 VAL C O 1
ATOM 3005 N N . LEU C 1 114 ? 4.059 27.927 34.274 1.00 20.39 114 LEU C N 1
ATOM 3006 C CA . LEU C 1 114 ? 5.036 27.396 35.217 1.00 19.47 114 LEU C CA 1
ATOM 3007 C C . LEU C 1 114 ? 6.254 28.309 35.281 1.00 19.03 114 LEU C C 1
ATOM 3008 O O . LEU C 1 114 ? 6.836 28.504 36.349 1.00 19.25 114 LEU C O 1
ATOM 3013 N N . ASP C 1 115 ? 6.636 28.872 34.137 1.00 19.97 115 ASP C N 1
ATOM 3014 C CA . ASP C 1 115 ? 7.788 29.762 34.092 1.00 19.21 115 ASP C CA 1
ATOM 3015 C C . ASP C 1 115 ? 7.560 30.975 34.991 1.00 20.11 115 ASP C C 1
ATOM 3016 O O . ASP C 1 115 ? 8.433 31.354 35.767 1.00 19.56 115 ASP C O 1
ATOM 3021 N N . ASP C 1 116 ? 6.387 31.587 34.881 1.00 20.78 116 ASP C N 1
ATOM 3022 C CA . ASP C 1 116 ? 6.100 32.751 35.706 1.00 22.24 116 ASP C CA 1
ATOM 3023 C C . ASP C 1 116 ? 6.041 32.380 37.179 1.00 22.23 116 ASP C C 1
ATOM 3024 O O . ASP C 1 116 ? 6.449 33.159 38.034 1.00 21.94 116 ASP C O 1
ATOM 3029 N N . MET C 1 117 ? 5.547 31.183 37.469 1.00 21.85 117 MET C N 1
ATOM 3030 C CA . MET C 1 117 ? 5.451 30.718 38.842 1.00 23.62 117 MET C CA 1
ATOM 3031 C C . MET C 1 117 ? 6.852 30.624 39.455 1.00 22.71 117 MET C C 1
ATOM 3032 O O . MET C 1 117 ? 7.061 31.017 40.607 1.00 23.42 117 MET C O 1
ATOM 3037 N N . LEU C 1 118 ? 7.815 30.126 38.680 1.00 19.93 118 LEU C N 1
ATOM 3038 C CA . LEU C 1 118 ? 9.186 29.999 39.168 1.00 20.08 118 LEU C CA 1
ATOM 3039 C C . LEU C 1 118 ? 9.903 31.344 39.280 1.00 21.63 118 LEU C C 1
ATOM 3040 O O . LEU C 1 118 ? 10.736 31.536 40.164 1.00 20.97 118 LEU C O 1
ATOM 3045 N N . ARG C 1 119 ? 9.587 32.272 38.384 1.00 20.02 119 ARG C N 1
ATOM 3046 C CA . ARG C 1 119 ? 10.222 33.583 38.437 1.00 21.41 119 ARG C CA 1
ATOM 3047 C C . ARG C 1 119 ? 9.823 34.274 39.733 1.00 22.90 119 ARG C C 1
ATOM 3048 O O . ARG C 1 119 ? 10.560 35.114 40.253 1.00 23.00 119 ARG C O 1
ATOM 3056 N N . GLN C 1 120 ? 8.657 33.908 40.254 1.00 24.33 120 GLN C N 1
ATOM 3057 C CA . GLN C 1 120 ? 8.167 34.483 41.497 1.00 26.66 120 GLN C CA 1
ATOM 3058 C C . GLN C 1 120 ? 9.071 34.040 42.646 1.00 27.09 120 GLN C C 1
ATOM 3059 O O . GLN C 1 120 ? 9.118 34.682 43.696 1.00 28.15 120 GLN C O 1
ATOM 3065 N N . PHE C 1 121 ? 9.795 32.943 42.433 1.00 28.42 121 PHE C N 1
ATOM 3066 C CA . PHE C 1 121 ? 10.721 32.413 43.430 1.00 30.98 121 PHE C CA 1
ATOM 3067 C C . PHE C 1 121 ? 12.077 33.101 43.318 1.00 30.88 121 PHE C C 1
ATOM 3068 O O . PHE C 1 121 ? 12.935 32.939 44.184 1.00 32.62 121 PHE C O 1
ATOM 3076 N N . GLY C 1 122 ? 12.270 33.857 42.243 1.00 29.85 122 GLY C N 1
ATOM 3077 C CA . GLY C 1 122 ? 13.534 34.542 42.041 1.00 29.97 122 GLY C CA 1
ATOM 3078 C C . GLY C 1 122 ? 14.451 33.785 41.100 1.00 28.42 122 GLY C C 1
ATOM 3079 O O . GLY C 1 122 ? 15.629 34.113 40.975 1.00 29.25 122 GLY C O 1
ATOM 3080 N N . LEU C 1 123 ? 13.909 32.768 40.437 1.00 26.62 123 LEU C N 1
ATOM 3081 C CA . LEU C 1 123 ? 14.681 31.959 39.498 1.00 25.02 123 LEU C CA 1
ATOM 3082 C C . LEU C 1 123 ? 14.635 32.539 38.091 1.00 24.00 123 LEU C C 1
ATOM 3083 O O . LEU C 1 123 ? 13.646 33.152 37.691 1.00 24.14 123 LEU C O 1
ATOM 3088 N N . THR C 1 124 ? 15.720 32.348 37.351 1.00 24.95 124 THR C N 1
ATOM 3089 C CA . THR C 1 124 ? 15.795 32.821 35.978 1.00 25.39 124 THR C CA 1
ATOM 3090 C C . THR C 1 124 ? 15.392 31.649 35.099 1.00 23.78 124 THR C C 1
ATOM 3091 O O . THR C 1 124 ? 15.975 30.567 35.182 1.00 23.78 124 THR C O 1
ATOM 3095 N N . VAL C 1 125 ? 14.385 31.862 34.264 1.00 22.47 125 VAL C N 1
ATOM 3096 C CA . VAL C 1 125 ? 13.900 30.803 33.396 1.00 22.23 125 VAL C CA 1
ATOM 3097 C C . VAL C 1 125 ? 14.050 31.163 31.930 1.00 22.35 125 VAL C C 1
ATOM 3098 O O . VAL C 1 125 ? 13.637 32.237 31.503 1.00 22.67 125 VAL C O 1
ATOM 3102 N N . THR C 1 126 ? 14.655 30.259 31.170 1.00 21.44 126 THR C N 1
ATOM 3103 C CA . THR C 1 126 ? 14.851 30.454 29.739 1.00 22.47 126 THR C CA 1
ATOM 3104 C C . THR C 1 126 ? 14.319 29.209 29.038 1.00 21.13 126 THR C C 1
ATOM 3105 O O . THR C 1 126 ? 13.630 28.402 29.661 1.00 20.92 126 THR C O 1
ATOM 3109 N N . PHE C 1 127 ? 14.624 29.046 27.754 1.00 20.14 127 PHE C N 1
ATOM 3110 C CA . PHE C 1 127 ? 14.135 27.881 27.024 1.00 20.23 127 PHE C CA 1
ATOM 3111 C C . PHE C 1 127 ? 15.070 27.425 25.917 1.00 20.19 127 PHE C C 1
ATOM 3112 O O . PHE C 1 127 ? 16.013 28.127 25.555 1.00 22.37 127 PHE C O 1
ATOM 3120 N N . GLY C 1 128 ? 14.794 26.238 25.383 1.00 20.44 128 GLY C N 1
ATOM 3121 C CA . GLY C 1 128 ? 15.604 25.695 24.307 1.00 20.97 128 GLY C CA 1
ATOM 3122 C C . GLY C 1 128 ? 15.072 24.370 23.792 1.00 21.48 128 GLY C C 1
ATOM 3123 O O . GLY C 1 128 ? 14.023 23.896 24.232 1.00 21.70 128 GLY C O 1
ATOM 3124 N N . GLN C 1 129 ? 15.783 23.787 22.834 1.00 22.65 129 GLN C N 1
ATOM 3125 C CA . GLN C 1 129 ? 15.419 22.491 22.268 1.00 23.57 129 GLN C CA 1
ATOM 3126 C C . GLN C 1 129 ? 16.532 21.558 22.719 1.00 21.68 129 GLN C C 1
ATOM 3127 O O . GLN C 1 129 ? 17.648 21.607 22.196 1.00 24.37 129 GLN C O 1
ATOM 3133 N N . LEU C 1 130 ? 16.224 20.706 23.690 1.00 19.60 130 LEU C N 1
ATOM 3134 C CA . LEU C 1 130 ? 17.214 19.803 24.263 1.00 17.81 130 LEU C CA 1
ATOM 3135 C C . LEU C 1 130 ? 16.641 18.434 24.579 1.00 17.23 130 LEU C C 1
ATOM 3136 O O . LEU C 1 130 ? 15.425 18.265 24.676 1.00 17.53 130 LEU C O 1
ATOM 3141 N N . PRO C 1 131 ? 17.516 17.431 24.746 1.00 17.97 131 PRO C N 1
ATOM 3142 C CA . PRO C 1 131 ? 17.034 16.085 25.069 1.00 17.59 131 PRO C CA 1
ATOM 3143 C C . PRO C 1 131 ? 16.389 16.200 26.452 1.00 18.24 131 PRO C C 1
ATOM 3144 O O . PRO C 1 131 ? 16.882 16.934 27.309 1.00 18.39 131 PRO C O 1
ATOM 3148 N N . PHE C 1 132 ? 15.309 15.466 26.679 1.00 16.05 132 PHE C N 1
ATOM 3149 C CA . PHE C 1 132 ? 14.594 15.559 27.944 1.00 15.62 132 PHE C CA 1
ATOM 3150 C C . PHE C 1 132 ? 14.432 14.196 28.618 1.00 15.91 132 PHE C C 1
ATOM 3151 O O . PHE C 1 132 ? 13.741 13.315 28.104 1.00 16.71 132 PHE C O 1
ATOM 3159 N N . GLU C 1 133 ? 15.102 14.028 29.758 1.00 14.56 133 GLU C N 1
ATOM 3160 C CA . GLU C 1 133 ? 15.053 12.784 30.523 1.00 15.93 133 GLU C CA 1
ATOM 3161 C C . GLU C 1 133 ? 14.568 13.080 31.939 1.00 15.69 133 GLU C C 1
ATOM 3162 O O . GLU C 1 133 ? 15.356 13.230 32.871 1.00 16.80 133 GLU C O 1
ATOM 3168 N N . PRO C 1 134 ? 13.247 13.178 32.109 1.00 16.55 134 PRO C N 1
ATOM 3169 C CA . PRO C 1 134 ? 12.678 13.462 33.425 1.00 15.55 134 PRO C CA 1
ATOM 3170 C C . PRO C 1 134 ? 12.875 12.324 34.418 1.00 15.29 134 PRO C C 1
ATOM 3171 O O . PRO C 1 134 ? 13.229 11.205 34.044 1.00 15.29 134 PRO C O 1
ATOM 3175 N N . GLU C 1 135 ? 12.653 12.638 35.690 1.00 15.50 135 GLU C N 1
ATOM 3176 C CA . GLU C 1 135 ? 12.763 11.666 36.769 1.00 16.76 135 GLU C CA 1
ATOM 3177 C C . GLU C 1 135 ? 11.805 10.517 36.477 1.00 16.14 135 GLU C C 1
ATOM 3178 O O . GLU C 1 135 ? 10.668 10.740 36.059 1.00 16.40 135 GLU C O 1
ATOM 3184 N N . ALA C 1 136 ? 12.257 9.291 36.712 1.00 15.54 136 ALA C N 1
ATOM 3185 C CA . ALA C 1 136 ? 11.424 8.126 36.451 1.00 15.58 136 ALA C CA 1
ATOM 3186 C C . ALA C 1 136 ? 10.128 8.184 37.245 1.00 17.34 136 ALA C C 1
ATOM 3187 O O . ALA C 1 136 ? 9.093 7.697 36.797 1.00 17.73 136 ALA C O 1
ATOM 3189 N N . GLY C 1 137 ? 10.199 8.794 38.423 1.00 15.77 137 GLY C N 1
ATOM 3190 C CA . GLY C 1 137 ? 9.038 8.903 39.283 1.00 17.43 137 GLY C CA 1
ATOM 3191 C C . GLY C 1 137 ? 7.899 9.737 38.743 1.00 17.37 137 GLY C C 1
ATOM 3192 O O . GLY C 1 137 ? 6.841 9.785 39.357 1.00 19.48 137 GLY C O 1
ATOM 3193 N N . ALA C 1 138 ? 8.103 10.404 37.612 1.00 16.89 138 ALA C N 1
ATOM 3194 C CA . ALA C 1 138 ? 7.037 11.212 37.037 1.00 16.77 138 ALA C CA 1
ATOM 3195 C C . ALA C 1 138 ? 6.062 10.329 36.257 1.00 16.87 138 ALA C C 1
ATOM 3196 O O . ALA C 1 138 ? 4.950 10.753 35.949 1.00 18.17 138 ALA C O 1
ATOM 3198 N N . TYR C 1 139 ? 6.481 9.103 35.949 1.00 17.18 139 TYR C N 1
ATOM 3199 C CA . TYR C 1 139 ? 5.652 8.173 35.179 1.00 17.26 139 TYR C CA 1
ATOM 3200 C C . TYR C 1 139 ? 5.472 6.841 35.897 1.00 20.31 139 TYR C C 1
ATOM 3201 O O . TYR C 1 139 ? 6.199 6.530 36.833 1.00 19.73 139 TYR C O 1
ATOM 3210 N N . ALA C 1 140 ? 4.504 6.052 35.443 1.00 22.59 140 ALA C N 1
ATOM 3211 C CA . ALA C 1 140 ? 4.240 4.756 36.051 1.00 23.22 140 ALA C CA 1
ATOM 3212 C C . ALA C 1 140 ? 5.430 3.823 35.844 1.00 24.22 140 ALA C C 1
ATOM 3213 O O . ALA C 1 140 ? 6.227 4.086 34.916 1.00 24.70 140 ALA C O 1
ATOM 3216 N N . MET D 1 1 ? 13.448 77.406 8.951 1.00 39.88 1 MET D N 1
ATOM 3217 C CA . MET D 1 1 ? 12.440 76.436 9.464 1.00 39.14 1 MET D CA 1
ATOM 3218 C C . MET D 1 1 ? 11.601 77.053 10.578 1.00 37.10 1 MET D C 1
ATOM 3219 O O . MET D 1 1 ? 11.768 78.223 10.927 1.00 37.53 1 MET D O 1
ATOM 3224 N N . LEU D 1 2 ? 10.697 76.252 11.131 1.00 33.59 2 LEU D N 1
ATOM 3225 C CA . LEU D 1 2 ? 9.824 76.695 12.211 1.00 30.53 2 LEU D CA 1
ATOM 3226 C C . LEU D 1 2 ? 10.528 76.548 13.553 1.00 28.37 2 LEU D C 1
ATOM 3227 O O . LEU D 1 2 ? 11.243 75.573 13.783 1.00 30.31 2 LEU D O 1
ATOM 3232 N N . TYR D 1 3 ? 10.335 77.523 14.433 1.00 24.87 3 TYR D N 1
ATOM 3233 C CA . TYR D 1 3 ? 10.936 77.468 15.757 1.00 24.79 3 TYR D CA 1
ATOM 3234 C C . TYR D 1 3 ? 9.869 77.586 16.833 1.00 24.83 3 TYR D C 1
ATOM 3235 O O . TYR D 1 3 ? 9.174 78.598 16.936 1.00 26.18 3 TYR D O 1
ATOM 3244 N N . LEU D 1 4 ? 9.741 76.526 17.623 1.00 22.07 4 LEU D N 1
ATOM 3245 C CA . LEU D 1 4 ? 8.767 76.468 18.704 1.00 21.32 4 LEU D CA 1
ATOM 3246 C C . LEU D 1 4 ? 9.440 76.947 19.983 1.00 22.29 4 LEU D C 1
ATOM 3247 O O . LEU D 1 4 ? 10.339 76.291 20.515 1.00 22.51 4 LEU D O 1
ATOM 3252 N N . THR D 1 5 ? 8.988 78.093 20.476 1.00 21.84 5 THR D N 1
ATOM 3253 C CA . THR D 1 5 ? 9.582 78.713 21.654 1.00 24.10 5 THR D CA 1
ATOM 3254 C C . THR D 1 5 ? 8.756 78.743 22.934 1.00 22.17 5 THR D C 1
ATOM 3255 O O . THR D 1 5 ? 9.239 79.201 23.969 1.00 22.25 5 THR D O 1
ATOM 3259 N N . GLN D 1 6 ? 7.516 78.273 22.888 1.00 22.16 6 GLN D N 1
ATOM 3260 C CA . GLN D 1 6 ? 6.708 78.299 24.097 1.00 23.20 6 GLN D CA 1
ATOM 3261 C C . GLN D 1 6 ? 5.668 77.193 24.151 1.00 20.76 6 GLN D C 1
ATOM 3262 O O . GLN D 1 6 ? 5.271 76.638 23.124 1.00 20.40 6 GLN D O 1
ATOM 3268 N N . ARG D 1 7 ? 5.253 76.866 25.368 1.00 20.68 7 ARG D N 1
ATOM 3269 C CA . ARG D 1 7 ? 4.226 75.860 25.5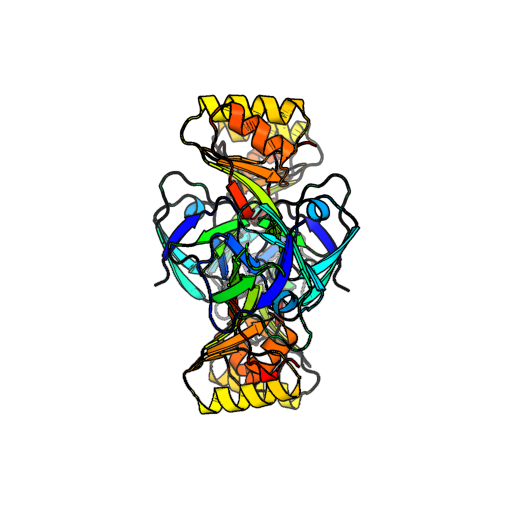85 1.00 21.66 7 ARG D CA 1
ATOM 3270 C C . ARG D 1 7 ? 2.993 76.608 26.061 1.00 21.77 7 ARG D C 1
ATOM 3271 O O . ARG D 1 7 ? 3.073 77.415 26.988 1.00 21.17 7 ARG D O 1
ATOM 3279 N N . LEU D 1 8 ? 1.857 76.351 25.425 1.00 20.17 8 LEU D N 1
ATOM 3280 C CA . LEU D 1 8 ? 0.623 77.024 25.807 1.00 22.66 8 LEU D CA 1
ATOM 3281 C C . LEU D 1 8 ? 0.111 76.493 27.140 1.00 25.03 8 LEU D C 1
ATOM 3282 O O . LEU D 1 8 ? 0.311 75.323 27.471 1.00 23.91 8 LEU D O 1
ATOM 3287 N N . GLU D 1 9 ? -0.549 77.360 27.902 1.00 28.92 9 GLU D N 1
ATOM 3288 C CA . GLU D 1 9 ? -1.092 76.988 29.204 1.00 33.79 9 GLU D CA 1
ATOM 3289 C C . GLU D 1 9 ? -2.359 76.170 29.027 1.00 35.43 9 GLU D C 1
ATOM 3290 O O . GLU D 1 9 ? -2.633 75.245 29.793 1.00 36.34 9 GLU D O 1
ATOM 3296 N N . ILE D 1 10 ? -3.136 76.520 28.012 1.00 37.32 10 ILE D N 1
ATOM 3297 C CA . ILE D 1 10 ? -4.376 75.819 27.738 1.00 39.01 10 ILE D CA 1
ATOM 3298 C C . ILE D 1 10 ? -4.215 75.036 26.448 1.00 37.73 10 ILE D C 1
ATOM 3299 O O . ILE D 1 10 ? -3.656 75.539 25.469 1.00 41.22 10 ILE D O 1
ATOM 3304 N N . PRO D 1 11 ? -4.679 73.782 26.428 1.00 36.59 11 PRO D N 1
ATOM 3305 C CA . PRO D 1 11 ? -4.527 73.041 25.180 1.00 34.25 11 PRO D CA 1
ATOM 3306 C C . PRO D 1 11 ? -5.298 73.794 24.104 1.00 33.45 11 PRO D C 1
ATOM 3307 O O . PRO D 1 11 ? -6.380 74.324 24.366 1.00 35.43 11 PRO D O 1
ATOM 3311 N N . ALA D 1 12 ? -4.739 73.850 22.905 1.00 26.73 12 ALA D N 1
ATOM 3312 C CA . ALA D 1 12 ? -5.389 74.532 21.794 1.00 23.98 12 ALA D CA 1
ATOM 3313 C C . ALA D 1 12 ? -5.351 73.618 20.578 1.00 22.75 12 ALA D C 1
ATOM 3314 O O . ALA D 1 12 ? -4.441 72.800 20.437 1.00 22.35 12 ALA D O 1
ATOM 3316 N N . ALA D 1 13 ? -6.345 73.748 19.706 1.00 19.92 13 ALA D N 1
ATOM 3317 C CA . ALA D 1 13 ? -6.400 72.928 18.503 1.00 19.34 13 ALA D CA 1
ATOM 3318 C C . ALA D 1 13 ? -5.180 73.204 17.627 1.00 20.96 13 ALA D C 1
ATOM 3319 O O . ALA D 1 13 ? -4.736 74.342 17.509 1.00 20.37 13 ALA D O 1
ATOM 3321 N N . ALA D 1 14 ? -4.641 72.153 17.019 1.00 21.15 14 ALA D N 1
ATOM 3322 C CA . ALA D 1 14 ? -3.479 72.287 16.150 1.00 24.03 14 ALA D CA 1
ATOM 3323 C C . ALA D 1 14 ? -3.594 71.275 15.022 1.00 27.12 14 ALA D C 1
ATOM 3324 O O . ALA D 1 14 ? -4.004 70.136 15.245 1.00 28.82 14 ALA D O 1
ATOM 3326 N N . THR D 1 15 ? -3.237 71.693 13.812 1.00 30.16 15 THR D N 1
ATOM 3327 C CA . THR D 1 15 ? -3.299 70.803 12.662 1.00 31.48 15 THR D CA 1
ATOM 3328 C C . THR D 1 15 ? -1.929 70.165 12.456 1.00 31.30 15 THR D C 1
ATOM 3329 O O . THR D 1 15 ? -1.789 69.194 11.713 1.00 34.10 15 THR D O 1
ATOM 3333 N N . ALA D 1 16 ? -0.925 70.720 13.129 1.00 27.38 16 ALA D N 1
ATOM 3334 C CA . ALA D 1 16 ? 0.438 70.207 13.047 1.00 25.03 16 ALA D CA 1
ATOM 3335 C C . ALA D 1 16 ? 0.753 69.476 14.348 1.00 24.25 16 ALA D C 1
ATOM 3336 O O . ALA D 1 16 ? 0.205 69.800 15.399 1.00 21.65 16 ALA D O 1
ATOM 3338 N N . SER D 1 17 ? 1.632 68.486 14.275 1.00 23.26 17 SER D N 1
ATOM 3339 C CA . SER D 1 17 ? 1.998 67.726 15.462 1.00 23.19 17 SER D CA 1
ATOM 3340 C C . SER D 1 17 ? 3.395 67.144 15.341 1.00 22.42 17 SER D C 1
ATOM 3341 O O . SER D 1 17 ? 3.954 67.064 14.249 1.00 23.58 17 SER D O 1
ATOM 3344 N N . VAL D 1 18 ? 3.955 66.742 16.477 1.00 18.96 18 VAL D N 1
ATOM 3345 C CA . VAL D 1 18 ? 5.278 66.139 16.518 1.00 18.26 18 VAL D CA 1
ATOM 3346 C C . VAL D 1 18 ? 5.190 64.990 17.518 1.00 19.19 18 VAL D C 1
ATOM 3347 O O . VAL D 1 18 ? 4.649 65.145 18.616 1.00 17.88 18 VAL D O 1
ATOM 3351 N N . THR D 1 19 ? 5.695 63.829 17.117 1.00 18.54 19 THR D N 1
ATOM 3352 C CA . THR D 1 19 ? 5.651 62.634 17.958 1.00 18.73 19 THR D CA 1
ATOM 3353 C C . THR D 1 19 ? 7.021 62.372 18.562 1.00 18.81 19 THR D C 1
ATOM 3354 O O . THR D 1 19 ? 7.976 62.068 17.850 1.00 19.29 19 THR D O 1
ATOM 3358 N N . LEU D 1 20 ? 7.092 62.461 19.887 1.00 18.11 20 LEU D N 1
ATOM 3359 C CA . LEU D 1 20 ? 8.352 62.321 20.606 1.00 18.09 20 LEU D CA 1
ATOM 3360 C C . LEU D 1 20 ? 8.335 61.420 21.836 1.00 17.52 20 LEU D C 1
ATOM 3361 O O . LEU D 1 20 ? 7.346 61.365 22.556 1.00 17.44 20 LEU D O 1
ATOM 3366 N N . PRO D 1 21 ? 9.450 60.711 22.095 1.00 19.14 21 PRO D N 1
ATOM 3367 C CA . PRO D 1 21 ? 9.567 59.823 23.256 1.00 19.71 21 PRO D CA 1
ATOM 3368 C C . PRO D 1 21 ? 9.927 60.691 24.471 1.00 20.72 21 PRO D C 1
ATOM 3369 O O . PRO D 1 21 ? 10.306 61.854 24.316 1.00 19.55 21 PRO D O 1
ATOM 3373 N N . ILE D 1 22 ? 9.825 60.143 25.675 1.00 20.38 22 ILE D N 1
ATOM 3374 C CA . ILE D 1 22 ? 10.115 60.940 26.864 1.00 22.09 22 ILE D CA 1
ATOM 3375 C C . ILE D 1 22 ? 11.530 61.525 26.889 1.00 23.95 22 ILE D C 1
ATOM 3376 O O . ILE D 1 22 ? 11.740 62.622 27.409 1.00 23.01 22 ILE D O 1
ATOM 3381 N N . ASP D 1 23 ? 12.493 60.804 26.323 1.00 25.45 23 ASP D N 1
ATOM 3382 C CA . ASP D 1 23 ? 13.875 61.274 26.295 1.00 28.04 23 ASP D CA 1
ATOM 3383 C C . ASP D 1 23 ? 14.031 62.634 25.609 1.00 27.72 23 ASP D C 1
ATOM 3384 O O . ASP D 1 23 ? 14.874 63.443 26.002 1.00 28.63 23 ASP D O 1
ATOM 3389 N N . VAL D 1 24 ? 13.219 62.894 24.591 1.00 25.55 24 VAL D N 1
ATOM 3390 C CA . VAL D 1 24 ? 13.295 64.167 23.882 1.00 25.09 24 VAL D CA 1
ATOM 3391 C C . VAL D 1 24 ? 12.329 65.196 24.467 1.00 24.47 24 VAL D C 1
ATOM 3392 O O . VAL D 1 24 ? 12.578 66.401 24.388 1.00 23.75 24 VAL D O 1
ATOM 3396 N N . ARG D 1 25 ? 11.233 64.727 25.059 1.00 23.03 25 ARG D N 1
ATOM 3397 C CA . ARG D 1 25 ? 10.252 65.634 25.640 1.00 23.41 25 ARG D CA 1
ATOM 3398 C C . ARG D 1 25 ? 10.783 66.371 26.866 1.00 25.45 25 ARG D C 1
ATOM 3399 O O . ARG D 1 25 ? 10.102 67.228 27.431 1.00 24.15 25 ARG D O 1
ATOM 3407 N N . VAL D 1 26 ? 12.009 66.049 27.270 1.00 26.95 26 VAL D N 1
ATOM 3408 C CA . VAL D 1 26 ? 12.620 66.721 28.411 1.00 29.14 26 VAL D CA 1
ATOM 3409 C C . VAL D 1 26 ? 13.706 67.678 27.926 1.00 29.37 26 VAL D C 1
ATOM 3410 O O . VAL D 1 26 ? 14.404 68.294 28.732 1.00 30.31 26 VAL D O 1
ATOM 3414 N N . LYS D 1 27 ? 13.846 67.801 26.607 1.00 30.42 27 LYS D N 1
ATOM 3415 C CA . LYS D 1 27 ? 14.856 68.681 26.023 1.00 31.34 27 LYS D CA 1
ATOM 3416 C C . LYS D 1 27 ? 14.287 70.055 25.694 1.00 32.64 27 LYS D C 1
ATOM 3417 O O . LYS D 1 27 ? 13.124 70.179 25.312 1.00 32.09 27 LYS D O 1
ATOM 3423 N N . SER D 1 28 ? 15.115 71.084 25.848 1.00 34.23 28 SER D N 1
ATOM 3424 C CA . SER D 1 28 ? 14.695 72.452 25.569 1.00 35.10 28 SER D CA 1
ATOM 3425 C C . SER D 1 28 ? 15.134 72.886 24.173 1.00 35.16 28 SER D C 1
ATOM 3426 O O . SER D 1 28 ? 14.416 73.612 23.484 1.00 33.79 28 SER D O 1
ATOM 3429 N N . ARG D 1 29 ? 16.315 72.436 23.764 1.00 36.08 29 ARG D N 1
ATOM 3430 C CA . ARG D 1 29 ? 16.849 72.760 22.447 1.00 36.82 29 ARG D CA 1
ATOM 3431 C C . ARG D 1 29 ? 17.133 71.474 21.683 1.00 36.36 29 ARG D C 1
ATOM 3432 O O . ARG D 1 29 ? 18.003 70.691 22.069 1.00 37.41 29 ARG D O 1
ATOM 3440 N N . VAL D 1 30 ? 16.395 71.257 20.601 1.00 35.36 30 VAL D N 1
ATOM 3441 C CA . VAL D 1 30 ? 16.567 70.059 19.794 1.00 34.37 30 VAL D CA 1
ATOM 3442 C C . VAL D 1 30 ? 15.812 70.170 18.475 1.00 33.33 30 VAL D C 1
ATOM 3443 O O . VAL D 1 30 ? 14.745 70.781 18.403 1.00 31.79 30 VAL D O 1
ATOM 3447 N N . LYS D 1 31 ? 16.379 69.578 17.431 1.00 32.77 31 LYS D N 1
ATOM 3448 C CA . LYS D 1 31 ? 15.771 69.595 16.111 1.00 32.12 31 LYS D CA 1
ATOM 3449 C C . LYS D 1 31 ? 14.798 68.428 15.977 1.00 30.74 31 LYS D C 1
ATOM 3450 O O . LYS D 1 31 ? 15.117 67.298 16.341 1.00 31.17 31 LYS D O 1
ATOM 3456 N N . VAL D 1 32 ? 13.611 68.708 15.452 1.00 29.05 32 VAL D N 1
ATOM 3457 C CA . VAL D 1 32 ? 12.594 67.682 15.270 1.00 27.11 32 VAL D CA 1
ATOM 3458 C C . VAL D 1 32 ? 11.932 67.829 13.907 1.00 26.50 32 VAL D C 1
ATOM 3459 O O . VAL D 1 32 ? 12.210 68.776 13.173 1.00 26.50 32 VAL D O 1
ATOM 3463 N N . THR D 1 33 ? 11.065 66.881 13.569 1.00 25.07 33 THR D N 1
ATOM 3464 C CA . THR D 1 33 ? 10.340 66.932 12.308 1.00 26.25 33 THR D CA 1
ATOM 3465 C C . THR D 1 33 ? 8.865 66.695 12.588 1.00 26.04 33 THR D C 1
ATOM 3466 O O . THR D 1 33 ? 8.493 65.710 13.231 1.00 24.78 33 THR D O 1
ATOM 3470 N N . LEU D 1 34 ? 8.025 67.610 12.117 1.00 25.75 34 LEU D N 1
ATOM 3471 C CA . LEU D 1 34 ? 6.592 67.493 12.323 1.00 26.00 34 LEU D CA 1
ATOM 3472 C C . LEU D 1 34 ? 6.074 66.343 11.476 1.00 25.17 34 LEU D C 1
ATOM 3473 O O . LEU D 1 34 ? 6.720 65.930 10.510 1.00 24.99 34 LEU D O 1
ATOM 3478 N N . ASN D 1 35 ? 4.906 65.827 11.832 1.00 25.14 35 ASN D N 1
ATOM 3479 C CA . ASN D 1 35 ? 4.333 64.715 11.096 1.00 25.46 35 ASN D CA 1
ATOM 3480 C C . ASN D 1 35 ? 3.877 65.092 9.692 1.00 26.65 35 ASN D C 1
ATOM 3481 O O . ASN D 1 35 ? 3.674 64.216 8.848 1.00 24.91 35 ASN D O 1
ATOM 3486 N N . ASP D 1 36 ? 3.733 66.391 9.437 1.00 27.26 36 ASP D N 1
ATOM 3487 C CA . ASP D 1 36 ? 3.329 66.857 8.116 1.00 28.53 36 ASP D CA 1
ATOM 3488 C C . ASP D 1 36 ? 4.555 66.921 7.210 1.00 29.15 36 ASP D C 1
ATOM 3489 O O . ASP D 1 36 ? 4.443 67.190 6.014 1.00 29.86 36 ASP D O 1
ATOM 3494 N N . GLY D 1 37 ? 5.727 66.668 7.788 1.00 29.62 37 GLY D N 1
ATOM 3495 C CA . GLY D 1 37 ? 6.957 66.681 7.015 1.00 30.40 37 GLY D CA 1
ATOM 3496 C C . GLY D 1 37 ? 7.835 67.906 7.194 1.00 30.30 37 GLY D C 1
ATOM 3497 O O . GLY D 1 37 ? 8.965 67.934 6.711 1.00 30.12 37 GLY D O 1
ATOM 3498 N N . ARG D 1 38 ? 7.327 68.918 7.887 1.00 30.41 38 ARG D N 1
ATOM 3499 C CA . ARG D 1 38 ? 8.089 70.143 8.105 1.00 30.18 38 ARG D CA 1
ATOM 3500 C C . ARG D 1 38 ? 9.121 70.004 9.216 1.00 30.24 38 ARG D C 1
ATOM 3501 O O . ARG D 1 38 ? 8.826 69.482 10.292 1.00 29.43 38 ARG D O 1
ATOM 3509 N N . ASP D 1 39 ? 10.331 70.482 8.955 1.00 29.50 39 ASP D N 1
ATOM 3510 C CA . ASP D 1 39 ? 11.391 70.429 9.950 1.00 30.46 39 ASP D CA 1
ATOM 3511 C C . ASP D 1 39 ? 11.201 71.583 10.924 1.00 29.62 39 ASP D C 1
ATOM 3512 O O . ASP D 1 39 ? 10.738 72.661 10.545 1.00 29.67 39 ASP D O 1
ATOM 3517 N N . ALA D 1 40 ? 11.544 71.358 12.185 1.00 27.62 40 ALA D N 1
ATOM 3518 C CA . ALA D 1 40 ? 11.388 72.399 13.184 1.00 26.26 40 ALA D CA 1
ATOM 3519 C C . ALA D 1 40 ? 12.417 72.290 14.289 1.00 26.11 40 ALA D C 1
ATOM 3520 O O . ALA D 1 40 ? 13.024 71.239 14.495 1.00 27.91 40 ALA D O 1
ATOM 3522 N N . GLY D 1 41 ? 12.612 73.393 14.997 1.00 25.89 41 GLY D N 1
ATOM 3523 C CA . GLY D 1 41 ? 13.562 73.407 16.086 1.00 26.48 41 GLY D CA 1
ATOM 3524 C C . GLY D 1 41 ? 12.873 73.818 17.369 1.00 27.46 41 GLY D C 1
ATOM 3525 O O . GLY D 1 41 ? 12.034 74.717 17.367 1.00 27.60 41 GLY D O 1
ATOM 3526 N N . LEU D 1 42 ? 13.204 73.143 18.463 1.00 27.20 42 LEU D N 1
ATOM 3527 C CA . LEU D 1 42 ? 12.625 73.484 19.750 1.00 26.91 42 LEU D CA 1
ATOM 3528 C C . LEU D 1 42 ? 13.588 74.430 20.454 1.00 27.53 42 LEU D C 1
ATOM 3529 O O . LEU D 1 42 ? 14.761 74.104 20.642 1.00 29.04 42 LEU D O 1
ATOM 3534 N N . LEU D 1 43 ? 13.093 75.609 20.814 1.00 26.49 43 LEU D N 1
ATOM 3535 C CA . LEU D 1 43 ? 13.887 76.618 21.514 1.00 27.34 43 LEU D CA 1
ATOM 3536 C C . LEU D 1 43 ? 13.059 77.040 22.719 1.00 26.14 43 LEU D C 1
ATOM 3537 O O . LEU D 1 43 ? 12.717 78.212 22.890 1.00 27.29 43 LEU D O 1
ATOM 3542 N N . LEU D 1 44 ? 12.738 76.056 23.549 1.00 26.58 44 LEU D N 1
ATOM 3543 C CA . LEU D 1 44 ? 11.917 76.263 24.735 1.00 26.36 44 LEU D CA 1
ATOM 3544 C C . LEU D 1 44 ? 12.709 76.641 25.975 1.00 26.85 44 LEU D C 1
ATOM 3545 O O . LEU D 1 44 ? 13.934 76.496 26.017 1.00 27.84 44 LEU D O 1
ATOM 3550 N N . PRO D 1 45 ? 12.015 77.150 27.005 1.00 27.11 45 PRO D N 1
ATOM 3551 C CA . PRO D 1 45 ? 12.681 77.531 28.252 1.00 27.68 45 PRO D CA 1
ATOM 3552 C C . PRO D 1 45 ? 13.196 76.247 28.906 1.00 28.00 45 PRO D C 1
ATOM 3553 O O . PRO D 1 45 ? 12.647 75.170 28.670 1.00 27.24 45 PRO D O 1
ATOM 3557 N N . ARG D 1 46 ? 14.243 76.353 29.719 1.00 29.03 46 ARG D N 1
ATOM 3558 C CA . ARG D 1 46 ? 14.796 75.176 30.387 1.00 29.94 46 ARG D CA 1
ATOM 3559 C C . ARG D 1 46 ? 13.847 74.638 31.450 1.00 28.62 46 ARG D C 1
ATOM 3560 O O . ARG D 1 46 ? 12.930 75.328 31.892 1.00 29.57 46 ARG D O 1
ATOM 3568 N N . GLY D 1 47 ? 14.089 73.397 31.860 1.00 29.55 47 GLY D N 1
ATOM 3569 C CA . GLY D 1 47 ? 13.296 72.778 32.907 1.00 27.86 47 GLY D CA 1
ATOM 3570 C C . GLY D 1 47 ? 11.868 72.370 32.615 1.00 28.13 47 GLY D C 1
ATOM 3571 O O . GLY D 1 47 ? 11.060 72.264 33.536 1.00 29.64 47 GLY D O 1
ATOM 3572 N N . LEU D 1 48 ? 11.541 72.126 31.353 1.00 27.09 48 LEU D N 1
ATOM 3573 C CA . LEU D 1 48 ? 10.181 71.726 31.022 1.00 25.89 48 LEU D CA 1
ATOM 3574 C C . LEU D 1 48 ? 10.092 70.253 30.659 1.00 25.21 48 LEU D C 1
ATOM 3575 O O . LEU D 1 48 ? 11.018 69.682 30.082 1.00 24.86 48 LEU D O 1
ATOM 3580 N N . LEU D 1 49 ? 8.967 69.646 31.021 1.00 23.62 49 LEU D N 1
ATOM 3581 C CA . LEU D 1 49 ? 8.692 68.249 30.710 1.00 23.72 49 LEU D CA 1
ATOM 3582 C C . LEU D 1 49 ? 7.435 68.307 29.846 1.00 22.38 49 LEU D C 1
ATOM 3583 O O . LEU D 1 49 ? 6.343 68.554 30.351 1.00 23.42 49 LEU D O 1
ATOM 3588 N N . LEU D 1 50 ? 7.592 68.097 28.543 1.00 18.98 50 LEU D N 1
ATOM 3589 C CA . LEU D 1 50 ? 6.454 68.146 27.634 1.00 20.50 50 LEU D CA 1
ATOM 3590 C C . LEU D 1 50 ? 5.650 66.857 27.689 1.00 20.63 50 LEU D C 1
ATOM 3591 O O . LEU D 1 50 ? 6.187 65.775 27.465 1.00 23.10 50 LEU D O 1
ATOM 3596 N N . ARG D 1 51 ? 4.363 66.985 27.996 1.00 19.68 51 ARG D N 1
ATOM 3597 C CA . ARG D 1 51 ? 3.467 65.835 28.077 1.00 21.04 51 ARG D CA 1
ATOM 3598 C C . ARG D 1 51 ? 2.726 65.659 26.765 1.00 21.48 51 ARG D C 1
ATOM 3599 O O . ARG D 1 51 ? 2.548 66.619 26.012 1.00 21.11 51 ARG D O 1
ATOM 3607 N N . GLY D 1 52 ? 2.295 64.432 26.494 1.00 20.87 52 GLY D N 1
ATOM 3608 C CA . GLY D 1 52 ? 1.532 64.191 25.289 1.00 20.54 52 GLY D CA 1
ATOM 3609 C C . GLY D 1 52 ? 0.294 65.054 25.443 1.00 20.26 52 GLY D C 1
ATOM 3610 O O . GLY D 1 52 ? -0.308 65.091 26.518 1.00 20.98 52 GLY D O 1
ATOM 3611 N N . GLY D 1 53 ? -0.081 65.769 24.390 1.00 18.98 53 GLY D N 1
ATOM 3612 C CA . GLY D 1 53 ? -1.245 66.634 24.482 1.00 19.17 53 GLY D CA 1
ATOM 3613 C C . GLY D 1 53 ? -0.852 68.086 24.676 1.00 17.71 53 GLY D C 1
ATOM 3614 O O . GLY D 1 53 ? -1.666 68.987 24.485 1.00 18.81 53 GLY D O 1
ATOM 3615 N N . ASP D 1 54 ? 0.392 68.328 25.075 1.00 18.14 54 ASP D N 1
ATOM 3616 C CA . ASP D 1 54 ? 0.840 69.701 25.247 1.00 19.26 54 ASP D CA 1
ATOM 3617 C C . ASP D 1 54 ? 0.892 70.351 23.865 1.00 17.51 54 ASP D C 1
ATOM 3618 O O . ASP D 1 54 ? 1.075 69.670 22.857 1.00 18.43 54 ASP D O 1
ATOM 3623 N N . VAL D 1 55 ? 0.714 71.665 23.822 1.00 15.31 55 VAL D N 1
ATOM 3624 C CA . VAL D 1 55 ? 0.744 72.396 22.565 1.00 15.74 55 VAL D CA 1
ATOM 3625 C C . VAL D 1 55 ? 1.831 73.469 22.596 1.00 14.95 55 VAL D C 1
ATOM 3626 O O . VAL D 1 55 ? 1.916 74.263 23.535 1.00 16.23 55 VAL D O 1
ATOM 3630 N N . LEU D 1 56 ? 2.667 73.472 21.561 1.00 15.56 56 LEU D N 1
ATOM 3631 C CA . LEU D 1 56 ? 3.759 74.430 21.455 1.00 17.04 56 LEU D CA 1
ATOM 3632 C C . LEU D 1 56 ? 3.434 75.479 20.405 1.00 16.83 56 LEU D C 1
ATOM 3633 O O . LEU D 1 56 ? 2.642 75.236 19.496 1.00 17.68 56 LEU D O 1
ATOM 3638 N N . SER D 1 57 ? 4.057 76.644 20.531 1.00 18.14 57 SER D N 1
ATOM 3639 C CA . SER D 1 57 ? 3.831 77.720 19.577 1.00 19.22 57 SER D CA 1
ATOM 3640 C C . SER D 1 57 ? 5.122 78.444 19.243 1.00 20.63 57 SER D C 1
ATOM 3641 O O . SER D 1 57 ? 6.111 78.336 19.968 1.00 19.03 57 SER D O 1
ATOM 3644 N N . ASN D 1 58 ? 5.112 79.171 18.132 1.00 21.80 58 ASN D N 1
ATOM 3645 C CA . ASN D 1 58 ? 6.275 79.952 17.745 1.00 24.35 58 ASN D CA 1
ATOM 3646 C C . ASN D 1 58 ? 6.228 81.241 18.563 1.00 26.94 58 ASN D C 1
ATOM 3647 O O . ASN D 1 58 ? 5.316 81.439 19.368 1.00 26.55 58 ASN D O 1
ATOM 3652 N N . GLU D 1 59 ? 7.209 82.113 18.367 1.00 28.91 59 GLU D N 1
ATOM 3653 C CA . GLU D 1 59 ? 7.275 83.361 19.115 1.00 32.30 59 GLU D CA 1
ATOM 3654 C C . GLU D 1 59 ? 6.033 84.249 19.006 1.00 32.78 59 GLU D C 1
ATOM 3655 O O . GLU D 1 59 ? 5.494 84.692 20.020 1.00 32.59 59 GLU D O 1
ATOM 3661 N N . GLU D 1 60 ? 5.584 84.506 17.781 1.00 33.34 60 GLU D N 1
ATOM 3662 C CA . GLU D 1 60 ? 4.418 85.362 17.553 1.00 33.98 60 GLU D CA 1
ATOM 3663 C C . GLU D 1 60 ? 3.078 84.689 17.850 1.00 33.27 60 GLU D C 1
ATOM 3664 O O . GLU D 1 60 ? 2.021 85.314 17.729 1.00 33.10 60 GLU D O 1
ATOM 3670 N N . GLY D 1 61 ? 3.125 83.419 18.239 1.00 30.74 61 GLY D N 1
ATOM 3671 C CA . GLY D 1 61 ? 1.906 82.693 18.556 1.00 30.80 61 GLY D CA 1
ATOM 3672 C C . GLY D 1 61 ? 0.963 82.551 17.379 1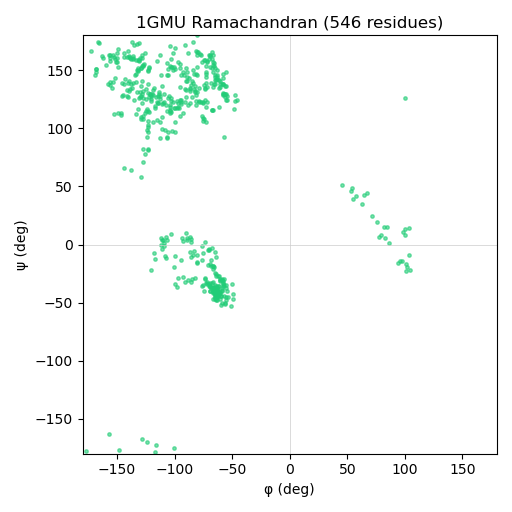.00 29.15 61 GLY D C 1
ATOM 3673 O O . GLY D 1 61 ? -0.259 82.568 17.545 1.00 29.70 61 GLY D O 1
ATOM 3674 N N . THR D 1 62 ? 1.530 82.399 16.188 1.00 28.75 62 THR D N 1
ATOM 3675 C CA . THR D 1 62 ? 0.739 82.261 14.973 1.00 28.10 62 THR D CA 1
ATOM 3676 C C . THR D 1 62 ? 0.625 80.816 14.505 1.00 27.13 62 THR D C 1
ATOM 3677 O O . THR D 1 62 ? -0.275 80.482 13.741 1.00 26.79 62 THR D O 1
ATOM 3681 N N . GLU D 1 63 ? 1.535 79.962 14.968 1.00 24.89 63 GLU D N 1
ATOM 3682 C CA . GLU D 1 63 ? 1.545 78.552 14.587 1.00 26.53 63 GLU D CA 1
ATOM 3683 C C . GLU D 1 63 ? 1.620 77.658 15.824 1.00 24.12 63 GLU D C 1
ATOM 3684 O O . GLU D 1 63 ? 2.490 77.845 16.670 1.00 24.56 63 GLU D O 1
ATOM 3690 N N . PHE D 1 64 ? 0.702 76.696 15.918 1.00 22.74 64 PHE D N 1
ATOM 3691 C CA . PHE D 1 64 ? 0.645 75.761 17.043 1.00 20.28 64 PHE D CA 1
ATOM 3692 C C . PHE D 1 64 ? 1.009 74.345 16.595 1.00 19.64 64 PHE D C 1
ATOM 3693 O O . PHE D 1 64 ? 0.683 73.936 15.479 1.00 20.33 64 PHE D O 1
ATOM 3701 N N . VAL D 1 65 ? 1.663 73.596 17.480 1.00 16.74 65 VAL D N 1
ATOM 3702 C CA . VAL D 1 65 ? 2.049 72.219 17.194 1.00 16.77 65 VAL D CA 1
ATOM 3703 C C . VAL D 1 65 ? 1.728 71.343 18.406 1.00 17.98 65 VAL D C 1
ATOM 3704 O O . VAL D 1 65 ? 2.182 71.627 19.517 1.00 16.82 65 VAL D O 1
ATOM 3708 N N . GLN D 1 66 ? 0.942 70.291 18.188 1.00 17.42 66 GLN D N 1
ATOM 3709 C CA . GLN D 1 66 ? 0.571 69.379 19.264 1.00 18.14 66 GLN D CA 1
ATOM 3710 C C . GLN D 1 66 ? 1.660 68.342 19.509 1.00 18.15 66 GLN D C 1
ATOM 3711 O O . GLN D 1 66 ? 2.186 67.746 18.570 1.00 19.69 66 GLN D O 1
ATOM 3717 N N . VAL D 1 67 ? 1.999 68.131 20.775 1.00 16.96 67 VAL D N 1
ATOM 3718 C CA . VAL D 1 67 ? 2.999 67.136 21.129 1.00 17.38 67 VAL D CA 1
ATOM 3719 C C . VAL D 1 67 ? 2.294 65.800 21.353 1.00 18.44 67 VAL D C 1
ATOM 3720 O O . VAL D 1 67 ? 1.337 65.719 22.116 1.00 18.32 67 VAL D O 1
ATOM 3724 N N . ILE D 1 68 ? 2.769 64.767 20.670 1.00 18.82 68 ILE D N 1
ATOM 3725 C CA . ILE D 1 68 ? 2.211 63.428 20.796 1.00 20.13 68 ILE D CA 1
ATOM 3726 C C . ILE D 1 68 ? 3.279 62.550 21.434 1.00 19.64 68 ILE D C 1
ATOM 3727 O O . ILE D 1 68 ? 4.426 62.539 20.995 1.00 19.35 68 ILE D O 1
ATOM 3732 N N . ALA D 1 69 ? 2.908 61.831 22.488 1.00 20.30 69 ALA D N 1
ATOM 3733 C CA . ALA D 1 69 ? 3.852 60.956 23.162 1.00 20.67 69 ALA D CA 1
ATOM 3734 C C . ALA D 1 69 ? 4.019 59.691 22.326 1.00 19.75 69 ALA D C 1
ATOM 3735 O O . ALA D 1 69 ? 3.048 58.986 22.045 1.00 22.59 69 ALA D O 1
ATOM 3737 N N . ALA D 1 70 ? 5.253 59.413 21.932 1.00 20.23 70 ALA D N 1
ATOM 3738 C CA . ALA D 1 70 ? 5.557 58.241 21.120 1.00 19.75 70 ALA D CA 1
ATOM 3739 C C . ALA D 1 70 ? 5.387 56.928 21.878 1.00 20.86 70 ALA D C 1
ATOM 3740 O O . ALA D 1 70 ? 5.512 56.881 23.102 1.00 21.15 70 ALA D O 1
ATOM 3742 N N . ASP D 1 71 ? 5.092 55.859 21.146 1.00 21.92 71 ASP D N 1
ATOM 3743 C CA . ASP D 1 71 ? 4.965 54.550 21.773 1.00 22.04 71 ASP D CA 1
ATOM 3744 C C . ASP D 1 71 ? 6.387 54.130 22.108 1.00 23.45 71 ASP D C 1
ATOM 3745 O O . ASP D 1 71 ? 7.289 54.260 21.275 1.00 23.85 71 ASP D O 1
ATOM 3750 N N . GLU D 1 72 ? 6.593 53.632 23.322 1.00 20.75 72 GLU D N 1
ATOM 3751 C CA . GLU D 1 72 ? 7.913 53.184 23.744 1.00 21.50 72 GLU D CA 1
ATOM 3752 C C . GLU D 1 72 ? 7.799 51.789 24.355 1.00 20.95 72 GLU D C 1
ATOM 3753 O O . GLU D 1 72 ? 6.721 51.371 24.776 1.00 20.11 72 GLU D O 1
ATOM 3759 N N . GLU D 1 73 ? 8.912 51.066 24.394 1.00 20.71 73 GLU D N 1
ATOM 3760 C CA . GLU D 1 73 ? 8.921 49.716 24.953 1.00 23.04 73 GLU D CA 1
ATOM 3761 C C . GLU D 1 73 ? 8.862 49.798 26.475 1.00 21.24 73 GLU D C 1
ATOM 3762 O O . GLU D 1 73 ? 9.834 50.193 27.120 1.00 22.38 73 GLU D O 1
ATOM 3768 N N . VAL D 1 74 ? 7.729 49.420 27.053 1.00 20.33 74 VAL D N 1
ATOM 3769 C CA . VAL D 1 74 ? 7.586 49.481 28.500 1.00 20.08 74 VAL D CA 1
ATOM 3770 C C . VAL D 1 74 ? 7.119 48.201 29.171 1.00 21.15 74 VAL D C 1
ATOM 3771 O O . VAL D 1 74 ? 6.465 47.355 28.559 1.00 22.91 74 VAL D O 1
ATOM 3775 N N . SER D 1 75 ? 7.486 48.069 30.442 1.00 20.85 75 SER D N 1
ATOM 3776 C CA . SER D 1 75 ? 7.048 46.947 31.249 1.00 20.85 75 SER D CA 1
ATOM 3777 C C . SER D 1 75 ? 5.761 47.467 31.868 1.00 22.32 75 SER D C 1
ATOM 3778 O O . SER D 1 75 ? 5.668 48.643 32.235 1.00 20.89 75 SER D O 1
ATOM 3781 N N . VAL D 1 76 ? 4.766 46.599 31.968 1.00 22.39 76 VAL D N 1
ATOM 3782 C CA . VAL D 1 76 ? 3.484 46.976 32.539 1.00 22.20 76 VAL D CA 1
ATOM 3783 C C . VAL D 1 76 ? 3.186 46.140 33.775 1.00 23.26 76 VAL D C 1
ATOM 3784 O O . VAL D 1 76 ? 3.339 44.919 33.762 1.00 22.62 76 VAL D O 1
ATOM 3788 N N . VAL D 1 77 ? 2.756 46.804 34.840 1.00 23.45 77 VAL D N 1
ATOM 3789 C CA . VAL D 1 77 ? 2.420 46.115 36.076 1.00 26.34 77 VAL D CA 1
ATOM 3790 C C . VAL D 1 77 ? 0.988 46.463 36.463 1.00 28.66 77 VAL D C 1
ATOM 3791 O O . VAL D 1 77 ? 0.730 47.528 37.018 1.00 27.20 77 VAL D O 1
ATOM 3795 N N . ARG D 1 78 ? 0.056 45.571 36.139 1.00 31.45 78 ARG D N 1
ATOM 3796 C CA . ARG D 1 78 ? -1.349 45.780 36.474 1.00 33.88 78 ARG D CA 1
ATOM 3797 C C . ARG D 1 78 ? -1.680 44.967 37.717 1.00 34.77 78 ARG D C 1
ATOM 3798 O O . ARG D 1 78 ? -1.590 43.740 37.706 1.00 34.67 78 ARG D O 1
ATOM 3806 N N . CYS D 1 79 ? -2.064 45.654 38.787 1.00 36.68 79 CYS D N 1
ATOM 3807 C CA . CYS D 1 79 ? -2.393 44.984 40.036 1.00 38.23 79 CYS D CA 1
ATOM 3808 C C . CYS D 1 79 ? -3.629 45.596 40.680 1.00 39.30 79 CYS D C 1
ATOM 3809 O O . CYS D 1 79 ? -3.750 46.818 40.775 1.00 38.01 79 CYS D O 1
ATOM 3812 N N . ASP D 1 80 ? -4.543 44.741 41.122 1.00 40.27 80 ASP D N 1
ATOM 3813 C CA . ASP D 1 80 ? -5.772 45.197 41.759 1.00 41.95 80 ASP D CA 1
ATOM 3814 C C . ASP D 1 80 ? -5.548 45.400 43.252 1.00 41.46 80 ASP D C 1
ATOM 3815 O O . ASP D 1 80 ? -6.430 45.887 43.960 1.00 41.25 80 ASP D O 1
ATOM 3820 N N . ASP D 1 81 ? -4.367 45.014 43.726 1.00 40.91 81 ASP D N 1
ATOM 3821 C CA . ASP D 1 81 ? -4.024 45.157 45.135 1.00 40.58 81 ASP D CA 1
ATOM 3822 C C . ASP D 1 81 ? -3.155 46.397 45.318 1.00 39.77 81 ASP D C 1
ATOM 3823 O O . ASP D 1 81 ? -1.940 46.355 45.116 1.00 39.18 81 ASP D O 1
ATOM 3828 N N . PRO D 1 82 ? -3.775 47.522 45.702 1.00 38.64 82 PRO D N 1
ATOM 3829 C CA . PRO D 1 82 ? -3.093 48.800 45.921 1.00 37.89 82 PRO D CA 1
ATOM 3830 C C . PRO D 1 82 ? -1.846 48.698 46.798 1.00 36.73 82 PRO D C 1
ATOM 3831 O O . PRO D 1 82 ? -0.821 49.316 46.506 1.00 37.06 82 PRO D O 1
ATOM 3835 N N . PHE D 1 83 ? -1.942 47.920 47.872 1.00 35.71 83 PHE D N 1
ATOM 3836 C CA . PHE D 1 83 ? -0.831 47.735 48.801 1.00 34.32 83 PHE D CA 1
ATOM 3837 C C . PHE D 1 83 ? 0.417 47.207 48.096 1.00 33.92 83 PHE D C 1
ATOM 3838 O O . PHE D 1 83 ? 1.531 47.677 48.339 1.00 32.83 83 PHE D O 1
ATOM 3846 N N . MET D 1 84 ? 0.224 46.223 47.225 1.00 33.20 84 MET D N 1
ATOM 3847 C CA . MET D 1 84 ? 1.333 45.633 46.490 1.00 33.10 84 MET D CA 1
ATOM 3848 C C . MET D 1 84 ? 1.997 46.638 45.559 1.00 29.14 84 MET D C 1
ATOM 3849 O O . MET D 1 84 ? 3.220 46.636 45.401 1.00 26.95 84 MET D O 1
ATOM 3854 N N . LEU D 1 85 ? 1.193 47.496 44.943 1.00 26.39 85 LEU D N 1
ATOM 3855 C CA . LEU D 1 85 ? 1.733 48.494 44.033 1.00 24.44 85 LEU D CA 1
ATOM 3856 C C . LEU D 1 85 ? 2.543 49.552 44.769 1.00 22.83 85 LEU D C 1
ATOM 3857 O O . LEU D 1 85 ? 3.519 50.070 44.231 1.00 20.78 85 LEU D O 1
ATOM 3862 N N . ALA D 1 86 ? 2.148 49.868 45.999 1.00 22.11 86 ALA D N 1
ATOM 3863 C CA . ALA D 1 86 ? 2.878 50.862 46.783 1.00 21.74 86 ALA D CA 1
ATOM 3864 C C . ALA D 1 86 ? 4.276 50.339 47.114 1.00 21.14 86 ALA D C 1
ATOM 3865 O O . ALA D 1 86 ? 5.255 51.088 47.080 1.00 17.95 86 ALA D O 1
ATOM 3867 N N . LYS D 1 87 ? 4.372 49.054 47.443 1.00 21.14 87 LYS D N 1
ATOM 3868 C CA . LYS D 1 87 ? 5.668 48.465 47.754 1.00 21.59 87 LYS D CA 1
ATOM 3869 C C . LYS D 1 87 ? 6.546 48.429 46.501 1.00 19.43 87 LYS D C 1
ATOM 3870 O O . LYS D 1 87 ? 7.768 48.588 46.582 1.00 20.13 87 LYS D O 1
ATOM 3876 N N . ALA D 1 88 ? 5.921 48.241 45.340 1.00 18.39 88 ALA D N 1
ATOM 3877 C CA . ALA D 1 88 ? 6.655 48.224 44.081 1.00 18.05 88 ALA D CA 1
ATOM 3878 C C . ALA D 1 88 ? 7.158 49.638 43.785 1.00 16.55 88 ALA D C 1
ATOM 3879 O O . ALA D 1 88 ? 8.273 49.821 43.308 1.00 17.38 88 ALA D O 1
ATOM 3881 N N . CYS D 1 89 ? 6.326 50.638 44.067 1.00 15.16 89 CYS D N 1
ATOM 3882 C CA . CYS D 1 89 ? 6.719 52.021 43.825 1.00 14.57 89 CYS D CA 1
ATOM 3883 C C . CYS D 1 89 ? 7.918 52.410 44.678 1.00 13.97 89 CYS D C 1
ATOM 3884 O O . CYS D 1 89 ? 8.809 53.122 44.219 1.00 13.52 89 CYS D O 1
ATOM 3887 N N . TYR D 1 90 ? 7.939 51.947 45.922 1.00 15.04 90 TYR D N 1
ATOM 3888 C CA . TYR D 1 90 ? 9.053 52.255 46.804 1.00 14.57 90 TYR D CA 1
ATOM 3889 C C . TYR D 1 90 ? 10.343 51.629 46.268 1.00 15.70 90 TYR D C 1
ATOM 3890 O O . TYR D 1 90 ? 11.387 52.276 46.230 1.00 17.40 90 TYR D O 1
ATOM 3899 N N . ALA D 1 91 ? 10.265 50.365 45.863 1.00 16.52 91 ALA D N 1
ATOM 3900 C CA . ALA D 1 91 ? 11.428 49.649 45.339 1.00 17.21 91 ALA D CA 1
ATOM 3901 C C . ALA D 1 91 ? 11.969 50.296 44.068 1.00 17.21 91 ALA D C 1
ATOM 3902 O O . ALA D 1 91 ? 13.182 50.411 43.891 1.00 17.87 91 ALA D O 1
ATOM 3904 N N . LEU D 1 92 ? 11.068 50.708 43.181 1.00 16.38 92 LEU D N 1
ATOM 3905 C CA . LEU D 1 92 ? 11.471 51.338 41.931 1.00 16.33 92 LEU D CA 1
ATOM 3906 C C . LEU D 1 92 ? 12.038 52.727 42.199 1.00 16.30 92 LEU D C 1
ATOM 3907 O O . LEU D 1 92 ? 12.976 53.164 41.534 1.00 16.31 92 LEU D O 1
ATOM 3912 N N . GLY D 1 93 ? 11.473 53.414 43.188 1.00 16.31 93 GLY D N 1
ATOM 3913 C CA . GLY D 1 93 ? 11.977 54.726 43.544 1.00 16.67 93 GLY D CA 1
ATOM 3914 C C . GLY D 1 93 ? 13.389 54.610 44.094 1.00 17.91 93 GLY D C 1
ATOM 3915 O O . GLY D 1 93 ? 14.258 55.424 43.780 1.00 16.50 93 GLY D O 1
ATOM 3916 N N . ASN D 1 94 ? 13.620 53.591 44.916 1.00 18.00 94 ASN D N 1
ATOM 3917 C CA . ASN D 1 94 ? 14.942 53.383 45.493 1.00 19.52 94 ASN D CA 1
ATOM 3918 C C . ASN D 1 94 ? 15.993 53.203 44.408 1.00 20.62 94 ASN D C 1
ATOM 3919 O O . ASN D 1 94 ? 17.158 53.561 44.592 1.00 23.39 94 ASN D O 1
ATOM 3924 N N . ARG D 1 95 ? 15.568 52.658 43.275 1.00 19.06 95 ARG D N 1
ATOM 3925 C CA . ARG D 1 95 ? 16.463 52.404 42.151 1.00 19.60 95 ARG D CA 1
ATOM 3926 C C . ARG D 1 95 ? 16.492 53.557 41.150 1.00 20.42 95 ARG D C 1
ATOM 3927 O O . ARG D 1 95 ? 17.159 53.477 40.115 1.00 21.25 95 ARG D O 1
ATOM 3935 N N . HIS D 1 96 ? 15.768 54.625 41.469 1.00 18.58 96 HIS D N 1
ATOM 3936 C CA . HIS D 1 96 ? 15.708 55.819 40.630 1.00 17.93 96 HIS D CA 1
ATOM 3937 C C . HIS D 1 96 ? 15.221 55.528 39.220 1.00 18.04 96 HIS D C 1
ATOM 3938 O O . HIS D 1 96 ? 15.726 56.070 38.237 1.00 19.41 96 HIS D O 1
ATOM 3945 N N . VAL D 1 97 ? 14.211 54.679 39.134 1.00 18.19 97 VAL D N 1
ATOM 3946 C CA . VAL D 1 97 ? 13.635 54.304 37.859 1.00 18.15 97 VAL D CA 1
ATOM 3947 C C . VAL D 1 97 ? 12.471 55.221 37.470 1.00 16.67 97 VAL D C 1
ATOM 3948 O O . VAL D 1 97 ? 11.517 55.361 38.227 1.00 16.81 97 VAL D O 1
ATOM 3952 N N . PRO D 1 98 ? 12.544 55.884 36.297 1.00 15.68 98 PRO D N 1
ATOM 3953 C CA . PRO D 1 98 ? 11.439 56.759 35.874 1.00 16.29 98 PRO D CA 1
ATOM 3954 C C . PRO D 1 98 ? 10.199 55.867 35.868 1.00 15.40 98 PRO D C 1
ATOM 3955 O O . PRO D 1 98 ? 10.210 54.777 35.284 1.00 16.12 98 PRO D O 1
ATOM 3959 N N . LEU D 1 99 ? 9.133 56.327 36.510 1.00 14.20 99 LEU D N 1
ATOM 3960 C CA . LEU D 1 99 ? 7.942 55.499 36.649 1.00 14.43 99 LEU D CA 1
ATOM 3961 C C . LEU D 1 99 ? 6.622 56.210 36.418 1.00 13.72 99 LEU D C 1
ATOM 3962 O O . LEU D 1 99 ? 6.401 57.301 36.926 1.00 15.26 99 LEU D O 1
ATOM 3967 N N . GLN D 1 100 ? 5.741 55.571 35.654 1.00 14.79 100 GLN D N 1
ATOM 3968 C CA . GLN D 1 100 ? 4.414 56.114 35.409 1.00 15.51 100 GLN D CA 1
ATOM 3969 C C . GLN D 1 100 ? 3.505 55.390 36.400 1.00 15.75 100 GLN D C 1
ATOM 3970 O O . GLN D 1 100 ? 3.450 54.161 36.419 1.00 16.64 100 GLN D O 1
ATOM 3976 N N . ILE D 1 101 ? 2.809 56.162 37.229 1.00 16.24 101 ILE D N 1
ATOM 3977 C CA . ILE D 1 101 ? 1.925 55.611 38.252 1.00 15.89 101 ILE D CA 1
ATOM 3978 C C . ILE D 1 101 ? 0.470 55.960 37.982 1.00 16.90 101 ILE D C 1
ATOM 3979 O O . ILE D 1 101 ? 0.121 57.125 37.775 1.00 15.86 101 ILE D O 1
ATOM 3984 N N . MET D 1 102 ? -0.368 54.929 37.981 1.00 20.09 102 MET D N 1
ATOM 3985 C CA . MET D 1 102 ? -1.799 55.077 37.754 1.00 23.78 102 MET D CA 1
ATOM 3986 C C . MET D 1 102 ? -2.499 54.195 38.777 1.00 24.43 102 MET D C 1
ATOM 3987 O O . MET D 1 102 ? -1.892 53.289 39.351 1.00 21.80 102 MET D O 1
ATOM 3992 N N . PRO D 1 103 ? -3.783 54.456 39.040 1.00 24.55 103 PRO D N 1
ATOM 3993 C CA . PRO D 1 103 ? -4.438 53.589 40.016 1.00 26.03 103 PRO D CA 1
ATOM 3994 C C . PRO D 1 103 ? -4.553 52.189 39.414 1.00 27.04 103 PRO D C 1
ATOM 3995 O O . PRO D 1 103 ? -5.210 51.996 38.395 1.00 30.53 103 PRO D O 1
ATOM 3999 N N . GLY D 1 104 ? -3.880 51.222 40.024 1.00 28.80 104 GLY D N 1
ATOM 4000 C CA . GLY D 1 104 ? -3.944 49.863 39.516 1.00 27.63 104 GLY D CA 1
ATOM 4001 C C . GLY D 1 104 ? -2.959 49.495 38.419 1.00 26.93 104 GLY D C 1
ATOM 4002 O O . GLY D 1 104 ? -2.980 48.365 37.934 1.00 26.85 104 GLY D O 1
ATOM 4003 N N . GLU D 1 105 ? -2.093 50.421 38.014 1.00 23.55 105 GLU D N 1
ATOM 4004 C CA . GLU D 1 105 ? -1.131 50.097 36.967 1.00 23.35 105 GLU D CA 1
ATOM 4005 C C . GLU D 1 105 ? 0.126 50.957 36.976 1.00 21.14 105 GLU D C 1
ATOM 4006 O O . GLU D 1 105 ? 0.053 52.169 37.146 1.00 22.73 105 GLU D O 1
ATOM 4012 N N . LEU D 1 106 ? 1.273 50.312 36.784 1.00 18.13 106 LEU D N 1
ATOM 4013 C CA . LEU D 1 106 ? 2.554 51.016 36.729 1.00 19.18 106 LEU D CA 1
ATOM 4014 C C . LEU D 1 106 ? 3.205 50.719 35.386 1.00 19.38 106 LEU D C 1
ATOM 4015 O O . LEU D 1 106 ? 2.966 49.664 34.792 1.00 21.04 106 LEU D O 1
ATOM 4020 N N . ARG D 1 107 ? 4.025 51.648 34.908 1.00 17.52 107 ARG D N 1
ATOM 4021 C CA . ARG D 1 107 ? 4.746 51.462 33.653 1.00 17.36 107 ARG D CA 1
ATOM 4022 C C . ARG D 1 107 ? 6.133 52.068 33.784 1.00 16.65 107 ARG D C 1
ATOM 4023 O O . ARG D 1 107 ? 6.310 53.098 34.433 1.00 15.25 107 ARG D O 1
ATOM 4031 N N . TYR D 1 108 ? 7.113 51.406 33.179 1.00 18.23 108 TYR D N 1
ATOM 4032 C CA . TYR D 1 108 ? 8.494 51.878 33.166 1.00 16.59 108 TYR D CA 1
ATOM 4033 C C . TYR D 1 108 ? 9.194 51.276 31.956 1.00 18.90 108 TYR D C 1
ATOM 4034 O O . TYR D 1 108 ? 8.719 50.290 31.391 1.00 19.56 108 TYR D O 1
ATOM 4043 N N . HIS D 1 109 ? 10.303 51.878 31.532 1.00 19.58 109 HIS D N 1
ATOM 4044 C CA . HIS D 1 109 ? 11.032 51.355 30.380 1.00 20.88 109 HIS D CA 1
ATOM 4045 C C . HIS D 1 109 ? 11.352 49.889 30.628 1.00 22.34 109 HIS D C 1
ATOM 4046 O O . HIS D 1 109 ? 11.913 49.537 31.666 1.00 21.23 109 HIS D O 1
ATOM 4053 N N . HIS D 1 110 ? 10.992 49.037 29.675 1.00 22.59 110 HIS D N 1
ATOM 4054 C CA . HIS D 1 110 ? 11.225 47.601 29.802 1.00 23.79 110 HIS D CA 1
ATOM 4055 C C . HIS D 1 110 ? 12.632 47.263 30.301 1.00 25.78 110 HIS D C 1
ATOM 4056 O O . HIS D 1 110 ? 13.632 47.672 29.712 1.00 26.15 110 HIS D O 1
ATOM 4063 N N . ASP D 1 111 ? 12.701 46.507 31.391 1.00 27.48 111 ASP D N 1
ATOM 4064 C CA . ASP D 1 111 ? 13.979 46.107 31.971 1.00 29.19 111 ASP D CA 1
ATOM 4065 C C . ASP D 1 111 ? 13.802 44.744 32.634 1.00 29.79 111 ASP D C 1
ATOM 4066 O O . ASP D 1 111 ? 13.078 44.612 33.620 1.00 28.74 111 ASP D O 1
ATOM 4071 N N . HIS D 1 112 ? 14.466 43.737 32.076 1.00 30.93 112 HIS D N 1
ATOM 4072 C CA . HIS D 1 112 ? 14.394 42.364 32.569 1.00 33.83 112 HIS D CA 1
ATOM 4073 C C . HIS D 1 112 ? 14.712 42.252 34.059 1.00 32.79 112 HIS D C 1
ATOM 4074 O O . HIS D 1 112 ? 14.012 41.561 34.801 1.00 34.07 112 HIS D O 1
ATOM 4081 N N . VAL D 1 113 ? 15.770 42.931 34.491 1.00 33.20 113 VAL D N 1
ATOM 4082 C CA . VAL D 1 113 ? 16.186 42.906 35.890 1.00 33.47 113 VAL D CA 1
ATOM 4083 C C . VAL D 1 113 ? 15.057 43.351 36.814 1.00 32.27 113 VAL D C 1
ATOM 4084 O O . VAL D 1 113 ? 14.724 42.662 37.781 1.00 33.22 113 VAL D O 1
ATOM 4088 N N . LEU D 1 114 ? 14.474 44.507 36.508 1.00 30.07 114 LEU D N 1
ATOM 4089 C CA . LEU D 1 114 ? 13.383 45.059 37.303 1.00 26.70 114 LEU D CA 1
ATOM 4090 C C . LEU D 1 114 ? 12.136 44.176 37.257 1.00 25.39 114 LEU D C 1
ATOM 4091 O O . LEU D 1 114 ? 11.454 44.007 38.267 1.00 23.49 114 LEU D O 1
ATOM 4096 N N . ASP D 1 115 ? 11.837 43.613 36.090 1.00 25.02 115 ASP D N 1
ATOM 4097 C CA . ASP D 1 115 ? 10.663 42.753 35.955 1.00 26.55 115 ASP D CA 1
ATOM 4098 C C . ASP D 1 115 ? 10.722 41.569 36.910 1.00 27.70 115 ASP D C 1
ATOM 4099 O O . ASP D 1 115 ? 9.762 41.286 37.624 1.00 26.20 115 ASP D O 1
ATOM 4104 N N . ASP D 1 116 ? 11.850 40.869 36.908 1.00 29.52 116 ASP D N 1
ATOM 4105 C CA . ASP D 1 116 ? 12.014 39.709 37.773 1.00 32.43 116 ASP D CA 1
ATOM 4106 C C . ASP D 1 116 ? 11.940 40.110 39.236 1.00 31.00 116 ASP D C 1
ATOM 4107 O O . ASP D 1 116 ? 11.366 39.396 40.057 1.00 31.49 116 ASP D O 1
ATOM 4112 N N . MET D 1 117 ? 12.523 41.258 39.555 1.00 30.70 117 MET D N 1
ATOM 4113 C CA . MET D 1 117 ? 12.525 41.756 40.920 1.00 30.58 117 MET D CA 1
ATOM 4114 C C . MET D 1 117 ? 11.091 41.947 41.411 1.00 28.44 117 MET D C 1
ATOM 4115 O O . MET D 1 117 ? 10.752 41.555 42.528 1.00 28.26 117 MET D O 1
ATOM 4120 N N . LEU D 1 118 ? 10.245 42.534 40.570 1.00 25.82 118 LEU D N 1
ATOM 4121 C CA . LEU D 1 118 ? 8.853 42.760 40.941 1.00 24.21 118 LEU D CA 1
ATOM 4122 C C . LEU D 1 118 ? 8.040 41.471 40.980 1.00 24.89 118 LEU D C 1
ATOM 4123 O O . LEU D 1 118 ? 7.130 41.336 41.794 1.00 23.36 118 LEU D O 1
ATOM 4128 N N . ARG D 1 119 ? 8.359 40.527 40.098 1.00 24.58 119 ARG D N 1
ATOM 4129 C CA . ARG D 1 119 ? 7.638 39.264 40.083 1.00 25.88 119 ARG D CA 1
ATOM 4130 C C . ARG D 1 119 ? 7.805 38.558 41.428 1.00 26.51 119 ARG D C 1
ATOM 4131 O O . ARG D 1 119 ? 6.924 37.820 41.862 1.00 25.89 119 ARG D O 1
ATOM 4139 N N . GLN D 1 120 ? 8.933 38.799 42.088 1.00 29.00 120 GLN D N 1
ATOM 4140 C CA . GLN D 1 120 ? 9.192 38.194 43.389 1.00 31.18 120 GLN D CA 1
ATOM 4141 C C . GLN D 1 120 ? 8.243 38.761 44.443 1.00 32.63 120 GLN D C 1
ATOM 4142 O O . GLN D 1 120 ? 8.062 38.170 45.509 1.00 32.49 120 GLN D O 1
ATOM 4148 N N . PHE D 1 121 ? 7.646 39.912 44.141 1.00 32.92 121 PHE D N 1
ATOM 4149 C CA . PHE D 1 121 ? 6.685 40.543 45.043 1.00 33.96 121 PHE D CA 1
ATOM 4150 C C . PHE D 1 121 ? 5.344 39.849 44.852 1.00 32.68 121 PHE D C 1
ATOM 4151 O O . PHE D 1 121 ? 4.436 39.996 45.667 1.00 34.11 121 PHE D O 1
ATOM 4159 N N . GLY D 1 122 ? 5.226 39.097 43.763 1.00 31.71 122 GLY D N 1
ATOM 4160 C CA . GLY D 1 122 ? 3.986 38.401 43.475 1.00 30.92 122 GLY D CA 1
ATOM 4161 C C . GLY D 1 122 ? 3.176 39.160 42.446 1.00 30.17 122 GLY D C 1
ATOM 4162 O O . GLY D 1 122 ? 1.991 38.891 42.237 1.00 30.45 122 GLY D O 1
ATOM 4163 N N . LEU D 1 123 ? 3.826 40.120 41.797 1.00 28.66 123 LEU D N 1
ATOM 4164 C CA . LEU D 1 123 ? 3.172 40.935 40.783 1.00 28.71 123 LEU D CA 1
ATOM 4165 C C . LEU D 1 123 ? 3.288 40.335 39.388 1.00 27.50 123 LEU D C 1
ATOM 4166 O O . LEU D 1 123 ? 4.240 39.616 39.083 1.00 28.11 123 LEU D O 1
ATOM 4171 N N . THR D 1 124 ? 2.304 40.637 38.549 1.00 28.45 124 THR D N 1
ATOM 4172 C CA . THR D 1 124 ? 2.290 40.160 37.174 1.00 27.11 124 THR D CA 1
ATOM 4173 C C . THR D 1 124 ? 2.844 41.277 36.301 1.00 27.08 124 THR D C 1
ATOM 4174 O O . THR D 1 124 ? 2.285 42.372 36.250 1.00 25.35 124 THR D O 1
ATOM 4178 N N . VAL D 1 125 ? 3.952 41.000 35.625 1.00 24.93 125 VAL D N 1
ATOM 4179 C CA . VAL D 1 125 ? 4.579 41.993 34.768 1.00 25.40 125 VAL D CA 1
ATOM 4180 C C . VAL D 1 125 ? 4.490 41.589 33.302 1.00 25.75 125 VAL D C 1
ATOM 4181 O O . VAL D 1 125 ? 4.906 40.492 32.923 1.00 27.02 125 VAL D O 1
ATOM 4185 N N . THR D 1 126 ? 3.936 42.480 32.488 1.00 25.77 126 THR D N 1
ATOM 4186 C CA . THR D 1 126 ? 3.793 42.241 31.059 1.00 26.38 126 THR D CA 1
ATOM 4187 C C . THR D 1 126 ? 4.602 43.265 30.264 1.00 27.18 126 THR D C 1
ATOM 4188 O O . THR D 1 126 ? 5.276 44.120 30.842 1.00 26.32 126 THR D O 1
ATOM 4192 N N . PHE D 1 127 ? 4.532 43.173 28.940 1.00 28.21 127 PHE D N 1
ATOM 4193 C CA . PHE D 1 127 ? 5.277 44.067 28.056 1.00 29.15 127 PHE D CA 1
ATOM 4194 C C . PHE D 1 127 ? 4.346 44.725 27.044 1.00 28.80 127 PHE D C 1
ATOM 4195 O O . PHE D 1 127 ? 3.287 44.188 26.724 1.00 29.05 127 PHE D O 1
ATOM 4203 N N . GLY D 1 128 ? 4.746 45.889 26.539 1.00 27.15 128 GLY D N 1
ATOM 4204 C CA . GLY D 1 128 ? 3.928 46.574 25.558 1.00 24.00 128 GLY D CA 1
ATOM 4205 C C . GLY D 1 128 ? 4.589 47.798 24.953 1.00 23.19 128 GLY D C 1
ATOM 4206 O O . GLY D 1 128 ? 5.613 48.272 25.447 1.00 21.31 128 GLY D O 1
ATOM 4207 N N . GLN D 1 129 ? 4.008 48.291 23.863 1.00 22.79 129 GLN D N 1
ATOM 4208 C CA . GLN D 1 129 ? 4.502 49.483 23.177 1.00 23.73 129 GLN D CA 1
ATOM 4209 C C . GLN D 1 129 ? 3.431 50.529 23.437 1.00 23.54 129 GLN D C 1
ATOM 4210 O O . GLN D 1 129 ? 2.394 50.555 22.771 1.00 24.36 129 GLN D O 1
ATOM 4216 N N . LEU D 1 130 ? 3.682 51.390 24.415 1.00 21.72 130 LEU D N 1
ATOM 4217 C CA . LEU D 1 130 ? 2.702 52.395 24.802 1.00 21.26 130 LEU D CA 1
ATOM 4218 C C . LEU D 1 130 ? 3.332 53.740 25.112 1.00 21.31 130 LEU D C 1
ATOM 4219 O O . LEU D 1 130 ? 4.536 53.833 25.336 1.00 19.98 130 LEU D O 1
ATOM 4224 N N . PRO D 1 131 ? 2.516 54.809 25.119 1.00 20.89 131 PRO D N 1
ATOM 4225 C CA . PRO D 1 131 ? 3.052 56.137 25.427 1.00 21.85 131 PRO D CA 1
ATOM 4226 C C . PRO D 1 131 ? 3.540 56.043 26.869 1.00 21.98 131 PRO D C 1
ATOM 4227 O O . PRO D 1 131 ? 2.902 55.391 27.698 1.00 22.94 131 PRO D O 1
ATOM 4231 N N . PHE D 1 132 ? 4.663 56.685 27.166 1.00 21.30 132 PHE D N 1
ATOM 4232 C CA . PHE D 1 132 ? 5.231 56.627 28.507 1.00 19.81 132 PHE D CA 1
ATOM 4233 C C . PHE D 1 132 ? 5.261 58.004 29.163 1.00 19.75 132 PHE D C 1
ATOM 4234 O O . PHE D 1 132 ? 5.904 58.935 28.668 1.00 19.21 132 PHE D O 1
ATOM 4242 N N . GLU D 1 133 ? 4.554 58.127 30.281 1.00 17.51 133 GLU D N 1
ATOM 4243 C CA . GLU D 1 133 ? 4.480 59.390 31.007 1.00 18.81 133 GLU D CA 1
ATOM 4244 C C . GLU D 1 133 ? 4.880 59.240 32.473 1.00 18.33 133 GLU D C 1
ATOM 4245 O O . GLU D 1 133 ? 4.029 59.209 33.364 1.00 20.18 133 GLU D O 1
ATOM 4251 N N . PRO D 1 134 ? 6.194 59.154 32.741 1.00 18.25 134 PRO D N 1
ATOM 4252 C CA . PRO D 1 134 ? 6.693 59.008 34.111 1.00 19.13 134 PRO D CA 1
ATOM 4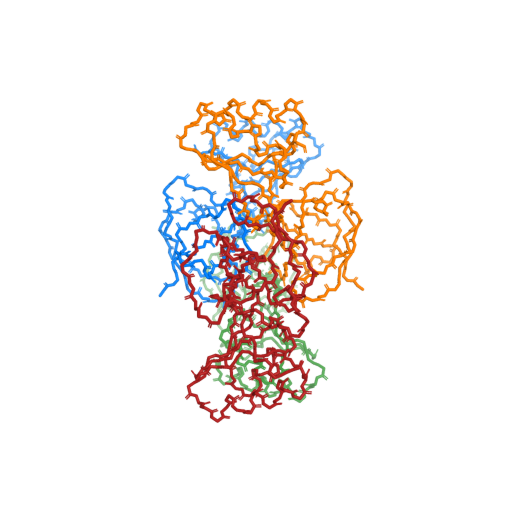253 C C . PRO D 1 134 ? 6.429 60.240 34.970 1.00 19.72 134 PRO D C 1
ATOM 4254 O O . PRO D 1 134 ? 6.239 61.346 34.454 1.00 19.94 134 PRO D O 1
ATOM 4258 N N . GLU D 1 135 ? 6.409 60.038 36.284 1.00 18.59 135 GLU D N 1
ATOM 4259 C CA . GLU D 1 135 ? 6.172 61.128 37.221 1.00 22.38 135 GLU D CA 1
ATOM 4260 C C . GLU D 1 135 ? 7.265 62.173 37.056 1.00 22.16 135 GLU D C 1
ATOM 4261 O O . GLU D 1 135 ? 8.440 61.837 36.907 1.00 22.02 135 GLU D O 1
ATOM 4267 N N . ALA D 1 136 ? 6.872 63.441 37.080 1.00 24.95 136 ALA D N 1
ATOM 4268 C CA . ALA D 1 136 ? 7.822 64.534 36.921 1.00 29.36 136 ALA D CA 1
ATOM 4269 C C . ALA D 1 136 ? 8.839 64.549 38.052 1.00 32.81 136 ALA D C 1
ATOM 4270 O O . ALA D 1 136 ? 10.007 64.873 37.839 1.00 34.49 136 ALA D O 1
ATOM 4272 N N . GLY D 1 137 ? 8.394 64.198 39.254 1.00 35.49 137 GLY D N 1
ATOM 4273 C CA . GLY D 1 137 ? 9.295 64.179 40.392 1.00 40.09 137 GLY D CA 1
ATOM 4274 C C . GLY D 1 137 ? 10.485 63.274 40.136 1.00 42.20 137 GLY D C 1
ATOM 4275 O O . GLY D 1 137 ? 10.422 62.069 40.393 1.00 44.16 137 GLY D O 1
ATOM 4276 N N . ALA D 1 138 ? 11.569 63.854 39.627 1.00 42.97 138 ALA D N 1
ATOM 4277 C CA . ALA D 1 138 ? 12.781 63.099 39.324 1.00 43.62 138 ALA D CA 1
ATOM 4278 C C . ALA D 1 138 ? 13.949 64.030 39.000 1.00 43.98 138 ALA D C 1
ATOM 4279 O O . ALA D 1 138 ? 14.461 63.962 37.861 1.00 43.00 138 ALA D O 1
#

InterPro domains:
  IPR004029 UreE urease accessory, N-terminal [PF02814] (9-62)
  IPR004029 UreE urease accessory, N-terminal [SM00988] (1-64)
  IPR007864 Urease accessory protein UreE, C-terminal domain [PF05194] (72-158)
  IPR012406 Urease accessory protein UreE [MF_00822] (2-139)
  IPR012406 Urease accessory protein UreE [PIRSF036402] (11-150)
  IPR012406 Urease accessory protein UreE [cd00571] (8-132)
  IPR036118 UreE urease accessory, N-terminal domain superfamily [SSF69287] (1-70)

Solvent-accessible surface area: 28747 Å² total; per-residue (Å²): 131,29,105,0,42,77,76,42,167,44,20,28,37,32,63,15,13,0,53,13,36,20,79,22,0,79,102,16,161,40,125,9,79,4,21,16,39,80,77,0,4,3,64,16,79,198,84,50,48,3,64,12,11,30,2,0,1,5,135,119,37,85,34,34,0,0,0,15,7,14,94,20,77,0,0,14,0,181,19,144,54,106,134,43,13,60,93,0,30,169,14,0,40,115,123,167,26,76,14,9,86,21,134,31,32,1,22,0,76,51,54,116,100,16,4,63,26,0,95,142,74,56,8,97,9,76,22,12,71,56,22,0,29,12,86,89,72,169,127,26,112,0,54,72,83,32,130,40,24,24,18,20,43,15,15,0,52,14,38,19,89,11,0,69,96,18,172,32,138,9,81,3,79,68,49,116,72,0,6,1,85,15,74,169,84,48,69,3,67,15,9,29,0,0,4,11,157,118,36,93,28,40,0,0,0,12,6,15,95,17,107,0,0,6,0,159,18,144,47,103,136,34,12,59,92,0,29,164,12,0,40,93,124,164,26,59,11,10,84,39,143,34,24,0,19,0,79,41,53,104,105,22,1,60,31,0,80,153,86,56,7,93,4,51,16,12,81,48,24,0,26,9,75,94,83,84,129,29,106,0,36,77,89,38,173,148,85,42,86,36,118,16,33,0,42,11,45,0,82,27,0,47,105,20,171,39,100,8,20,0,50,71,2,100,67,0,6,3,76,14,80,196,51,49,22,3,68,35,40,29,8,0,2,9,143,114,33,102,28,38,0,65,0,73,17,16,94,8,81,0,0,4,0,149,20,149,71,105,143,32,13,56,77,0,29,166,10,0,42,87,120,162,23,42,12,26,81,46,143,31,28,0,27,0,63,29,46,79,117,22,5,46,26,0,36,92,76,38,5,81,9,64,79,19,91,55,56,0,44,0,91,61,78,47,53,129,128,30,101,0,32,64,82,43,171,123,107,36,102,38,143,1,19,1,43,14,38,16,85,12,0,77,99,30,190,38,149,11,17,0,48,47,2,87,38,0,7,1,79,12,78,217,86,49,45,2,71,32,35,32,3,0,0,18,137,130,34,95,43,60,0,66,0,64,13,17,95,13,98,0,0,10,0,171,18,149,68,106,137,33,11,59,76,0,31,166,12,0,41,90,118,161,28,71,14,22,82,49,142,34,19,1,38,0,76,74,56,94,114,15,4,32,30,0,38,100,75,43,11,96,10,75,93,16,81,58,54,0,38,10,82,73,77,145